Protein AF-A0A2S6IE38-F1 (afdb_monomer)

Mean predicted aligned error: 18.32 Å

InterPro domains:
  IPR004089 Methyl-accepting chemotaxis protein (MCP) signalling domain [PF00015] (181-294)
  IPR004089 Methyl-accepting chemotaxis protein (MCP) signalling domain [PS50111] (138-251)
  IPR004089 Methyl-accepting chemotaxis protein (MCP) signalling domain [SM00283] (105-318)
  IPR009875 PilZ domain [PF07238] (318-405)

Organism: NCBI:txid512762

Structure (mmCIF, N/CA/C/O backbone):
data_AF-A0A2S6IE38-F1
#
_entry.id   AF-A0A2S6IE38-F1
#
loop_
_atom_site.group_PDB
_atom_site.id
_atom_site.type_symbol
_atom_site.label_atom_id
_atom_site.label_alt_id
_atom_site.label_comp_id
_atom_site.label_asym_id
_atom_site.label_entity_id
_atom_site.label_seq_id
_atom_site.pdbx_PDB_ins_code
_atom_site.Cartn_x
_atom_site.Cartn_y
_atom_site.Cartn_z
_atom_site.occupancy
_atom_site.B_iso_or_equiv
_atom_site.auth_seq_id
_atom_site.auth_comp_id
_atom_site.auth_asym_id
_atom_site.auth_atom_id
_atom_site.pdbx_PDB_model_num
ATOM 1 N N . MET A 1 1 ? 22.620 -18.521 -72.412 1.00 40.62 1 MET A N 1
ATOM 2 C CA . MET A 1 1 ? 21.876 -18.448 -73.687 1.00 40.62 1 MET A CA 1
ATOM 3 C C . MET A 1 1 ? 22.854 -18.094 -74.787 1.00 40.62 1 MET A C 1
ATOM 5 O O . MET A 1 1 ? 23.105 -16.927 -75.043 1.00 40.62 1 MET A O 1
ATOM 9 N N . ALA A 1 2 ? 23.467 -19.129 -75.355 1.00 41.22 2 ALA A N 1
ATOM 10 C CA . ALA A 1 2 ? 24.157 -19.059 -76.630 1.00 41.22 2 ALA A CA 1
ATOM 11 C C . ALA A 1 2 ? 23.108 -19.350 -77.711 1.00 41.22 2 ALA A C 1
ATOM 13 O O . ALA A 1 2 ? 22.376 -20.334 -77.602 1.00 41.22 2 ALA A O 1
ATOM 14 N N . LEU A 1 3 ? 23.005 -18.476 -78.705 1.00 30.69 3 LEU A N 1
ATOM 15 C CA . LEU A 1 3 ? 22.249 -18.687 -79.939 1.00 30.69 3 LEU A CA 1
ATOM 16 C C . LEU A 1 3 ? 23.225 -18.498 -81.112 1.00 30.69 3 LEU A C 1
ATOM 18 O O . LEU A 1 3 ? 24.226 -17.796 -80.965 1.00 30.69 3 LEU A O 1
ATOM 22 N N . PRO A 1 4 ? 23.008 -19.214 -82.222 1.00 35.78 4 PRO A N 1
ATOM 23 C CA . PRO A 1 4 ? 24.018 -20.073 -82.812 1.00 35.78 4 PRO A CA 1
ATOM 24 C C . PRO A 1 4 ? 24.490 -19.531 -84.159 1.00 35.78 4 PRO A C 1
ATOM 26 O O . PRO A 1 4 ? 23.776 -18.815 -84.858 1.00 35.78 4 PRO A O 1
ATOM 29 N N . ALA A 1 5 ? 25.687 -19.956 -84.551 1.00 39.78 5 ALA A N 1
ATOM 30 C CA . ALA A 1 5 ? 26.159 -19.847 -85.919 1.00 39.78 5 ALA A CA 1
ATOM 31 C C . ALA A 1 5 ? 25.232 -20.649 -86.851 1.00 39.78 5 ALA A C 1
ATOM 33 O O . ALA A 1 5 ? 25.103 -21.865 -86.700 1.00 39.78 5 ALA A O 1
ATOM 34 N N . GLN A 1 6 ? 24.600 -19.973 -87.814 1.00 32.12 6 GLN A N 1
ATOM 35 C CA . GLN A 1 6 ? 24.033 -20.626 -88.992 1.00 32.12 6 GLN A CA 1
ATOM 36 C C . GLN A 1 6 ? 25.007 -20.514 -90.175 1.00 32.12 6 GLN A C 1
ATOM 38 O O . GLN A 1 6 ? 25.539 -19.429 -90.419 1.00 32.12 6 GLN A O 1
ATOM 43 N N . PRO A 1 7 ? 25.247 -21.619 -90.904 1.00 44.88 7 PRO A N 1
ATOM 44 C CA . PRO A 1 7 ? 26.110 -21.663 -92.077 1.00 44.88 7 PRO A CA 1
ATOM 45 C C . PRO A 1 7 ? 25.323 -21.466 -93.387 1.00 44.88 7 PRO A C 1
ATOM 47 O O . PRO A 1 7 ? 24.104 -21.627 -93.403 1.00 44.88 7 PRO A O 1
ATOM 50 N N . ALA A 1 8 ? 26.084 -21.255 -94.473 1.00 30.53 8 ALA A N 1
ATOM 51 C CA . ALA A 1 8 ? 25.773 -21.414 -95.912 1.00 30.53 8 ALA A CA 1
ATOM 52 C C . ALA A 1 8 ? 25.779 -20.095 -96.726 1.00 30.53 8 ALA A C 1
ATOM 54 O O . ALA A 1 8 ? 25.557 -19.041 -96.136 1.00 30.53 8 ALA A O 1
ATOM 55 N N . PRO A 1 9 ? 25.982 -20.110 -98.070 1.00 35.94 9 PRO A N 1
ATOM 56 C CA . PRO A 1 9 ? 26.162 -21.259 -98.976 1.00 35.94 9 PRO A CA 1
ATOM 57 C C . PRO A 1 9 ? 27.339 -21.152 -99.984 1.00 35.94 9 PRO A C 1
ATOM 59 O O . PRO A 1 9 ? 27.843 -20.081 -100.294 1.00 35.94 9 PRO A O 1
ATOM 62 N N . GLY A 1 10 ? 27.687 -22.301 -100.579 1.00 28.95 10 GLY A N 1
ATOM 63 C CA . GLY A 1 10 ? 27.974 -22.417 -102.017 1.00 28.95 10 GLY A CA 1
ATOM 64 C C . GLY A 1 10 ? 29.295 -21.854 -102.544 1.00 28.95 10 GLY A C 1
ATOM 65 O O . GLY A 1 10 ? 29.353 -20.730 -103.028 1.00 28.95 10 GLY A O 1
ATOM 66 N N . ALA A 1 11 ? 30.322 -22.702 -102.591 1.00 33.09 11 ALA A N 1
ATOM 67 C CA . ALA A 1 11 ? 31.470 -22.497 -103.468 1.00 33.09 11 ALA A CA 1
ATOM 68 C C . ALA A 1 11 ? 31.049 -22.644 -104.946 1.00 33.09 11 ALA A C 1
ATOM 70 O O . ALA A 1 11 ? 30.544 -23.707 -105.316 1.00 33.09 11 ALA A O 1
ATOM 71 N N . PRO A 1 12 ? 31.301 -21.657 -105.823 1.00 33.06 12 PRO A N 1
ATOM 72 C CA . PRO A 1 12 ? 31.356 -21.914 -107.249 1.00 33.06 12 PRO A CA 1
ATOM 73 C C . PRO A 1 12 ? 32.756 -22.425 -107.606 1.00 33.06 12 PRO A C 1
ATOM 75 O O . PRO A 1 12 ? 33.759 -21.716 -107.510 1.00 33.06 12 PRO A O 1
ATOM 78 N N . SER A 1 13 ? 32.816 -23.682 -108.038 1.00 39.78 13 SER A N 1
ATOM 79 C CA . SER A 1 13 ? 33.942 -24.248 -108.771 1.00 39.78 13 SER A CA 1
ATOM 80 C C . SER A 1 13 ? 34.114 -23.492 -110.092 1.00 39.78 13 SER A C 1
ATOM 82 O O . SER A 1 13 ? 33.432 -23.789 -111.073 1.00 39.78 13 SER A O 1
ATOM 84 N N . HIS A 1 14 ? 35.023 -22.519 -110.135 1.00 32.47 14 HIS A N 1
ATOM 85 C CA . HIS A 1 14 ? 35.484 -21.932 -111.388 1.00 32.47 14 HIS A CA 1
ATOM 86 C C . HIS A 1 14 ? 36.946 -22.279 -111.621 1.00 32.47 14 HIS A C 1
ATOM 88 O O . HIS A 1 14 ? 37.811 -22.074 -110.772 1.00 32.47 14 HIS A O 1
ATOM 94 N N . GLY A 1 15 ? 37.156 -22.903 -112.778 1.00 30.41 15 GLY A N 1
ATOM 95 C CA . GLY A 1 15 ? 38.379 -23.564 -113.170 1.00 30.41 15 GLY A CA 1
ATOM 96 C C . GLY A 1 15 ? 39.600 -22.662 -113.172 1.00 30.41 15 GLY A C 1
ATOM 97 O O . GLY A 1 15 ? 39.531 -21.449 -113.343 1.00 30.41 15 GLY A O 1
ATOM 98 N N . VAL A 1 16 ? 40.731 -23.335 -113.021 1.00 41.44 16 VAL A N 1
ATOM 99 C CA . VAL A 1 16 ? 42.070 -22.836 -113.298 1.00 41.44 16 VAL A CA 1
ATOM 100 C C . VAL A 1 16 ? 42.130 -22.307 -114.735 1.00 41.44 16 VAL A C 1
ATOM 102 O O . VAL A 1 16 ? 41.824 -23.059 -115.663 1.00 41.44 16 VAL A O 1
ATOM 105 N N . PRO A 1 17 ? 42.672 -21.097 -114.949 1.00 35.16 17 PRO A N 1
ATOM 106 C CA . PRO A 1 17 ? 43.472 -20.880 -116.132 1.00 35.16 17 PRO A CA 1
ATOM 107 C C . PRO A 1 17 ? 44.870 -20.392 -115.752 1.00 35.16 17 PRO A C 1
ATOM 109 O O . PRO A 1 17 ? 45.051 -19.444 -114.998 1.00 35.16 17 PRO A O 1
ATOM 112 N N . ALA A 1 18 ? 45.836 -21.057 -116.380 1.00 36.72 18 ALA A N 1
ATOM 113 C CA . ALA A 1 18 ? 47.146 -20.557 -116.773 1.00 36.72 18 ALA A CA 1
ATOM 114 C C . ALA A 1 18 ? 48.100 -20.042 -115.675 1.00 36.72 18 ALA A C 1
ATOM 116 O O . ALA A 1 18 ? 47.907 -19.011 -115.037 1.00 36.72 18 ALA A O 1
ATOM 117 N N . ARG A 1 19 ? 49.229 -20.757 -115.575 1.00 36.78 19 ARG A N 1
ATOM 118 C CA . ARG A 1 19 ? 50.469 -20.389 -114.879 1.00 36.78 19 ARG A CA 1
ATOM 119 C C . ARG A 1 19 ? 50.759 -18.881 -114.951 1.00 36.78 19 ARG A C 1
ATOM 121 O O . ARG A 1 19 ? 51.089 -18.359 -116.014 1.00 36.78 19 ARG A O 1
ATOM 128 N N . LEU A 1 20 ? 50.718 -18.219 -113.797 1.00 37.53 20 LEU A N 1
ATOM 129 C CA . LEU A 1 20 ? 51.404 -16.949 -113.558 1.00 37.53 20 LEU A CA 1
ATOM 130 C C . LEU A 1 20 ? 52.871 -17.235 -113.170 1.00 37.53 20 LEU A C 1
ATOM 132 O O . LEU A 1 20 ? 53.139 -18.262 -112.544 1.00 37.53 20 LEU A O 1
ATOM 136 N N . PRO A 1 21 ? 53.831 -16.368 -113.536 1.00 42.06 21 PRO A N 1
ATOM 137 C CA . PRO A 1 21 ? 55.240 -16.543 -113.181 1.00 42.06 21 PRO A CA 1
ATOM 138 C C . PRO A 1 21 ? 55.447 -16.481 -111.655 1.00 42.06 21 PRO A C 1
ATOM 140 O O . PRO A 1 21 ? 54.791 -15.693 -110.972 1.00 42.06 21 PRO A O 1
ATOM 143 N N . GLY A 1 22 ? 56.370 -17.302 -111.133 1.00 40.34 22 GLY A N 1
ATOM 144 C CA . GLY A 1 22 ? 56.521 -17.637 -109.703 1.00 40.34 22 GLY A CA 1
ATOM 145 C C . GLY A 1 22 ? 56.582 -16.467 -108.710 1.00 40.34 22 GLY A C 1
ATOM 146 O O . GLY A 1 22 ? 56.083 -16.598 -107.601 1.00 40.34 22 GLY A O 1
ATOM 147 N N . ALA A 1 23 ? 57.056 -15.287 -109.117 1.00 45.38 23 ALA A N 1
ATOM 148 C CA . ALA A 1 23 ? 57.155 -14.118 -108.235 1.00 45.38 23 ALA A CA 1
ATOM 149 C C . ALA A 1 23 ? 55.795 -13.535 -107.785 1.00 45.38 23 ALA A C 1
ATOM 151 O O . ALA A 1 23 ? 55.711 -12.886 -106.745 1.00 45.38 23 ALA A O 1
ATOM 152 N N . ALA A 1 24 ? 54.715 -13.750 -108.548 1.00 39.69 24 ALA A N 1
ATOM 153 C CA . ALA A 1 24 ? 53.390 -13.216 -108.210 1.00 39.69 24 ALA A CA 1
ATOM 154 C C . ALA A 1 24 ? 52.638 -14.074 -107.177 1.00 39.69 24 ALA A C 1
ATOM 156 O O . ALA A 1 24 ? 51.766 -13.561 -106.479 1.00 39.69 24 ALA A O 1
ATOM 157 N N . HIS A 1 25 ? 52.972 -15.364 -107.079 1.00 43.62 25 HIS A N 1
ATOM 158 C CA . HIS A 1 25 ? 52.381 -16.275 -106.098 1.00 43.62 25 HIS A CA 1
ATOM 159 C C . HIS A 1 25 ? 52.987 -16.046 -104.706 1.00 43.62 25 HIS A C 1
ATOM 161 O O . HIS A 1 25 ? 52.244 -15.938 -103.733 1.00 43.62 25 HIS A O 1
ATOM 167 N N . ASP A 1 26 ? 54.306 -15.836 -104.639 1.00 42.56 26 ASP A N 1
ATOM 168 C CA . ASP A 1 26 ? 55.014 -15.532 -103.389 1.00 42.56 26 ASP A CA 1
ATOM 169 C C . ASP A 1 26 ? 54.598 -14.173 -102.808 1.00 42.56 26 ASP A C 1
ATOM 171 O O . ASP A 1 26 ? 54.359 -14.057 -101.608 1.00 42.56 26 ASP A O 1
ATOM 175 N N . ALA A 1 27 ? 54.401 -13.155 -103.655 1.00 44.25 27 ALA A N 1
ATOM 176 C CA . ALA A 1 27 ? 53.894 -11.855 -103.211 1.00 44.25 27 ALA A CA 1
ATOM 177 C C . ALA A 1 27 ? 52.462 -11.945 -102.649 1.00 44.25 27 ALA A C 1
ATOM 179 O O . ALA A 1 27 ? 52.151 -11.303 -101.649 1.00 44.25 27 ALA A O 1
ATOM 180 N N . LEU A 1 28 ? 51.593 -12.763 -103.256 1.00 41.31 28 LEU A N 1
ATOM 181 C CA . LEU A 1 28 ? 50.215 -12.948 -102.793 1.00 41.31 28 LEU A CA 1
ATOM 182 C C . LEU A 1 28 ? 50.154 -13.730 -101.469 1.00 41.31 28 LEU A C 1
ATOM 184 O O . LEU A 1 28 ? 49.346 -13.394 -100.607 1.00 41.31 28 LEU A O 1
ATOM 188 N N . LEU A 1 29 ? 51.042 -14.714 -101.281 1.00 43.56 29 LEU A N 1
ATOM 189 C CA . LEU A 1 29 ? 51.179 -15.474 -100.034 1.00 43.56 29 LEU A CA 1
ATOM 190 C C . LEU A 1 29 ? 51.694 -14.606 -98.876 1.00 43.56 29 LEU A C 1
ATOM 192 O O . LEU A 1 29 ? 51.141 -14.672 -97.775 1.00 43.56 29 LEU A O 1
ATOM 196 N N . VAL A 1 30 ? 52.674 -13.730 -99.131 1.00 49.34 30 VAL A N 1
ATOM 197 C CA . VAL A 1 30 ? 53.150 -12.735 -98.150 1.00 49.34 30 VAL A CA 1
ATOM 198 C C . VAL A 1 30 ? 52.043 -11.731 -97.799 1.00 49.34 30 VAL A C 1
ATOM 200 O O . VAL A 1 30 ? 51.868 -11.402 -96.626 1.00 49.34 30 VAL A O 1
ATOM 203 N N . LEU A 1 31 ? 51.230 -11.313 -98.778 1.00 44.06 31 LEU A N 1
ATOM 204 C CA . LEU A 1 31 ? 50.065 -10.446 -98.557 1.00 44.06 31 LEU A CA 1
ATOM 205 C C . LEU A 1 31 ? 48.996 -11.103 -97.667 1.00 44.06 31 LEU A C 1
ATOM 207 O O . LEU A 1 31 ? 48.442 -10.445 -96.786 1.00 44.06 31 LEU A O 1
ATOM 211 N N . THR A 1 32 ? 48.710 -12.393 -97.866 1.00 45.41 32 THR A N 1
ATOM 212 C CA . THR A 1 32 ? 47.735 -13.122 -97.037 1.00 45.41 32 THR A CA 1
ATOM 213 C C . THR A 1 32 ? 48.257 -13.423 -95.631 1.00 45.41 32 THR A C 1
ATOM 215 O O . THR A 1 32 ? 47.483 -13.376 -94.678 1.00 45.41 32 THR A O 1
ATOM 218 N N . ALA A 1 33 ? 49.564 -13.666 -95.471 1.00 41.12 33 ALA A N 1
ATOM 219 C CA . ALA A 1 33 ? 50.182 -13.903 -94.166 1.00 41.12 33 ALA A CA 1
ATOM 220 C C . ALA A 1 33 ? 50.276 -12.618 -93.319 1.00 41.12 33 ALA A C 1
ATOM 222 O O . ALA A 1 33 ? 50.031 -12.655 -92.115 1.00 41.12 33 ALA A O 1
ATOM 223 N N . ALA A 1 34 ? 50.548 -11.465 -93.942 1.00 42.59 34 ALA A N 1
ATOM 224 C CA . ALA A 1 34 ? 50.584 -10.172 -93.255 1.00 42.59 34 ALA A CA 1
ATOM 225 C C . ALA A 1 34 ? 49.188 -9.693 -92.806 1.00 42.59 34 ALA A C 1
ATOM 227 O O . ALA A 1 34 ? 49.062 -9.072 -91.753 1.00 42.59 34 ALA A O 1
ATOM 228 N N . GLY A 1 35 ? 48.131 -10.026 -93.559 1.00 41.44 35 GLY A N 1
ATOM 229 C CA . GLY A 1 35 ? 46.744 -9.723 -93.181 1.00 41.44 35 GLY A CA 1
ATOM 230 C C . GLY A 1 35 ? 46.259 -10.481 -91.939 1.00 41.44 35 GLY A C 1
ATOM 231 O O . GLY A 1 35 ? 45.441 -9.957 -91.188 1.00 41.44 35 GLY A O 1
ATOM 232 N N . ALA A 1 36 ? 46.799 -11.677 -91.679 1.00 40.09 36 ALA A N 1
ATOM 233 C CA . ALA A 1 36 ? 46.469 -12.471 -90.494 1.00 40.09 36 ALA A CA 1
ATOM 234 C C . ALA A 1 36 ? 47.198 -12.002 -89.216 1.00 40.09 36 ALA A C 1
ATOM 236 O O . ALA A 1 36 ? 46.705 -12.226 -88.116 1.00 40.09 36 ALA A O 1
ATOM 237 N N . ALA A 1 37 ? 48.342 -11.317 -89.336 1.00 40.09 37 ALA A N 1
ATOM 238 C CA . ALA A 1 37 ? 49.076 -10.772 -88.186 1.00 40.09 37 ALA A CA 1
ATOM 239 C C . ALA A 1 37 ? 48.451 -9.477 -87.621 1.00 40.09 37 ALA A C 1
ATOM 241 O O . ALA A 1 37 ? 48.688 -9.120 -86.468 1.00 40.09 37 ALA A O 1
ATOM 242 N N . ALA A 1 38 ? 47.617 -8.784 -88.405 1.00 39.81 38 ALA A N 1
ATOM 243 C CA . ALA A 1 38 ? 46.992 -7.519 -88.015 1.00 39.81 38 ALA A CA 1
ATOM 244 C C . ALA A 1 38 ? 45.830 -7.673 -87.012 1.00 39.81 38 ALA A C 1
ATOM 246 O O . ALA A 1 38 ? 45.417 -6.693 -86.399 1.00 39.81 38 ALA A O 1
ATOM 247 N N . THR A 1 39 ? 45.304 -8.885 -86.803 1.00 40.88 39 THR A N 1
ATOM 248 C CA . THR A 1 39 ? 44.145 -9.109 -85.918 1.00 40.88 39 THR A CA 1
ATOM 249 C C . THR A 1 39 ? 44.493 -9.191 -84.428 1.00 40.88 39 THR A C 1
ATOM 251 O O . THR A 1 39 ? 43.588 -9.321 -83.609 1.00 40.88 39 THR A O 1
ATOM 254 N N . THR A 1 40 ? 45.774 -9.107 -84.051 1.00 40.19 40 THR A N 1
ATOM 255 C CA . THR A 1 40 ? 46.225 -9.211 -82.646 1.00 40.19 40 THR A CA 1
ATOM 256 C C . THR A 1 40 ? 47.146 -8.077 -82.191 1.00 40.19 40 THR A C 1
ATOM 258 O O . THR A 1 40 ? 47.710 -8.158 -81.103 1.00 40.19 40 THR A O 1
ATOM 261 N N . ALA A 1 41 ? 47.335 -7.040 -83.007 1.00 41.97 41 ALA A N 1
ATOM 262 C CA . ALA A 1 41 ? 48.407 -6.068 -82.815 1.00 41.97 41 ALA A CA 1
ATOM 263 C C . ALA A 1 41 ? 47.917 -4.769 -82.141 1.00 41.97 41 ALA A C 1
ATOM 265 O O . ALA A 1 41 ? 46.804 -4.302 -82.389 1.00 41.97 41 ALA A O 1
ATOM 266 N N . THR A 1 42 ? 48.742 -4.200 -81.260 1.00 52.00 42 THR A N 1
ATOM 267 C CA . THR A 1 42 ? 48.444 -2.956 -80.527 1.00 52.00 42 THR A CA 1
ATOM 268 C C . THR A 1 42 ? 48.518 -1.734 -81.455 1.00 52.00 42 THR A C 1
ATOM 270 O O . THR A 1 42 ? 49.076 -1.814 -82.546 1.00 52.00 42 THR A O 1
ATOM 273 N N . GLY A 1 43 ? 47.959 -0.578 -81.065 1.00 48.75 43 GLY A N 1
ATOM 274 C CA . GLY A 1 43 ? 47.854 0.604 -81.946 1.00 48.75 43 GLY A CA 1
ATOM 275 C C . GLY A 1 43 ? 49.181 1.081 -82.570 1.00 48.75 43 GLY A C 1
ATOM 276 O O . GLY A 1 43 ? 49.186 1.595 -83.688 1.00 48.75 43 GLY A O 1
ATOM 277 N N . ALA A 1 44 ? 50.313 0.840 -81.899 1.00 47.53 44 ALA A N 1
ATOM 278 C CA . ALA A 1 44 ? 51.651 1.121 -82.426 1.00 47.53 44 ALA A CA 1
ATOM 279 C C . ALA A 1 44 ? 52.076 0.155 -83.553 1.00 47.53 44 ALA A C 1
ATOM 281 O O . ALA A 1 44 ? 52.735 0.569 -84.509 1.00 47.53 44 ALA A O 1
ATOM 282 N N . ASP A 1 45 ? 51.651 -1.108 -83.489 1.00 49.81 45 ASP A N 1
ATOM 283 C CA . ASP A 1 45 ? 51.959 -2.128 -84.495 1.00 49.81 45 ASP A CA 1
ATOM 284 C C . ASP A 1 45 ? 51.208 -1.868 -85.807 1.00 49.81 45 ASP A C 1
ATOM 286 O O . ASP A 1 45 ? 51.744 -2.086 -86.894 1.00 49.81 45 ASP A O 1
ATOM 290 N N . VAL A 1 46 ? 49.984 -1.336 -85.721 1.00 52.75 46 VAL A N 1
ATOM 291 C CA . VAL A 1 46 ? 49.169 -0.966 -86.889 1.00 52.75 46 VAL A CA 1
ATOM 292 C C . VAL A 1 46 ? 49.792 0.212 -87.648 1.00 52.75 46 VAL A C 1
ATOM 294 O O . VAL A 1 46 ? 49.822 0.193 -88.877 1.00 52.75 46 VAL A O 1
ATOM 297 N N . LEU A 1 47 ? 50.360 1.199 -86.944 1.00 51.41 47 LEU A N 1
ATOM 298 C CA . LEU A 1 47 ? 51.070 2.333 -87.556 1.00 51.41 47 LEU A CA 1
ATOM 299 C C . LEU A 1 47 ? 52.323 1.890 -88.324 1.00 51.41 47 LEU A C 1
ATOM 301 O O . LEU A 1 47 ? 52.549 2.343 -89.448 1.00 51.41 47 LEU A O 1
ATOM 305 N N . LEU A 1 48 ? 53.107 0.971 -87.752 1.00 54.94 48 LEU A N 1
ATOM 306 C CA . LEU A 1 48 ? 54.266 0.373 -88.423 1.00 54.94 48 LEU A CA 1
ATOM 307 C C . LEU A 1 48 ? 53.853 -0.438 -89.655 1.00 54.94 48 LEU A C 1
ATOM 309 O O . LEU A 1 48 ? 54.516 -0.356 -90.6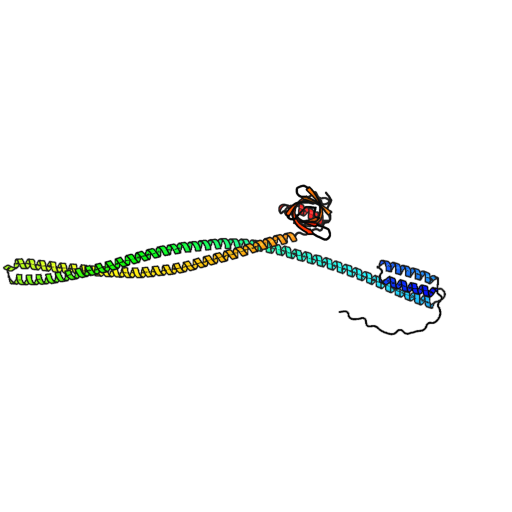90 1.00 54.94 48 LEU A O 1
ATOM 313 N N . LEU A 1 49 ? 52.737 -1.168 -89.575 1.00 58.66 49 LEU A N 1
ATOM 314 C CA . LEU A 1 49 ? 52.207 -1.930 -90.702 1.00 58.66 49 LEU A CA 1
ATOM 315 C C . LEU A 1 49 ? 51.746 -0.994 -91.829 1.00 58.66 49 LEU A C 1
ATOM 317 O O . LEU A 1 49 ? 52.178 -1.153 -92.966 1.00 58.66 49 LEU A O 1
ATOM 321 N N . VAL A 1 50 ? 50.944 0.030 -91.531 1.00 57.22 50 VAL A N 1
ATOM 322 C CA . VAL A 1 50 ? 50.462 0.999 -92.533 1.00 57.22 50 VAL A CA 1
ATOM 323 C C . VAL A 1 50 ? 51.625 1.754 -93.189 1.00 57.22 50 VAL A C 1
ATOM 325 O O . VAL A 1 50 ? 51.645 1.894 -94.414 1.00 57.22 50 VAL A O 1
ATOM 328 N N . ALA A 1 51 ? 52.634 2.171 -92.416 1.00 54.41 51 ALA A N 1
ATOM 329 C CA . ALA A 1 51 ? 53.833 2.818 -92.950 1.00 54.41 51 ALA A CA 1
ATOM 330 C C . ALA A 1 51 ? 54.658 1.877 -93.851 1.00 54.41 51 ALA A C 1
ATOM 332 O O . ALA A 1 51 ? 55.098 2.282 -94.931 1.00 54.41 51 ALA A O 1
ATOM 333 N N . ALA A 1 52 ? 54.822 0.608 -93.459 1.00 56.06 52 ALA A N 1
ATOM 334 C CA . ALA A 1 52 ? 55.507 -0.402 -94.268 1.00 56.06 52 ALA A CA 1
ATOM 335 C C . ALA A 1 52 ? 54.763 -0.691 -95.584 1.00 56.06 52 ALA A C 1
ATOM 337 O O . ALA A 1 52 ? 55.385 -0.817 -96.639 1.00 56.06 52 ALA A O 1
ATOM 338 N N . TRP A 1 53 ? 53.429 -0.725 -95.550 1.00 62.31 53 TRP A N 1
ATOM 339 C CA . TRP A 1 53 ? 52.587 -0.900 -96.734 1.00 62.31 53 TRP A CA 1
ATOM 340 C C . TRP A 1 53 ? 52.619 0.310 -97.675 1.00 62.31 53 TRP A C 1
ATOM 342 O O . TRP A 1 53 ? 52.704 0.129 -98.892 1.00 62.31 53 TRP A O 1
ATOM 352 N N . ALA A 1 54 ? 52.620 1.535 -97.141 1.00 55.38 54 ALA A N 1
ATOM 353 C CA . ALA A 1 54 ? 52.773 2.756 -97.934 1.00 55.38 54 ALA A CA 1
ATOM 354 C C . ALA A 1 54 ? 54.148 2.821 -98.629 1.00 55.38 54 ALA A C 1
ATOM 356 O O . ALA A 1 54 ? 54.235 3.169 -99.810 1.00 55.38 54 ALA A O 1
ATOM 357 N N . ALA A 1 55 ? 55.218 2.410 -97.937 1.00 55.72 55 ALA A N 1
ATOM 358 C CA . ALA A 1 55 ? 56.560 2.313 -98.512 1.00 55.72 55 ALA A CA 1
ATOM 359 C C . ALA A 1 55 ? 56.651 1.232 -99.608 1.00 55.72 55 ALA A C 1
ATOM 361 O O . ALA A 1 55 ? 57.246 1.462 -100.664 1.00 55.72 55 ALA A O 1
ATOM 362 N N . LEU A 1 56 ? 56.009 0.075 -99.404 1.00 59.78 56 LEU A N 1
ATOM 363 C CA . LEU A 1 56 ? 55.939 -0.997 -100.401 1.00 59.78 56 LEU A CA 1
ATOM 364 C C . LEU A 1 56 ? 55.148 -0.561 -101.649 1.00 59.78 56 LEU A C 1
ATOM 366 O O . LEU A 1 56 ? 55.551 -0.851 -102.776 1.00 59.78 56 LEU A O 1
ATOM 370 N N . ALA A 1 57 ? 54.056 0.186 -101.465 1.00 54.06 57 ALA A N 1
ATOM 371 C CA . ALA A 1 57 ? 53.277 0.768 -102.553 1.00 54.06 57 ALA A CA 1
ATOM 372 C C . ALA A 1 57 ? 54.103 1.769 -103.379 1.00 54.06 57 ALA A C 1
ATOM 374 O O . ALA A 1 57 ? 54.104 1.691 -104.610 1.00 54.06 57 ALA A O 1
ATOM 375 N N . ALA A 1 58 ? 54.870 2.647 -102.723 1.00 54.84 58 ALA A N 1
ATOM 376 C CA . ALA A 1 58 ? 55.790 3.560 -103.399 1.00 54.84 58 ALA A CA 1
ATOM 377 C C . ALA A 1 58 ? 56.856 2.793 -104.209 1.00 54.84 58 ALA A C 1
ATOM 379 O O . ALA A 1 58 ? 57.093 3.110 -105.376 1.00 54.84 58 ALA A O 1
ATOM 380 N N . ALA A 1 59 ? 57.421 1.714 -103.660 1.00 51.59 59 ALA A N 1
ATOM 381 C CA . ALA A 1 59 ? 58.387 0.872 -104.370 1.00 51.59 59 ALA A CA 1
ATOM 382 C C . ALA A 1 59 ? 57.778 0.144 -105.591 1.00 51.59 59 ALA A C 1
ATOM 384 O O . ALA A 1 59 ? 58.402 0.062 -106.652 1.00 51.59 59 ALA A O 1
ATOM 385 N N . LEU A 1 60 ? 56.533 -0.332 -105.491 1.00 52.38 60 LEU A N 1
ATOM 386 C CA . LEU A 1 60 ? 55.821 -1.005 -106.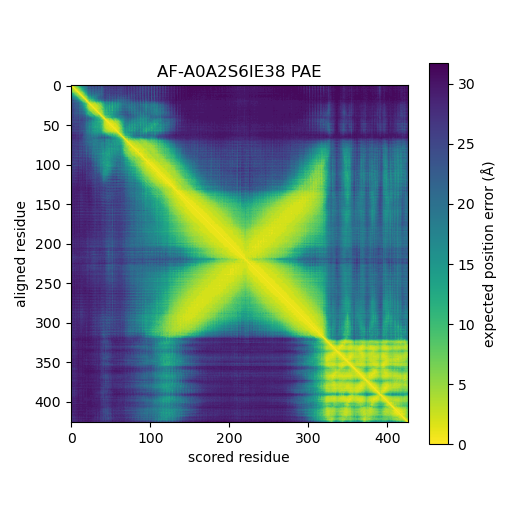587 1.00 52.38 60 LEU A CA 1
ATOM 387 C C . LEU A 1 60 ? 55.381 -0.042 -107.703 1.00 52.38 60 LEU A C 1
ATOM 389 O O . LEU A 1 60 ? 55.377 -0.435 -108.873 1.00 52.38 60 LEU A O 1
ATOM 393 N N . THR A 1 61 ? 55.081 1.226 -107.387 1.00 48.38 61 THR A N 1
ATOM 394 C CA . THR A 1 61 ? 54.770 2.245 -108.412 1.00 48.38 61 THR A CA 1
ATOM 395 C C . THR A 1 61 ? 55.945 2.542 -109.348 1.00 48.38 61 THR A C 1
ATOM 397 O O . THR A 1 61 ? 55.725 2.850 -110.520 1.00 48.38 61 THR A O 1
ATOM 400 N N . VAL A 1 62 ? 57.189 2.368 -108.886 1.00 49.19 62 VAL A N 1
ATOM 401 C CA . VAL A 1 62 ? 58.397 2.564 -109.707 1.00 49.19 62 VAL A CA 1
ATOM 402 C C . VAL A 1 62 ? 58.623 1.405 -110.695 1.00 49.19 62 VAL A C 1
ATOM 404 O O . VAL A 1 62 ? 59.197 1.615 -111.763 1.00 49.19 62 VAL A O 1
ATOM 407 N N . SER A 1 63 ? 58.128 0.195 -110.405 1.00 47.28 63 SER A N 1
ATOM 408 C CA . SER A 1 63 ? 58.445 -1.014 -111.187 1.00 47.28 63 SER A CA 1
ATOM 409 C C . SER A 1 63 ? 57.431 -1.359 -112.296 1.00 47.28 63 SER A C 1
ATOM 411 O O . SER A 1 63 ? 57.765 -2.049 -113.258 1.00 47.28 63 SER A O 1
ATOM 413 N N . VAL A 1 64 ? 56.190 -0.857 -112.246 1.00 47.41 64 VAL A N 1
ATOM 414 C CA . VAL A 1 64 ? 55.113 -1.299 -113.160 1.00 47.41 64 VAL A CA 1
ATOM 415 C C . VAL A 1 64 ? 54.737 -0.220 -114.180 1.00 47.41 64 VAL A C 1
ATOM 417 O O . VAL A 1 64 ? 53.647 0.345 -114.152 1.00 47.41 64 VAL A O 1
ATOM 420 N N . ARG A 1 65 ? 55.613 0.040 -115.159 1.00 44.88 65 ARG A N 1
ATOM 421 C CA . ARG A 1 65 ? 55.313 0.957 -116.282 1.00 44.88 65 ARG A CA 1
ATOM 422 C C . ARG A 1 65 ? 54.618 0.282 -117.485 1.00 44.88 65 ARG A C 1
ATOM 424 O O . ARG A 1 65 ? 54.422 0.927 -118.508 1.00 44.88 65 ARG A O 1
ATOM 431 N N . GLY A 1 66 ? 54.199 -0.989 -117.362 1.00 46.81 66 GLY A N 1
ATOM 432 C CA . GLY A 1 66 ? 53.713 -1.813 -118.490 1.00 46.81 66 GLY A CA 1
ATOM 433 C C . GLY A 1 66 ? 52.302 -2.435 -118.421 1.00 46.81 66 GLY A C 1
ATOM 434 O O . GLY A 1 66 ? 51.864 -2.994 -119.421 1.00 46.81 66 GLY A O 1
ATOM 435 N N . ARG A 1 67 ? 51.542 -2.368 -117.312 1.00 50.62 67 ARG A N 1
ATOM 436 C CA . ARG A 1 67 ? 50.186 -2.981 -117.205 1.00 50.62 67 ARG A CA 1
ATOM 437 C C . ARG A 1 67 ? 49.183 -2.063 -116.486 1.00 50.62 67 ARG A C 1
ATOM 439 O O . ARG A 1 67 ? 48.976 -2.175 -115.281 1.00 50.62 67 ARG A O 1
ATOM 446 N N . ARG A 1 68 ? 48.527 -1.169 -117.239 1.00 54.41 68 ARG A N 1
ATOM 447 C CA . ARG A 1 68 ? 47.624 -0.110 -116.725 1.00 54.41 68 ARG A CA 1
ATOM 448 C C . ARG A 1 68 ? 46.430 -0.602 -115.882 1.00 54.41 68 ARG A C 1
ATOM 450 O O . ARG A 1 68 ? 46.015 0.107 -114.975 1.00 54.41 68 ARG A O 1
ATOM 457 N N . SER A 1 69 ? 45.896 -1.805 -116.116 1.00 56.78 69 SER A N 1
ATOM 458 C CA . SER A 1 69 ? 44.714 -2.312 -115.387 1.00 56.78 69 SER A CA 1
ATOM 459 C C . SER A 1 69 ? 45.017 -2.879 -113.994 1.00 56.78 69 SER A C 1
ATOM 461 O O . SER A 1 69 ? 44.145 -2.876 -113.127 1.00 56.78 69 SER A O 1
ATOM 463 N N . VAL A 1 70 ? 46.245 -3.349 -113.754 1.00 59.09 70 VAL A N 1
ATOM 464 C CA . VAL A 1 70 ? 46.650 -3.902 -112.449 1.00 59.09 70 VAL A CA 1
ATOM 465 C C . VAL A 1 70 ? 47.034 -2.783 -111.488 1.00 59.09 70 VAL A C 1
ATOM 467 O O . VAL A 1 70 ? 46.607 -2.810 -110.340 1.00 59.09 70 VAL A O 1
ATOM 470 N N . GLY A 1 71 ? 47.752 -1.762 -111.972 1.00 58.53 71 GLY A N 1
ATOM 471 C CA . GLY A 1 71 ? 48.102 -0.585 -111.170 1.00 58.53 71 GLY A CA 1
ATOM 472 C C . GLY A 1 71 ? 46.875 0.175 -110.657 1.00 58.53 71 GLY A C 1
ATOM 473 O O . GLY A 1 71 ? 46.844 0.551 -109.493 1.00 58.53 71 GLY A O 1
ATOM 474 N N . ALA A 1 72 ? 45.827 0.316 -111.479 1.00 61.75 72 ALA A N 1
ATOM 475 C CA . ALA A 1 72 ? 44.581 0.973 -111.071 1.00 61.75 72 ALA A CA 1
ATOM 476 C C . ALA A 1 72 ? 43.813 0.193 -109.986 1.00 61.75 72 ALA A C 1
ATOM 478 O O . ALA A 1 72 ? 43.305 0.789 -109.039 1.00 61.75 72 ALA A O 1
ATOM 479 N N . ARG A 1 73 ? 43.762 -1.145 -110.082 1.00 61.00 73 ARG A N 1
ATOM 480 C CA . ARG A 1 73 ? 43.126 -1.993 -109.057 1.00 61.00 73 ARG A CA 1
ATOM 481 C C . ARG A 1 73 ? 43.911 -1.997 -107.747 1.00 61.00 73 ARG A C 1
ATOM 483 O O . ARG A 1 73 ? 43.299 -1.985 -106.686 1.00 61.00 73 ARG A O 1
ATOM 490 N N . LEU A 1 74 ? 45.243 -1.992 -107.822 1.00 64.06 74 LEU A N 1
ATOM 491 C CA . LEU A 1 74 ? 46.105 -1.922 -106.643 1.00 64.06 74 LEU A CA 1
ATOM 492 C C . LEU A 1 74 ? 45.991 -0.553 -105.954 1.00 64.06 74 LEU A C 1
ATOM 494 O O . LEU A 1 74 ? 45.864 -0.494 -104.738 1.00 64.06 74 LEU A O 1
ATOM 498 N N . ALA A 1 75 ? 45.961 0.535 -106.731 1.00 65.81 75 ALA A N 1
ATOM 499 C CA . ALA A 1 75 ? 45.767 1.888 -106.215 1.00 65.81 75 ALA A CA 1
ATOM 500 C C . ALA A 1 75 ? 44.402 2.059 -105.524 1.00 65.81 75 ALA A C 1
ATOM 502 O O . ALA A 1 75 ? 44.352 2.605 -104.428 1.00 65.81 75 ALA A O 1
ATOM 503 N N . GLY A 1 76 ? 43.316 1.536 -106.111 1.00 69.50 76 GLY A N 1
ATOM 504 C CA . GLY A 1 76 ? 41.986 1.565 -105.486 1.00 69.50 76 GLY A CA 1
ATOM 505 C C . GLY A 1 76 ? 41.871 0.691 -104.230 1.00 69.50 76 GLY A C 1
ATOM 506 O O . GLY A 1 76 ? 41.189 1.057 -103.278 1.00 69.50 76 GLY A O 1
ATOM 507 N N . ALA A 1 77 ? 42.569 -0.448 -104.189 1.00 71.19 77 ALA A N 1
ATOM 508 C CA . ALA A 1 77 ? 42.642 -1.275 -102.984 1.00 71.19 77 ALA A CA 1
ATOM 509 C C . ALA A 1 77 ? 43.430 -0.580 -101.858 1.00 71.19 77 ALA A C 1
ATOM 511 O O . ALA A 1 77 ? 43.047 -0.675 -100.696 1.00 71.19 77 ALA A O 1
ATOM 512 N N . LEU A 1 78 ? 44.497 0.151 -102.199 1.00 69.62 78 LEU A N 1
ATOM 513 C CA . LEU A 1 78 ? 45.297 0.920 -101.244 1.00 69.62 78 LEU A CA 1
ATOM 514 C C . LEU A 1 78 ? 44.557 2.149 -100.709 1.00 69.62 78 LEU A C 1
ATOM 516 O O . LEU A 1 78 ? 44.643 2.415 -99.516 1.00 69.62 78 LEU A O 1
ATOM 520 N N . SER A 1 79 ? 43.802 2.872 -101.543 1.00 71.75 79 SER A N 1
ATOM 521 C CA . SER A 1 79 ? 42.984 3.996 -101.068 1.00 71.75 79 SER A CA 1
ATOM 522 C C . SER A 1 79 ? 41.869 3.519 -100.136 1.00 71.75 79 SER A C 1
ATOM 524 O O . SER A 1 79 ? 41.680 4.091 -99.068 1.00 71.75 79 SER A O 1
ATOM 526 N N . ALA A 1 80 ? 41.198 2.412 -100.473 1.00 72.56 80 ALA A N 1
ATOM 527 C CA . ALA A 1 80 ? 40.196 1.804 -99.598 1.00 72.56 80 ALA A CA 1
ATOM 528 C C . ALA A 1 80 ? 40.801 1.309 -98.271 1.00 72.56 80 ALA A C 1
ATOM 530 O O . ALA A 1 80 ? 40.168 1.425 -97.223 1.00 72.56 80 ALA A O 1
ATOM 531 N N . ALA A 1 81 ? 42.032 0.784 -98.299 1.00 71.69 81 ALA A N 1
ATOM 532 C CA . ALA A 1 81 ? 42.759 0.391 -97.095 1.00 71.69 81 ALA A CA 1
ATOM 533 C C . ALA A 1 81 ? 43.186 1.601 -96.244 1.00 71.69 81 ALA A C 1
ATOM 535 O O . ALA A 1 81 ? 43.085 1.538 -95.022 1.00 71.69 81 ALA A O 1
ATOM 536 N N . ALA A 1 82 ? 43.607 2.708 -96.864 1.00 70.62 82 ALA A N 1
ATOM 537 C CA . ALA A 1 82 ? 43.935 3.951 -96.167 1.00 70.62 82 ALA A CA 1
ATOM 538 C C . ALA A 1 82 ? 42.698 4.560 -95.483 1.00 70.62 82 ALA A C 1
ATOM 540 O O . ALA A 1 82 ? 42.743 4.856 -94.293 1.00 70.62 82 ALA A O 1
ATOM 541 N N . GLU A 1 83 ? 41.564 4.634 -96.185 1.00 73.88 83 GLU A N 1
ATOM 542 C CA . GLU A 1 83 ? 40.289 5.090 -95.613 1.00 73.88 83 GLU A CA 1
ATOM 543 C C . GLU A 1 83 ? 39.775 4.168 -94.497 1.00 73.88 83 GLU A C 1
ATOM 545 O O . GLU A 1 83 ? 39.121 4.623 -93.557 1.00 73.88 83 GLU A O 1
ATOM 550 N N . ALA A 1 84 ? 40.019 2.858 -94.600 1.00 73.75 84 ALA A N 1
ATOM 551 C CA . ALA A 1 84 ? 39.701 1.911 -93.535 1.00 73.75 84 ALA A CA 1
ATOM 552 C C . ALA A 1 84 ? 40.624 2.097 -92.318 1.00 73.75 84 ALA A C 1
ATOM 554 O O . ALA A 1 84 ? 40.154 2.007 -91.185 1.00 73.75 84 ALA A O 1
ATOM 555 N N . GLY A 1 85 ? 41.905 2.405 -92.543 1.00 70.44 85 GLY A N 1
ATOM 556 C CA . GLY A 1 85 ? 42.877 2.730 -91.499 1.00 70.44 85 GLY A CA 1
ATOM 557 C C . GLY A 1 85 ? 42.538 4.021 -90.754 1.00 70.44 85 GLY A C 1
ATOM 558 O O . GLY A 1 85 ? 42.532 4.024 -89.527 1.00 70.44 85 GLY A O 1
ATOM 559 N N . GLU A 1 86 ? 42.171 5.088 -91.469 1.00 75.00 86 GLU A N 1
ATOM 560 C CA . GLU A 1 86 ? 41.711 6.346 -90.860 1.00 75.00 86 GLU A CA 1
ATOM 561 C C . GLU A 1 86 ? 40.439 6.146 -90.027 1.00 75.00 86 GLU A C 1
ATOM 563 O O . GLU A 1 86 ? 40.364 6.610 -88.888 1.00 75.00 86 GLU A O 1
ATOM 568 N N . ARG A 1 87 ? 39.463 5.382 -90.540 1.00 77.38 87 ARG A N 1
ATOM 569 C CA . ARG A 1 87 ? 38.251 5.020 -89.785 1.00 77.38 87 ARG A CA 1
ATOM 570 C C . ARG A 1 87 ? 38.559 4.190 -88.539 1.00 77.38 87 ARG A C 1
ATOM 572 O O . ARG A 1 87 ? 37.942 4.413 -87.501 1.00 77.38 87 ARG A O 1
ATOM 579 N N . ALA A 1 88 ? 39.504 3.254 -88.620 1.00 73.19 88 ALA A N 1
ATOM 580 C CA . ALA A 1 88 ? 39.930 2.455 -87.474 1.00 73.19 88 ALA A CA 1
ATOM 581 C C . ALA A 1 88 ? 40.644 3.305 -86.409 1.00 73.19 88 ALA A C 1
ATOM 583 O O . ALA A 1 88 ? 40.428 3.088 -85.218 1.00 73.19 88 ALA A O 1
ATOM 584 N N . LEU A 1 89 ? 41.443 4.296 -86.822 1.00 75.44 89 LEU A N 1
ATOM 585 C CA . LEU A 1 89 ? 42.124 5.215 -85.908 1.00 75.44 89 LEU A CA 1
ATOM 586 C C . LEU A 1 89 ? 41.127 6.130 -85.181 1.00 75.44 89 LEU A C 1
ATOM 588 O O . LEU A 1 89 ? 41.191 6.249 -83.960 1.00 75.44 89 LEU A O 1
ATOM 592 N N . ALA A 1 90 ? 40.172 6.709 -85.919 1.00 76.06 90 ALA A N 1
ATOM 593 C CA . ALA A 1 90 ? 39.094 7.518 -85.351 1.00 76.06 90 ALA A CA 1
ATOM 594 C C . ALA A 1 90 ? 38.251 6.702 -84.355 1.00 76.06 90 ALA A C 1
ATOM 596 O O . ALA A 1 90 ? 38.008 7.140 -83.234 1.00 76.06 90 ALA A O 1
ATOM 597 N N . HIS A 1 91 ? 37.902 5.461 -84.712 1.00 77.69 91 HIS A N 1
ATOM 598 C CA . HIS A 1 91 ? 37.190 4.559 -83.807 1.00 77.69 91 HIS A CA 1
ATOM 599 C C . HIS A 1 91 ? 38.017 4.186 -82.561 1.00 77.69 91 HIS A C 1
ATOM 601 O O . HIS A 1 91 ? 37.467 4.051 -81.470 1.00 77.69 91 HIS A O 1
ATOM 607 N N . GLY A 1 92 ? 39.340 4.048 -82.698 1.00 75.81 92 GLY A N 1
ATOM 608 C CA . GLY A 1 92 ? 40.255 3.840 -81.573 1.00 75.81 92 GLY A CA 1
ATOM 609 C C . GLY A 1 92 ? 40.272 5.022 -80.598 1.00 75.81 92 GLY A C 1
ATOM 610 O O . GLY A 1 92 ? 40.181 4.812 -79.389 1.00 75.81 92 GLY A O 1
ATOM 611 N N . GLN A 1 93 ? 40.304 6.252 -81.115 1.00 78.81 93 GLN A N 1
ATOM 612 C CA . GLN A 1 93 ? 40.241 7.481 -80.312 1.00 78.81 93 GLN A CA 1
ATOM 613 C C . GLN A 1 93 ? 38.884 7.645 -79.604 1.00 78.81 93 GLN A C 1
ATOM 615 O O . GLN A 1 93 ? 38.835 7.994 -78.420 1.00 78.81 93 GLN A O 1
ATOM 620 N N . ASP A 1 94 ? 37.782 7.320 -80.282 1.00 81.06 94 ASP A N 1
ATOM 621 C CA . ASP A 1 94 ? 36.444 7.309 -79.680 1.00 81.06 94 ASP A CA 1
ATOM 622 C C . ASP A 1 94 ? 36.343 6.277 -78.542 1.00 81.06 94 ASP A C 1
ATOM 624 O O . ASP A 1 94 ? 35.786 6.560 -77.481 1.00 81.06 94 ASP A O 1
ATOM 628 N N . LEU A 1 95 ? 36.930 5.087 -78.710 1.00 79.19 95 LEU A N 1
ATOM 629 C CA . LEU A 1 95 ? 36.962 4.060 -77.663 1.00 79.19 95 LEU A CA 1
ATOM 630 C C . LEU A 1 95 ? 37.836 4.456 -76.464 1.00 79.19 95 LEU A C 1
ATOM 632 O O . LEU A 1 95 ? 37.475 4.148 -75.326 1.00 79.19 95 LEU A O 1
ATOM 636 N N . GLU A 1 96 ? 38.970 5.126 -76.683 1.00 80.06 96 GLU A N 1
ATOM 637 C CA . GLU A 1 96 ? 39.816 5.644 -75.600 1.00 80.06 96 GLU A CA 1
ATOM 638 C C . GLU A 1 96 ? 39.130 6.769 -74.822 1.00 80.06 96 GLU A C 1
ATOM 640 O O . GLU A 1 96 ? 39.118 6.734 -73.590 1.00 80.06 96 GLU A O 1
ATOM 645 N N . SER A 1 97 ? 38.488 7.716 -75.511 1.00 82.38 97 SER A N 1
ATOM 646 C CA . SER A 1 97 ? 37.718 8.780 -74.857 1.00 82.38 97 SER A CA 1
ATOM 647 C C . SER A 1 97 ? 36.517 8.224 -74.081 1.00 82.38 97 SER A C 1
ATOM 649 O O . SER A 1 97 ? 36.285 8.625 -72.939 1.00 82.38 97 SER A O 1
ATOM 651 N N . ALA A 1 98 ? 35.817 7.222 -74.625 1.00 81.56 98 ALA A N 1
ATOM 652 C CA . ALA A 1 98 ? 34.748 6.516 -73.923 1.00 81.56 98 ALA A CA 1
ATOM 653 C C . ALA A 1 98 ? 35.262 5.739 -72.696 1.00 81.56 98 ALA A C 1
ATOM 655 O O . ALA A 1 98 ? 34.599 5.722 -71.656 1.00 81.56 98 ALA A O 1
ATOM 656 N N . ARG A 1 99 ? 36.449 5.117 -72.775 1.00 80.50 99 ARG A N 1
ATOM 657 C CA . ARG A 1 99 ? 37.101 4.475 -71.618 1.00 80.50 99 ARG A CA 1
ATOM 658 C C . ARG A 1 99 ? 37.472 5.490 -70.542 1.00 80.50 99 ARG A C 1
ATOM 660 O O . ARG A 1 99 ? 37.148 5.253 -69.382 1.00 80.50 99 ARG A O 1
ATOM 667 N N . ALA A 1 100 ? 38.095 6.605 -70.916 1.00 85.69 100 ALA A N 1
ATOM 668 C CA . ALA A 1 100 ? 38.466 7.671 -69.988 1.00 85.69 100 ALA A CA 1
ATOM 669 C C . ALA A 1 100 ? 37.231 8.282 -69.307 1.00 85.69 100 ALA A C 1
ATOM 671 O O . ALA A 1 100 ? 37.221 8.456 -68.091 1.00 85.69 100 ALA A O 1
ATOM 672 N N . ALA A 1 101 ? 36.156 8.519 -70.066 1.00 86.62 101 ALA A N 1
ATOM 673 C CA . ALA A 1 101 ? 34.886 8.986 -69.522 1.00 86.62 101 ALA A CA 1
ATOM 674 C C . ALA A 1 101 ? 34.281 7.977 -68.533 1.00 86.62 101 ALA A C 1
ATOM 676 O O . ALA A 1 101 ? 33.810 8.369 -67.468 1.00 86.62 101 ALA A O 1
ATOM 677 N N . ARG A 1 102 ? 34.323 6.672 -68.842 1.00 82.31 102 ARG A N 1
ATOM 678 C CA . ARG A 1 102 ? 33.808 5.624 -67.947 1.00 82.31 102 ARG A CA 1
ATOM 679 C C . ARG A 1 102 ? 34.622 5.504 -66.659 1.00 82.31 102 ARG A C 1
ATOM 681 O O . ARG A 1 102 ? 34.036 5.298 -65.602 1.00 82.31 102 ARG A O 1
ATOM 688 N N . GLU A 1 103 ? 35.942 5.641 -66.750 1.00 82.62 103 GLU A N 1
ATOM 689 C CA . GLU A 1 103 ? 36.842 5.646 -65.594 1.00 82.62 103 GLU A CA 1
ATOM 690 C C . GLU A 1 103 ? 36.591 6.868 -64.700 1.00 82.62 103 GLU A C 1
ATOM 692 O O . GLU A 1 103 ? 36.420 6.720 -63.493 1.00 82.62 103 GLU A O 1
ATOM 697 N N . ALA A 1 104 ? 36.451 8.060 -65.287 1.00 85.94 104 ALA A N 1
ATOM 698 C CA . ALA A 1 104 ? 36.109 9.275 -64.548 1.00 85.94 104 ALA A CA 1
ATOM 699 C C . ALA A 1 104 ? 34.754 9.152 -63.830 1.00 85.94 104 ALA A C 1
ATOM 701 O O . ALA A 1 104 ? 34.627 9.516 -62.663 1.00 85.94 104 ALA A O 1
ATOM 702 N N . LEU A 1 105 ? 33.750 8.577 -64.499 1.00 89.12 105 LEU A N 1
ATOM 703 C CA . LEU A 1 105 ? 32.421 8.354 -63.925 1.00 89.12 105 LEU A CA 1
ATOM 704 C C . LEU A 1 105 ? 32.463 7.313 -62.792 1.00 89.12 105 LEU A C 1
ATOM 706 O O . LEU A 1 105 ? 31.795 7.480 -61.773 1.00 89.12 105 LEU A O 1
ATOM 710 N N . ALA A 1 106 ? 33.282 6.264 -62.926 1.00 80.50 106 ALA A N 1
ATOM 711 C CA . ALA A 1 106 ? 33.513 5.297 -61.855 1.00 80.50 106 ALA A CA 1
ATOM 712 C C . ALA A 1 106 ? 34.182 5.953 -60.635 1.00 80.50 106 ALA A C 1
ATOM 714 O O . ALA A 1 106 ? 33.730 5.748 -59.508 1.00 80.50 106 ALA A O 1
ATOM 715 N N . GLN A 1 107 ? 35.209 6.778 -60.850 1.00 82.25 107 GLN A N 1
ATOM 716 C CA . GLN A 1 107 ? 35.897 7.514 -59.785 1.00 82.25 107 GLN A CA 1
ATOM 717 C C . GLN A 1 107 ? 34.967 8.497 -59.067 1.00 82.25 107 GLN A C 1
ATOM 719 O O . GLN A 1 107 ? 34.958 8.535 -57.835 1.00 82.25 107 GLN A O 1
ATOM 724 N N . ASP A 1 108 ? 34.145 9.242 -59.807 1.00 85.81 108 ASP A N 1
ATOM 725 C CA . ASP A 1 108 ? 33.193 10.178 -59.209 1.00 85.81 108 ASP A CA 1
ATOM 726 C C . ASP A 1 108 ? 32.100 9.439 -58.423 1.00 85.81 108 ASP A C 1
ATOM 728 O O . ASP A 1 108 ? 31.780 9.817 -57.297 1.00 85.81 108 ASP A O 1
ATOM 732 N N . MET A 1 109 ? 31.619 8.295 -58.924 1.00 77.94 109 MET A N 1
ATOM 733 C CA . MET A 1 109 ? 30.683 7.442 -58.186 1.00 77.94 109 MET A CA 1
ATOM 734 C C . MET A 1 109 ? 31.288 6.889 -56.884 1.00 77.94 109 MET A C 1
ATOM 736 O O . MET A 1 109 ? 30.603 6.864 -55.859 1.00 77.94 109 MET A O 1
ATOM 740 N N . PHE A 1 110 ? 32.570 6.502 -56.877 1.00 80.38 110 PHE A N 1
ATOM 741 C CA . PHE A 1 110 ? 33.270 6.121 -55.643 1.00 80.38 110 PHE A CA 1
ATOM 742 C C . PHE A 1 110 ? 33.410 7.290 -54.664 1.00 80.38 110 PHE A C 1
ATOM 744 O O . PHE A 1 110 ? 33.286 7.090 -53.453 1.00 80.38 110 PHE A O 1
ATOM 751 N N . ARG A 1 111 ? 33.651 8.504 -55.168 1.00 80.38 111 ARG A N 1
ATOM 752 C CA . ARG A 1 111 ? 33.753 9.717 -54.350 1.00 80.38 111 ARG A CA 1
ATOM 753 C C . ARG A 1 111 ? 32.413 10.056 -53.702 1.00 80.38 111 ARG A C 1
ATOM 755 O O . ARG A 1 111 ? 32.340 10.147 -52.482 1.00 80.38 111 ARG A O 1
ATOM 762 N N . VAL A 1 112 ? 31.339 10.090 -54.492 1.00 83.25 112 VAL A N 1
ATOM 763 C CA . VAL A 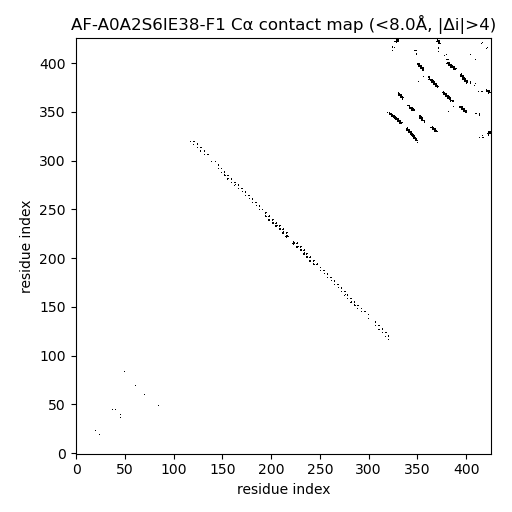1 112 ? 29.971 10.324 -54.008 1.00 83.25 112 VAL A CA 1
ATOM 764 C C . VAL A 1 112 ? 29.540 9.255 -53.000 1.00 83.25 112 VAL A C 1
ATOM 766 O O . VAL A 1 112 ? 28.977 9.597 -51.961 1.00 83.25 112 VAL A O 1
ATOM 769 N N . GLN A 1 113 ? 29.831 7.968 -53.239 1.00 73.56 113 GLN A N 1
ATOM 770 C CA . GLN A 1 113 ? 29.552 6.920 -52.247 1.00 73.56 113 GLN A CA 1
ATOM 771 C C . GLN A 1 113 ? 30.317 7.133 -50.937 1.00 73.56 113 GLN A C 1
ATOM 773 O O . GLN A 1 113 ? 29.766 6.887 -49.863 1.00 73.56 113 GLN A O 1
ATOM 778 N N . ARG A 1 114 ? 31.581 7.564 -51.008 1.00 77.38 114 ARG A N 1
ATOM 779 C CA . ARG A 1 114 ? 32.406 7.818 -49.823 1.00 77.38 114 ARG A CA 1
ATOM 780 C C . ARG A 1 114 ? 31.852 8.984 -49.008 1.00 77.38 114 ARG A C 1
ATOM 782 O O . ARG A 1 114 ? 31.673 8.819 -47.802 1.00 77.38 114 ARG A O 1
ATOM 789 N N . ASP A 1 115 ? 31.524 10.090 -49.669 1.00 78.50 115 ASP A N 1
ATOM 790 C CA . ASP A 1 115 ? 30.977 11.295 -49.041 1.00 78.50 115 ASP A CA 1
ATOM 791 C C . ASP A 1 115 ? 29.604 11.006 -48.414 1.00 78.50 115 ASP A C 1
ATOM 793 O O . ASP A 1 115 ? 29.360 11.338 -47.254 1.00 78.50 115 ASP A O 1
ATOM 797 N N . ALA A 1 116 ? 28.731 10.285 -49.128 1.00 76.06 116 ALA A N 1
ATOM 798 C CA . ALA A 1 116 ? 27.439 9.852 -48.599 1.00 76.06 116 ALA A CA 1
ATOM 799 C C . ALA A 1 116 ? 27.596 8.939 -47.371 1.00 76.06 116 ALA A C 1
ATOM 801 O O . ALA A 1 116 ? 26.895 9.107 -46.372 1.00 76.06 116 ALA A O 1
ATOM 802 N N . ALA A 1 117 ? 28.539 7.993 -47.412 1.00 75.62 117 ALA A N 1
ATOM 803 C CA . ALA A 1 117 ? 28.811 7.112 -46.284 1.00 75.62 117 ALA A CA 1
ATOM 804 C C . ALA A 1 117 ? 29.409 7.866 -45.084 1.00 75.62 117 ALA A C 1
ATOM 806 O O . ALA A 1 117 ? 29.164 7.473 -43.946 1.00 75.62 117 ALA A O 1
ATOM 807 N N . GLN A 1 118 ? 30.198 8.919 -45.306 1.00 76.06 118 GLN A N 1
ATOM 808 C CA . GLN A 1 118 ? 30.725 9.769 -44.238 1.00 76.06 118 GLN A CA 1
ATOM 809 C C . GLN A 1 118 ? 29.611 10.601 -43.593 1.00 76.06 118 GLN A C 1
ATOM 811 O O . GLN A 1 118 ? 29.428 10.518 -42.381 1.00 76.06 118 GLN A O 1
ATOM 816 N N . ALA A 1 119 ? 28.789 11.281 -44.395 1.00 78.88 119 ALA A N 1
ATOM 817 C CA . ALA A 1 119 ? 27.664 12.070 -43.894 1.00 78.88 119 ALA A CA 1
ATOM 818 C C . ALA A 1 119 ? 26.647 11.221 -43.106 1.00 78.88 119 ALA A C 1
ATOM 820 O O . ALA A 1 119 ? 26.104 11.667 -42.096 1.00 78.88 119 ALA A O 1
ATOM 821 N N . MET A 1 120 ? 26.392 9.976 -43.534 1.00 76.19 120 MET A N 1
ATOM 822 C CA . MET A 1 120 ? 25.551 9.042 -42.773 1.00 76.19 120 MET A CA 1
ATOM 823 C C . MET A 1 120 ? 26.148 8.684 -41.404 1.00 76.19 120 MET A C 1
ATOM 825 O O . MET A 1 120 ? 25.391 8.486 -40.458 1.00 76.19 120 MET A O 1
ATOM 829 N N . ARG A 1 121 ? 27.479 8.604 -41.278 1.00 74.75 121 ARG A N 1
ATOM 830 C CA . ARG A 1 121 ? 28.155 8.282 -40.009 1.00 74.75 121 ARG A CA 1
ATOM 831 C C . ARG A 1 121 ? 28.140 9.452 -39.039 1.00 74.75 121 ARG A C 1
ATOM 833 O O . ARG A 1 121 ? 27.747 9.249 -37.901 1.00 74.75 121 ARG A O 1
ATOM 840 N N . GLU A 1 122 ? 28.487 10.650 -39.505 1.00 77.94 122 GLU A N 1
ATOM 841 C CA . GLU A 1 122 ? 28.453 11.871 -38.686 1.00 77.94 122 GLU A CA 1
ATOM 842 C C . GLU A 1 122 ? 27.047 12.101 -38.110 1.00 77.94 122 GLU A C 1
ATOM 844 O O . GLU A 1 122 ? 26.878 12.385 -36.927 1.00 77.94 122 GLU A O 1
ATOM 849 N N . ARG A 1 123 ? 26.006 11.873 -38.923 1.00 80.12 123 ARG A N 1
ATOM 850 C CA . ARG A 1 123 ? 24.615 11.919 -38.449 1.00 80.12 123 ARG A CA 1
ATOM 851 C C . ARG A 1 123 ? 24.295 10.828 -37.427 1.00 80.12 123 ARG A C 1
ATOM 853 O O . ARG A 1 123 ? 23.589 11.108 -36.467 1.00 80.12 123 ARG A O 1
ATOM 860 N N . ALA A 1 124 ? 24.778 9.601 -37.627 1.00 77.31 124 ALA A N 1
ATOM 861 C CA . ALA A 1 124 ? 24.551 8.510 -36.681 1.00 77.31 124 ALA A CA 1
ATOM 862 C C . ALA A 1 124 ? 25.220 8.775 -35.321 1.00 77.31 124 ALA A C 1
ATOM 864 O O . ALA A 1 124 ? 24.627 8.475 -34.292 1.00 77.31 124 ALA A O 1
ATOM 865 N N . GLU A 1 125 ? 26.414 9.366 -35.310 1.00 78.44 125 GLU A N 1
ATOM 866 C CA . GLU A 1 125 ? 27.160 9.705 -34.093 1.00 78.44 125 GLU A CA 1
ATOM 867 C C . GLU A 1 125 ? 26.452 10.784 -33.261 1.00 78.44 125 GLU A C 1
ATOM 869 O O . GLU A 1 125 ? 26.257 10.608 -32.056 1.00 78.44 125 GLU A O 1
ATOM 874 N N . LEU A 1 126 ? 25.972 11.849 -33.916 1.00 78.44 126 LEU A N 1
ATOM 875 C CA . LEU A 1 126 ? 25.187 12.901 -33.261 1.00 78.44 126 LEU A CA 1
ATOM 876 C C . LEU A 1 126 ? 23.912 12.338 -32.621 1.00 78.44 126 LEU A C 1
ATOM 878 O O . LEU A 1 126 ? 23.653 12.586 -31.447 1.00 78.44 126 LEU A O 1
ATOM 882 N N . VAL A 1 127 ? 23.159 11.526 -33.372 1.00 81.88 127 VAL A N 1
ATOM 883 C CA . VAL A 1 127 ? 21.915 10.908 -32.886 1.00 81.88 127 VAL A CA 1
ATOM 884 C C . VAL A 1 127 ? 22.179 9.961 -31.713 1.00 81.88 127 VAL A C 1
ATOM 886 O O . VAL A 1 127 ? 21.432 9.979 -30.739 1.00 81.88 127 VAL A O 1
ATOM 889 N N . VAL A 1 128 ? 23.235 9.142 -31.771 1.00 81.69 128 VAL A N 1
ATOM 890 C CA . VAL A 1 128 ? 23.581 8.227 -30.669 1.00 81.69 128 VAL A CA 1
ATOM 891 C C . VAL A 1 128 ? 23.971 9.001 -29.413 1.00 81.69 128 VAL A C 1
ATOM 893 O O . VAL A 1 128 ? 23.518 8.646 -28.327 1.00 81.69 128 VAL A O 1
ATOM 896 N N . THR A 1 129 ? 24.767 10.062 -29.548 1.00 79.69 129 THR A N 1
ATOM 897 C CA . THR A 1 129 ? 25.221 10.872 -28.407 1.00 79.69 129 THR A CA 1
ATOM 898 C C . THR A 1 129 ? 24.059 11.599 -27.734 1.00 79.69 129 THR A C 1
ATOM 900 O O . THR A 1 129 ? 23.926 11.554 -26.512 1.00 79.69 129 THR A O 1
ATOM 903 N N . GLU A 1 130 ? 23.186 12.223 -28.528 1.00 82.25 130 GLU A N 1
ATOM 904 C CA . GLU A 1 130 ? 22.014 12.946 -28.030 1.00 82.25 130 GLU A CA 1
ATOM 905 C C . GLU A 1 130 ? 21.033 12.008 -27.313 1.00 82.25 130 GLU A C 1
ATOM 907 O O . GLU A 1 130 ? 20.678 12.250 -26.158 1.00 82.25 130 GLU A O 1
ATOM 912 N N . ILE A 1 131 ? 20.667 10.887 -27.951 1.00 81.56 131 ILE A N 1
ATOM 913 C CA . ILE A 1 131 ? 19.759 9.893 -27.359 1.00 81.56 131 ILE A CA 1
ATOM 914 C C . ILE A 1 131 ? 20.354 9.301 -26.079 1.00 81.56 131 ILE A C 1
ATOM 916 O O . ILE A 1 131 ? 19.638 9.147 -25.092 1.00 81.56 131 ILE A O 1
ATOM 920 N N . SER A 1 132 ? 21.654 8.989 -26.068 1.00 81.62 132 SER A N 1
ATOM 921 C CA . SER A 1 132 ? 22.304 8.411 -24.884 1.00 81.62 132 SER A CA 1
ATOM 922 C C . SER A 1 132 ? 22.293 9.386 -23.707 1.00 81.62 132 SER A C 1
ATOM 924 O O . SER A 1 132 ? 21.981 8.985 -22.588 1.00 81.62 132 SER A O 1
ATOM 926 N N . GLY A 1 133 ? 22.576 10.670 -23.950 1.00 81.50 133 GLY A N 1
ATOM 927 C CA . GLY A 1 133 ? 22.540 11.698 -22.910 1.00 81.50 133 GLY A CA 1
ATOM 928 C C . GLY A 1 133 ? 21.145 11.887 -22.308 1.00 81.50 133 GLY A C 1
ATOM 929 O O . GLY A 1 133 ? 21.003 11.908 -21.085 1.00 81.50 133 GLY A O 1
ATOM 930 N N . MET A 1 134 ? 20.112 11.965 -23.155 1.00 85.62 134 MET A N 1
ATOM 931 C CA . MET A 1 134 ? 18.720 12.071 -22.699 1.00 85.62 134 MET A CA 1
ATOM 932 C C . MET A 1 134 ? 18.283 10.835 -21.906 1.00 85.62 134 MET A C 1
ATOM 934 O O . MET A 1 134 ? 17.742 10.963 -20.811 1.00 85.62 134 MET A O 1
ATOM 938 N N . ALA A 1 135 ? 18.579 9.641 -22.419 1.00 86.06 135 ALA A N 1
ATOM 939 C CA . ALA A 1 135 ? 18.202 8.388 -21.777 1.00 86.06 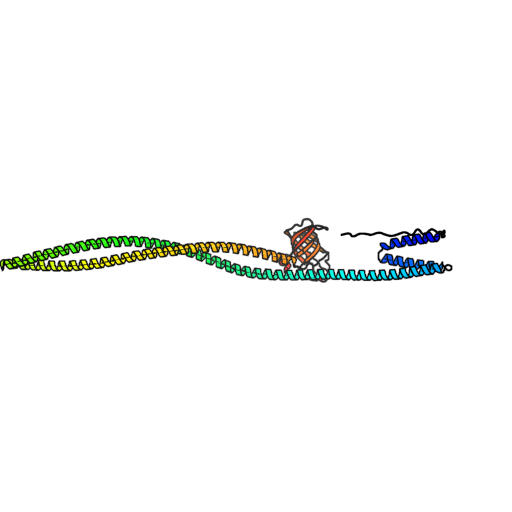135 ALA A CA 1
ATOM 940 C C . ALA A 1 135 ? 18.879 8.197 -20.410 1.00 86.06 135 ALA A C 1
ATOM 942 O O . ALA A 1 135 ? 18.241 7.716 -19.481 1.00 86.06 135 ALA A O 1
ATOM 943 N N . VAL A 1 136 ? 20.144 8.604 -20.242 1.00 85.94 136 VAL A N 1
ATOM 944 C CA . VAL A 1 136 ? 20.813 8.566 -18.927 1.00 85.94 136 VAL A CA 1
ATOM 945 C C . VAL A 1 136 ? 20.093 9.460 -17.915 1.00 85.94 136 VAL A C 1
ATOM 947 O O . VAL A 1 136 ? 19.887 9.045 -16.774 1.00 85.94 136 VAL A O 1
ATOM 950 N N . HIS A 1 137 ? 19.690 10.666 -18.324 1.00 86.88 137 HIS A N 1
ATOM 951 C CA . HIS A 1 137 ? 18.959 11.585 -17.453 1.00 86.88 137 HIS A CA 1
ATOM 952 C C . HIS A 1 137 ? 17.587 11.022 -17.055 1.00 86.88 137 HIS A C 1
ATOM 954 O O . HIS A 1 137 ? 17.274 10.958 -15.868 1.00 86.88 137 HIS A O 1
ATOM 960 N N . GLU A 1 138 ? 16.796 10.556 -18.027 1.00 88.00 138 GLU A N 1
ATOM 961 C CA . GLU A 1 138 ? 15.482 9.948 -17.772 1.00 88.00 138 GLU A CA 1
ATOM 962 C C . GLU A 1 138 ? 15.591 8.714 -16.865 1.00 88.00 138 GLU A C 1
ATOM 964 O O . GLU A 1 138 ? 14.821 8.568 -15.917 1.00 88.00 138 GLU A O 1
ATOM 969 N N . LEU A 1 139 ? 16.585 7.846 -17.084 1.00 90.00 139 LEU A N 1
ATOM 970 C CA . LEU A 1 139 ? 16.796 6.677 -16.227 1.00 90.00 139 LEU A CA 1
ATOM 971 C C . LEU A 1 139 ? 17.180 7.063 -14.797 1.00 90.00 139 LEU A C 1
ATOM 973 O O . LEU A 1 139 ? 16.737 6.401 -13.862 1.00 90.00 139 LEU A O 1
ATOM 977 N N . SER A 1 140 ? 17.961 8.127 -14.602 1.00 89.25 140 SER A N 1
ATOM 978 C CA . SER A 1 140 ? 18.297 8.621 -13.261 1.00 89.25 140 SER A CA 1
ATOM 979 C C . SER A 1 140 ? 17.052 9.088 -12.493 1.00 89.25 140 SER A C 1
ATOM 981 O O . SER A 1 140 ? 16.917 8.820 -11.295 1.00 89.25 140 SER A O 1
ATOM 983 N N . GLU A 1 141 ? 16.118 9.762 -13.167 1.00 90.12 141 GLU A N 1
ATOM 984 C CA . GLU A 1 141 ? 14.833 10.143 -12.566 1.00 90.12 141 GLU A CA 1
ATOM 985 C C . GLU A 1 141 ? 13.973 8.916 -12.242 1.00 90.12 141 GLU A C 1
ATOM 987 O O . GLU A 1 141 ? 13.384 8.829 -11.165 1.00 90.12 141 GLU A O 1
ATOM 992 N N . VAL A 1 142 ? 13.942 7.918 -13.128 1.00 91.75 142 VAL A N 1
ATOM 993 C CA . VAL A 1 142 ? 13.202 6.675 -12.867 1.00 91.75 142 VAL A CA 1
ATOM 994 C C . VAL A 1 142 ? 13.793 5.919 -11.674 1.00 91.75 142 VAL A C 1
ATOM 996 O O . VAL A 1 142 ? 13.031 5.459 -10.829 1.00 91.75 142 VAL A O 1
ATOM 999 N N . VAL A 1 143 ? 15.122 5.823 -11.552 1.00 90.81 143 VAL A N 1
ATOM 1000 C CA . VAL A 1 143 ? 15.794 5.165 -10.413 1.00 90.81 143 VAL A CA 1
ATOM 1001 C C . VAL A 1 143 ? 15.403 5.820 -9.088 1.00 90.81 143 VAL A C 1
ATOM 1003 O O . VAL A 1 143 ? 14.976 5.129 -8.165 1.00 90.81 143 VAL A O 1
ATOM 1006 N N . THR A 1 144 ? 15.475 7.150 -9.007 1.00 91.56 144 THR A N 1
ATOM 1007 C CA . THR A 1 144 ? 15.064 7.884 -7.795 1.00 91.56 144 THR A CA 1
ATOM 1008 C C . THR A 1 144 ? 13.571 7.706 -7.496 1.00 91.56 144 THR A C 1
ATOM 1010 O O . THR A 1 144 ? 13.186 7.523 -6.340 1.00 91.56 144 THR A O 1
ATOM 1013 N N . GLY A 1 145 ? 12.721 7.664 -8.527 1.00 91.81 145 GLY A N 1
ATOM 1014 C CA . GLY A 1 145 ? 11.302 7.333 -8.383 1.00 91.81 145 GLY A CA 1
ATOM 1015 C C . GLY A 1 145 ? 11.058 5.917 -7.845 1.00 91.81 145 GLY A C 1
ATOM 1016 O O . GLY A 1 145 ? 10.204 5.725 -6.979 1.00 91.81 145 GLY A O 1
ATOM 1017 N N . VAL A 1 146 ? 11.821 4.924 -8.311 1.00 92.81 146 VAL A N 1
ATOM 1018 C CA . VAL A 1 146 ? 11.735 3.531 -7.840 1.00 92.81 146 VAL A CA 1
ATOM 1019 C C . VAL A 1 146 ? 12.126 3.416 -6.367 1.00 92.81 146 VAL A C 1
ATOM 1021 O O . VAL A 1 146 ? 11.430 2.738 -5.608 1.00 92.81 146 VAL A O 1
ATOM 1024 N N . GLU A 1 147 ? 13.186 4.103 -5.938 1.00 91.81 147 GLU A N 1
ATOM 1025 C CA . GLU A 1 147 ? 13.594 4.141 -4.528 1.00 91.81 147 GLU A CA 1
ATOM 1026 C C . GLU A 1 147 ? 12.499 4.737 -3.635 1.00 91.81 147 GLU A C 1
ATOM 1028 O O . GLU A 1 147 ? 12.148 4.138 -2.616 1.00 91.81 147 GLU A O 1
ATOM 1033 N N . ALA A 1 148 ? 11.881 5.844 -4.058 1.00 92.75 148 ALA A N 1
ATOM 1034 C CA . ALA A 1 148 ? 10.777 6.462 -3.327 1.00 92.75 148 ALA A CA 1
ATOM 1035 C C . ALA A 1 148 ? 9.557 5.526 -3.204 1.00 92.75 148 ALA A C 1
ATOM 1037 O O . ALA A 1 148 ? 8.951 5.425 -2.136 1.00 92.75 148 ALA A O 1
ATOM 1038 N N . VAL A 1 149 ? 9.205 4.794 -4.271 1.00 93.19 149 VAL A N 1
ATOM 1039 C CA . VAL A 1 149 ? 8.117 3.797 -4.227 1.00 93.19 149 VAL A CA 1
ATOM 1040 C C . VAL A 1 149 ? 8.466 2.640 -3.289 1.00 93.19 149 VAL A C 1
ATOM 1042 O O . VAL A 1 149 ? 7.603 2.159 -2.555 1.00 93.19 149 VAL A O 1
ATOM 1045 N N . ARG A 1 150 ? 9.727 2.202 -3.272 1.00 93.44 150 ARG A N 1
ATOM 1046 C CA . ARG A 1 150 ? 10.196 1.136 -2.381 1.00 93.44 150 ARG A CA 1
ATOM 1047 C C . ARG A 1 150 ? 10.122 1.543 -0.909 1.00 93.44 150 ARG A C 1
ATOM 1049 O O . ARG A 1 150 ? 9.688 0.740 -0.083 1.00 93.44 150 ARG A O 1
ATOM 1056 N N . GLU A 1 151 ? 10.515 2.770 -0.583 1.00 94.19 151 GLU A N 1
ATOM 1057 C CA . GLU A 1 151 ? 10.392 3.326 0.768 1.00 94.19 151 GLU A CA 1
ATOM 1058 C C . GLU A 1 151 ? 8.922 3.477 1.185 1.00 94.19 151 GLU A C 1
ATOM 1060 O O . GLU A 1 151 ? 8.546 3.115 2.305 1.00 94.19 151 GLU A O 1
ATOM 1065 N N . ALA A 1 152 ? 8.064 3.935 0.268 1.00 93.00 152 ALA A N 1
ATOM 1066 C CA . ALA A 1 152 ? 6.628 4.031 0.507 1.00 93.00 152 ALA A CA 1
ATOM 1067 C C . ALA A 1 152 ? 6.004 2.657 0.809 1.00 93.00 152 ALA A C 1
ATOM 1069 O O . ALA A 1 152 ? 5.250 2.536 1.774 1.00 93.00 152 ALA A O 1
ATOM 1070 N N . ALA A 1 153 ? 6.361 1.616 0.049 1.00 92.56 153 ALA A N 1
ATOM 1071 C CA . ALA A 1 153 ? 5.889 0.251 0.285 1.00 92.56 153 ALA A CA 1
ATOM 1072 C C . ALA A 1 153 ? 6.331 -0.282 1.660 1.00 92.56 153 ALA A C 1
ATOM 1074 O O . ALA A 1 153 ? 5.508 -0.792 2.418 1.00 92.56 153 ALA A O 1
ATOM 1075 N N . ALA A 1 154 ? 7.601 -0.078 2.033 1.00 92.75 154 ALA A N 1
ATOM 1076 C CA . ALA A 1 154 ? 8.112 -0.471 3.349 1.00 92.75 154 ALA A CA 1
ATOM 1077 C C . ALA A 1 154 ? 7.393 0.261 4.497 1.00 92.75 154 ALA A C 1
ATOM 1079 O O . ALA A 1 154 ? 7.054 -0.340 5.517 1.00 92.75 154 ALA A O 1
ATOM 1080 N N . THR A 1 155 ? 7.106 1.551 4.309 1.00 95.56 155 THR A N 1
ATOM 1081 C CA . THR A 1 155 ? 6.334 2.340 5.275 1.00 95.56 155 THR A CA 1
ATOM 1082 C C . THR A 1 155 ? 4.906 1.810 5.404 1.00 95.56 155 THR A C 1
ATOM 1084 O O . THR A 1 155 ? 4.379 1.737 6.513 1.00 95.56 155 THR A O 1
ATOM 1087 N N . ILE A 1 156 ? 4.260 1.422 4.298 1.00 94.62 156 ILE A N 1
ATOM 1088 C CA . ILE A 1 156 ? 2.919 0.821 4.337 1.00 94.62 156 ILE A CA 1
ATOM 1089 C C . ILE A 1 156 ? 2.943 -0.474 5.154 1.00 94.62 156 ILE A C 1
ATOM 1091 O O . ILE A 1 156 ? 2.091 -0.632 6.026 1.00 94.62 156 ILE A O 1
ATOM 1095 N N . ASP A 1 157 ? 3.924 -1.351 4.945 1.00 94.69 157 ASP A N 1
ATOM 1096 C CA . ASP A 1 157 ? 4.052 -2.604 5.702 1.00 94.69 157 ASP A CA 1
ATOM 1097 C C . ASP A 1 157 ? 4.211 -2.370 7.214 1.00 94.69 157 ASP A C 1
ATOM 1099 O O . ASP A 1 157 ? 3.546 -3.024 8.029 1.00 94.69 157 ASP A O 1
ATOM 1103 N N . GLU A 1 158 ? 5.039 -1.398 7.609 1.00 95.75 158 GLU A N 1
ATOM 1104 C CA . GLU A 1 158 ? 5.200 -1.014 9.015 1.00 95.75 158 GLU A CA 1
ATOM 1105 C C . GLU A 1 158 ? 3.876 -0.502 9.605 1.00 95.75 158 GLU A C 1
ATOM 1107 O O . GLU A 1 158 ? 3.452 -0.922 10.687 1.00 95.75 158 GLU A O 1
ATOM 1112 N N . ARG A 1 159 ? 3.173 0.372 8.872 1.00 95.31 159 ARG A N 1
ATOM 1113 C CA . ARG A 1 159 ? 1.888 0.943 9.301 1.00 95.31 159 ARG A CA 1
ATOM 1114 C C . ARG A 1 159 ? 0.788 -0.108 9.391 1.00 95.31 159 ARG A C 1
ATOM 1116 O O . ARG A 1 159 ? -0.003 -0.057 10.330 1.00 95.31 159 ARG A O 1
ATOM 1123 N N . VAL A 1 160 ? 0.747 -1.058 8.459 1.00 96.56 160 VAL A N 1
ATOM 1124 C CA . VAL A 1 160 ? -0.188 -2.191 8.479 1.00 96.56 160 VAL A CA 1
ATOM 1125 C C . VAL A 1 160 ? 0.058 -3.049 9.717 1.00 96.56 160 VAL A C 1
ATOM 1127 O O . VAL A 1 160 ? -0.881 -3.325 10.458 1.00 96.56 160 VAL A O 1
ATOM 1130 N N . THR A 1 161 ? 1.315 -3.389 10.003 1.00 95.75 161 THR A N 1
ATOM 1131 C CA . THR A 1 161 ? 1.680 -4.195 11.181 1.00 95.75 161 THR A CA 1
ATOM 1132 C C . THR A 1 161 ? 1.327 -3.484 12.494 1.00 95.75 161 THR A C 1
ATOM 1134 O O . THR A 1 161 ? 0.783 -4.086 13.427 1.00 95.75 161 THR A O 1
ATOM 1137 N N . ALA A 1 162 ? 1.584 -2.175 12.571 1.00 96.25 162 ALA A N 1
ATOM 1138 C CA . ALA A 1 162 ? 1.199 -1.359 13.719 1.00 96.25 162 ALA A CA 1
ATOM 1139 C C . ALA A 1 162 ? -0.329 -1.314 13.896 1.00 96.25 162 ALA A C 1
ATOM 1141 O O . ALA A 1 162 ? -0.829 -1.487 15.010 1.00 96.25 162 ALA A O 1
ATOM 1142 N N . ALA A 1 163 ? -1.078 -1.136 12.804 1.00 95.69 163 ALA A N 1
ATOM 1143 C CA . ALA A 1 163 ? -2.537 -1.126 12.827 1.00 95.69 163 ALA A CA 1
ATOM 1144 C C . ALA A 1 163 ? -3.121 -2.473 13.276 1.00 95.69 163 ALA A C 1
ATOM 1146 O O . ALA A 1 163 ? -4.067 -2.483 14.058 1.00 95.69 163 ALA A O 1
ATOM 1147 N N . GLU A 1 164 ? -2.545 -3.601 12.860 1.00 95.25 164 GLU A N 1
ATOM 1148 C CA . GLU A 1 164 ? -2.960 -4.933 13.320 1.00 95.25 164 GLU A CA 1
ATOM 1149 C C . GLU A 1 164 ? -2.741 -5.116 14.821 1.00 95.25 164 GLU A C 1
ATOM 1151 O O . GLU A 1 164 ? -3.628 -5.598 15.523 1.00 95.25 164 GLU A O 1
ATOM 1156 N N . THR A 1 165 ? -1.596 -4.660 15.333 1.00 97.00 165 THR A N 1
ATOM 1157 C CA . THR A 1 165 ? -1.284 -4.726 16.769 1.00 97.00 165 THR A CA 1
ATOM 1158 C C . THR A 1 165 ? -2.280 -3.907 17.592 1.00 97.00 165 THR A C 1
ATOM 1160 O O . THR A 1 165 ? -2.801 -4.381 18.603 1.00 97.00 165 THR A O 1
ATOM 1163 N N . ILE A 1 166 ? -2.588 -2.687 17.140 1.00 96.12 166 ILE A N 1
ATOM 1164 C CA . ILE A 1 166 ? -3.567 -1.810 17.797 1.00 96.12 166 ILE A CA 1
ATOM 1165 C C . ILE A 1 166 ? -4.958 -2.443 17.753 1.00 96.12 166 ILE A C 1
ATOM 1167 O O . ILE A 1 166 ? -5.628 -2.534 18.778 1.00 96.12 166 ILE A O 1
ATOM 1171 N N . THR A 1 167 ? -5.381 -2.920 16.584 1.00 96.50 167 THR A N 1
ATOM 1172 C CA . THR A 1 167 ? -6.704 -3.525 16.382 1.00 96.50 167 THR A CA 1
ATOM 1173 C C . THR A 1 167 ? -6.887 -4.775 17.247 1.00 96.50 167 THR A C 1
ATOM 1175 O O . THR A 1 167 ? -7.932 -4.935 17.880 1.00 96.50 167 THR A O 1
ATOM 1178 N N . ALA A 1 168 ? -5.848 -5.606 17.379 1.00 94.94 168 ALA A N 1
ATOM 1179 C CA . ALA A 1 168 ? -5.849 -6.756 18.280 1.00 94.94 168 ALA A CA 1
ATOM 1180 C C . ALA A 1 168 ? -6.009 -6.342 19.755 1.00 94.94 168 ALA A C 1
ATOM 1182 O O . ALA A 1 168 ? -6.861 -6.896 20.452 1.00 94.94 168 ALA A O 1
ATOM 1183 N N . SER A 1 169 ? -5.258 -5.331 20.212 1.00 96.88 169 SER A N 1
ATOM 1184 C CA . SER A 1 169 ? -5.374 -4.801 21.580 1.00 96.88 169 SER A CA 1
ATOM 1185 C C . SER A 1 169 ? -6.771 -4.240 21.857 1.00 96.88 169 SER A C 1
ATOM 1187 O O . SER A 1 169 ? -7.365 -4.546 22.889 1.00 96.88 169 SER A O 1
ATOM 1189 N N . VAL A 1 170 ? -7.329 -3.457 20.928 1.00 96.38 170 VAL A N 1
ATOM 1190 C CA . VAL A 1 170 ? -8.680 -2.887 21.062 1.00 96.38 170 VAL A CA 1
ATOM 1191 C C . VAL A 1 170 ? -9.733 -3.995 21.113 1.00 96.38 170 VAL A C 1
ATOM 1193 O O . VAL A 1 170 ? -10.664 -3.931 21.912 1.00 96.38 170 VAL A O 1
ATOM 1196 N N . SER A 1 171 ? -9.580 -5.044 20.302 1.00 95.69 171 SER A N 1
ATOM 1197 C CA . SER A 1 171 ? -10.476 -6.204 20.307 1.00 95.69 171 SER A CA 1
ATOM 1198 C C . SER A 1 171 ? -10.429 -6.971 21.636 1.00 95.69 171 SER A C 1
ATOM 1200 O O . SER A 1 171 ? -11.452 -7.468 22.114 1.00 95.69 171 SER A O 1
ATOM 1202 N N . GLU A 1 172 ? -9.259 -7.089 22.263 1.00 96.00 172 GLU A N 1
ATOM 1203 C CA . GLU A 1 172 ? -9.125 -7.705 23.585 1.00 96.00 172 GLU A CA 1
ATOM 1204 C C . GLU A 1 172 ? -9.766 -6.850 24.688 1.00 96.00 172 GLU A C 1
ATOM 1206 O O . GLU A 1 172 ? -10.530 -7.371 25.507 1.00 96.00 172 GLU A O 1
ATOM 1211 N N . GLU A 1 173 ? -9.540 -5.536 24.664 1.00 96.00 173 GLU A N 1
ATOM 1212 C CA . GLU A 1 173 ? -10.133 -4.592 25.615 1.00 96.00 173 GLU A CA 1
ATOM 1213 C C . GLU A 1 173 ? -11.665 -4.521 25.485 1.00 96.00 173 GLU A C 1
ATOM 1215 O O . GLU A 1 173 ? -12.378 -4.523 26.495 1.00 96.00 173 GLU A O 1
ATOM 1220 N N . ALA A 1 174 ? -12.190 -4.577 24.255 1.00 94.75 174 ALA A N 1
ATOM 1221 C CA . ALA A 1 174 ? -13.624 -4.687 23.979 1.00 94.75 174 ALA A CA 1
ATOM 1222 C C . ALA A 1 174 ? -14.232 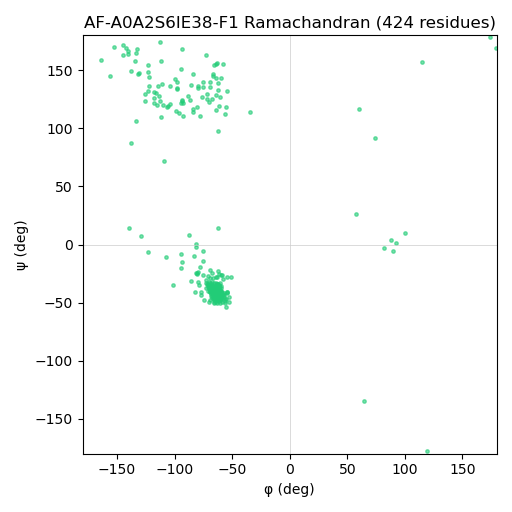-5.918 24.665 1.00 94.75 174 ALA A C 1
ATOM 1224 O O . ALA A 1 174 ? -15.197 -5.803 25.420 1.00 94.75 174 ALA A O 1
ATOM 1225 N N . ARG A 1 175 ? -13.613 -7.094 24.474 1.00 93.44 175 ARG A N 1
ATOM 1226 C CA . ARG A 1 175 ? -14.055 -8.353 25.101 1.00 93.44 175 ARG A CA 1
ATOM 1227 C C . ARG A 1 175 ? -13.962 -8.308 26.624 1.00 93.44 175 ARG A C 1
ATOM 1229 O O . ARG A 1 175 ? -14.772 -8.934 27.304 1.00 93.44 175 ARG A O 1
ATOM 1236 N N . GLY A 1 176 ? -12.957 -7.624 27.170 1.00 95.62 176 GLY A N 1
ATOM 1237 C CA . GLY A 1 176 ? -12.842 -7.389 28.609 1.00 95.62 176 GLY A CA 1
ATOM 1238 C C . GLY A 1 176 ? -14.007 -6.552 29.135 1.00 95.62 176 GLY A C 1
ATOM 1239 O O . GLY A 1 176 ? -14.650 -6.935 30.113 1.00 95.62 176 GLY A O 1
ATOM 1240 N N . THR A 1 177 ? -14.318 -5.461 28.439 1.00 95.75 177 THR A N 1
ATOM 1241 C CA . THR A 1 177 ? -15.404 -4.542 28.798 1.00 95.75 177 THR A CA 1
ATOM 1242 C C . THR A 1 177 ? -16.773 -5.214 28.688 1.00 95.75 177 THR A C 1
ATOM 1244 O O . THR A 1 177 ? -17.577 -5.078 29.607 1.00 95.75 177 THR A O 1
ATOM 1247 N N . ASP A 1 178 ? -17.013 -6.032 27.658 1.00 95.00 178 ASP A N 1
ATOM 1248 C CA . ASP A 1 178 ? -18.249 -6.820 27.514 1.00 95.00 178 ASP A CA 1
ATOM 1249 C C . ASP A 1 178 ? -18.526 -7.697 28.747 1.00 95.00 178 ASP A C 1
ATOM 1251 O O . ASP A 1 178 ? -19.655 -7.761 29.237 1.00 95.00 178 ASP A O 1
ATOM 1255 N N . ARG A 1 179 ? -17.491 -8.343 29.310 1.00 96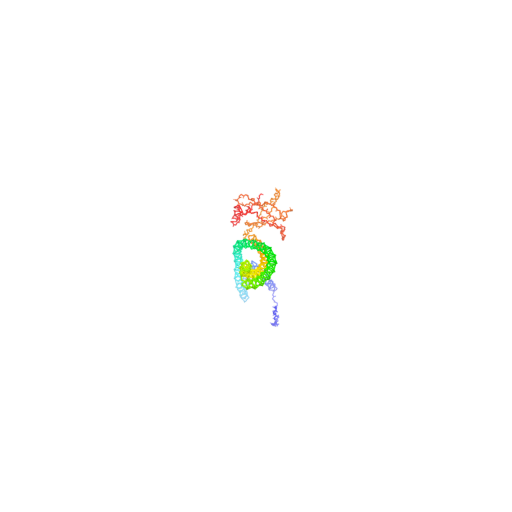.00 179 ARG A N 1
ATOM 1256 C CA . ARG A 1 179 ? -17.640 -9.150 30.537 1.00 96.00 179 ARG A CA 1
ATOM 1257 C C . ARG A 1 179 ? -18.010 -8.294 31.745 1.00 96.00 179 ARG A C 1
ATOM 1259 O O . ARG A 1 179 ? -18.816 -8.723 32.568 1.00 96.00 179 ARG A O 1
ATOM 1266 N N . VAL A 1 180 ? -17.425 -7.101 31.858 1.00 96.81 180 VAL A N 1
ATOM 1267 C CA . VAL A 1 180 ? -17.734 -6.155 32.941 1.00 96.81 180 VAL A CA 1
ATOM 1268 C C . VAL A 1 180 ? -19.178 -5.671 32.830 1.00 96.81 180 VAL A C 1
ATOM 1270 O O . VAL A 1 180 ? -19.883 -5.645 33.836 1.00 96.81 180 VAL A O 1
ATOM 1273 N N . VAL A 1 181 ? -19.645 -5.355 31.620 1.00 97.00 181 VAL A N 1
ATOM 1274 C CA . VAL A 1 181 ? -21.036 -4.950 31.376 1.00 97.00 181 VAL A CA 1
ATOM 1275 C C . VAL A 1 181 ? -22.004 -6.076 31.731 1.00 97.00 181 VAL A C 1
ATOM 1277 O O . VAL A 1 181 ? -22.963 -5.839 32.461 1.00 97.00 181 VAL A O 1
ATOM 1280 N N . ALA A 1 182 ? -21.723 -7.314 31.317 1.00 95.12 182 ALA A N 1
ATOM 1281 C CA . ALA A 1 182 ? -22.556 -8.464 31.669 1.00 95.12 182 ALA A CA 1
ATOM 1282 C C . ALA A 1 182 ? -22.658 -8.678 33.195 1.00 95.12 182 ALA A C 1
ATOM 1284 O O . ALA A 1 182 ? -23.747 -8.916 33.724 1.00 95.12 182 ALA A O 1
ATOM 1285 N N . ALA A 1 183 ? -21.540 -8.540 33.919 1.00 97.06 183 ALA A N 1
ATOM 1286 C CA . ALA A 1 183 ? -21.514 -8.633 35.380 1.00 97.06 183 ALA A CA 1
ATOM 1287 C C . ALA A 1 183 ? -22.249 -7.462 36.066 1.00 97.06 183 ALA A C 1
ATOM 1289 O O . ALA A 1 183 ? -22.906 -7.649 37.097 1.00 97.06 183 ALA A O 1
ATOM 1290 N N . LEU A 1 184 ? -22.171 -6.256 35.493 1.00 97.19 184 LEU A N 1
ATOM 1291 C CA . LEU A 1 184 ? -22.913 -5.086 35.961 1.00 97.19 184 LEU A CA 1
ATOM 1292 C C . LEU A 1 184 ? -24.422 -5.299 35.806 1.00 97.19 184 LEU A C 1
ATOM 1294 O O . LEU A 1 184 ? -25.163 -5.073 36.760 1.00 97.19 184 LEU A O 1
ATOM 1298 N N . GLU A 1 185 ? -24.883 -5.784 34.651 1.00 96.31 185 GLU A N 1
ATOM 1299 C CA . GLU A 1 185 ? -26.299 -6.089 34.432 1.00 96.31 185 GLU A CA 1
ATOM 1300 C C . GLU A 1 185 ? -26.830 -7.126 35.429 1.00 96.31 185 GLU A C 1
ATOM 1302 O O . GLU A 1 185 ? -27.937 -6.981 35.951 1.00 96.31 185 GLU A O 1
ATOM 1307 N N . GLU A 1 186 ? -26.051 -8.168 35.731 1.00 96.88 186 GLU A N 1
ATOM 1308 C CA . GLU A 1 186 ? -26.416 -9.156 36.749 1.00 96.88 186 GLU A CA 1
ATOM 1309 C C . GLU A 1 186 ? -26.508 -8.536 38.148 1.00 96.88 186 GLU A C 1
ATOM 1311 O O . GLU A 1 186 ? -27.488 -8.755 38.865 1.00 96.88 186 GLU A O 1
ATOM 1316 N N . SER A 1 187 ? -25.536 -7.700 38.512 1.00 97.62 187 SER A N 1
ATOM 1317 C CA . SER A 1 187 ? -25.531 -6.987 39.791 1.00 97.62 187 SER A CA 1
ATOM 1318 C C . SER A 1 187 ? -26.741 -6.057 39.923 1.00 97.62 187 SER A C 1
ATOM 1320 O O . SER A 1 187 ? -27.413 -6.064 40.954 1.00 97.62 187 SER A O 1
ATOM 1322 N N . LEU A 1 188 ? -27.079 -5.314 38.867 1.00 97.44 188 LEU A N 1
ATOM 1323 C CA . LEU A 1 188 ? -28.252 -4.438 38.829 1.00 97.44 188 LEU A CA 1
ATOM 1324 C C . LEU A 1 188 ? -29.561 -5.228 38.956 1.00 97.44 188 LEU A C 1
ATOM 1326 O O . LEU A 1 188 ? -30.442 -4.815 39.711 1.00 97.44 188 LEU A O 1
ATOM 1330 N N . ARG A 1 189 ? -29.682 -6.392 38.299 1.00 95.69 189 ARG A N 1
ATOM 1331 C CA . ARG A 1 189 ? -30.841 -7.291 38.473 1.00 95.69 189 ARG A CA 1
ATOM 1332 C C . ARG A 1 189 ? -30.989 -7.754 39.922 1.00 95.69 189 ARG A C 1
ATOM 1334 O O . ARG A 1 189 ? -32.098 -7.729 40.457 1.00 95.69 189 ARG A O 1
ATOM 1341 N N . ASN A 1 190 ? -29.886 -8.125 40.571 1.00 97.25 190 ASN A N 1
ATOM 1342 C CA . ASN A 1 190 ? -29.894 -8.553 41.971 1.00 97.25 190 ASN A CA 1
ATOM 1343 C C . ASN A 1 190 ? -30.317 -7.415 42.913 1.00 97.25 190 ASN A C 1
ATOM 1345 O O . ASN A 1 190 ? -31.189 -7.616 43.760 1.00 97.25 190 ASN A O 1
ATOM 1349 N N . VAL A 1 191 ? -29.768 -6.208 42.730 1.00 96.75 191 VAL A N 1
ATOM 1350 C CA . VAL A 1 191 ? -30.145 -5.023 43.523 1.00 96.75 191 VAL A CA 1
ATOM 1351 C C . VAL A 1 191 ? -31.613 -4.653 43.297 1.00 96.75 191 VAL A C 1
ATOM 1353 O O . VAL A 1 191 ? -32.326 -4.391 44.264 1.00 96.75 191 VAL A O 1
ATOM 1356 N N . GLY A 1 192 ? -32.099 -4.696 42.053 1.00 95.94 192 GLY A N 1
ATOM 1357 C CA . GLY A 1 192 ? -33.512 -4.467 41.739 1.00 95.94 192 GLY A CA 1
ATOM 1358 C C . GLY A 1 192 ? -34.439 -5.475 42.429 1.00 95.94 192 GLY A C 1
ATOM 1359 O O . GLY A 1 192 ? -35.454 -5.091 43.010 1.00 95.94 192 GLY A O 1
ATOM 1360 N N . GLY A 1 193 ? -34.059 -6.757 42.451 1.00 96.12 193 GLY A N 1
ATOM 1361 C CA . GLY A 1 193 ? -34.786 -7.796 43.185 1.00 96.12 193 GLY A CA 1
ATOM 1362 C C . GLY A 1 193 ? -34.818 -7.559 44.700 1.00 96.12 193 GLY A C 1
ATOM 1363 O O . GLY A 1 193 ? -35.866 -7.722 45.329 1.00 96.12 193 GLY A O 1
ATOM 1364 N N . MET A 1 194 ? -33.699 -7.122 45.288 1.00 97.25 194 MET A N 1
ATOM 1365 C CA . MET A 1 194 ? -33.626 -6.755 46.708 1.00 97.25 194 MET A CA 1
ATOM 1366 C C . MET A 1 194 ? -34.494 -5.533 47.028 1.00 97.25 194 MET A C 1
ATOM 1368 O O . MET A 1 194 ? -35.265 -5.576 47.985 1.00 97.25 194 MET A O 1
ATOM 1372 N N . ALA A 1 195 ? -34.425 -4.475 46.216 1.00 96.81 195 ALA A N 1
ATOM 1373 C CA . ALA A 1 195 ? -35.245 -3.276 46.388 1.00 96.81 195 ALA A CA 1
ATOM 1374 C C . ALA A 1 195 ? -36.744 -3.610 46.332 1.00 96.81 195 ALA A C 1
ATOM 1376 O O . ALA A 1 195 ? -37.506 -3.175 47.196 1.00 96.81 195 ALA A O 1
ATOM 1377 N N . HIS A 1 196 ? -37.151 -4.466 45.388 1.00 95.38 196 HIS A N 1
ATOM 1378 C CA . HIS A 1 196 ? -38.528 -4.941 45.294 1.00 95.38 196 HIS A CA 1
ATOM 1379 C C . HIS A 1 196 ? -38.951 -5.749 46.532 1.00 95.38 196 HIS A C 1
ATOM 1381 O O . HIS A 1 196 ? -40.048 -5.562 47.055 1.00 95.38 196 HIS A O 1
ATOM 1387 N N . MET A 1 197 ? -38.079 -6.619 47.053 1.00 97.88 197 MET A N 1
ATOM 1388 C CA . MET A 1 197 ? -38.354 -7.363 48.286 1.00 97.88 197 MET A CA 1
ATOM 1389 C C . MET A 1 197 ? -38.550 -6.428 49.488 1.00 97.88 197 MET A C 1
ATOM 1391 O O . MET A 1 197 ? -39.508 -6.615 50.238 1.00 97.88 197 MET A O 1
ATOM 1395 N N . ILE A 1 198 ? -37.678 -5.427 49.657 1.00 97.12 198 ILE A N 1
ATOM 1396 C CA . ILE A 1 198 ? -37.758 -4.455 50.759 1.00 97.12 198 ILE A CA 1
ATOM 1397 C C . ILE A 1 198 ? -39.036 -3.618 50.640 1.00 97.12 198 ILE A C 1
ATOM 1399 O O . ILE A 1 198 ? -39.722 -3.437 51.643 1.00 97.12 198 ILE A O 1
ATOM 1403 N N . SER A 1 199 ? -39.404 -3.186 49.429 1.00 96.12 199 SER A N 1
ATOM 1404 C CA . SER A 1 199 ? -40.663 -2.474 49.165 1.00 96.12 199 SER A CA 1
ATOM 1405 C C . SER A 1 199 ? -41.880 -3.285 49.644 1.00 96.12 199 SER A C 1
ATOM 1407 O O . SER A 1 199 ? -42.687 -2.788 50.428 1.00 96.12 199 SER A O 1
ATOM 1409 N N . ARG A 1 200 ? -41.945 -4.591 49.332 1.00 97.19 200 ARG A N 1
ATOM 1410 C CA . ARG A 1 200 ? -43.018 -5.468 49.849 1.00 97.19 200 ARG A CA 1
ATOM 1411 C C . ARG A 1 200 ? -43.015 -5.598 51.375 1.00 97.19 200 ARG A C 1
ATOM 1413 O O . ARG A 1 200 ? -44.082 -5.680 51.981 1.00 97.19 200 ARG A O 1
ATOM 1420 N N . VAL A 1 201 ? -41.837 -5.665 52.004 1.00 97.25 201 VAL A N 1
ATOM 1421 C CA . VAL A 1 201 ? -41.721 -5.719 53.474 1.00 97.25 201 VAL A CA 1
ATOM 1422 C C . VAL A 1 201 ? -42.214 -4.411 54.094 1.00 97.25 201 VAL A C 1
ATOM 1424 O O . VAL A 1 201 ? -42.928 -4.450 55.097 1.00 97.25 201 VAL A O 1
ATOM 1427 N N . ALA A 1 202 ? -41.892 -3.267 53.489 1.00 97.25 202 ALA A N 1
ATOM 1428 C CA . ALA A 1 202 ? -42.373 -1.959 53.917 1.00 97.25 202 ALA A CA 1
ATOM 1429 C C . ALA A 1 202 ? -43.904 -1.866 53.809 1.00 97.25 202 ALA A C 1
ATOM 1431 O O . ALA A 1 202 ? -44.559 -1.509 54.786 1.00 97.25 202 ALA A O 1
ATOM 1432 N N . ASP A 1 203 ? -44.492 -2.299 52.691 1.00 96.25 203 ASP A N 1
ATOM 1433 C CA . ASP A 1 203 ? -45.949 -2.341 52.511 1.00 96.25 203 ASP A CA 1
ATOM 1434 C C . ASP A 1 203 ? -46.646 -3.241 53.541 1.00 96.25 203 ASP A C 1
ATOM 1436 O O . ASP A 1 203 ? -47.653 -2.857 54.145 1.00 96.25 203 ASP A O 1
ATOM 1440 N N . GLN A 1 204 ? -46.091 -4.427 53.805 1.00 97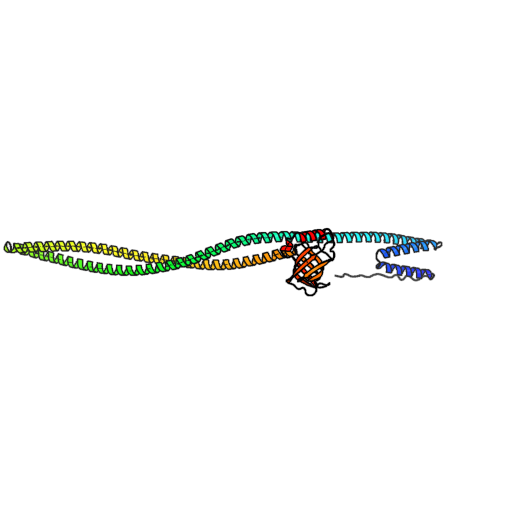.69 204 GLN A N 1
ATOM 1441 C CA . GLN A 1 204 ? -46.619 -5.327 54.829 1.00 97.69 204 GLN A CA 1
ATOM 1442 C C . GLN A 1 204 ? -46.506 -4.714 56.234 1.00 97.69 204 GLN A C 1
ATOM 1444 O O . GLN A 1 204 ? -47.444 -4.808 57.028 1.00 97.69 204 GLN A O 1
ATOM 1449 N N . THR A 1 205 ? -45.386 -4.056 56.537 1.00 97.38 205 THR A N 1
ATOM 1450 C CA . THR A 1 205 ? -45.154 -3.382 57.824 1.00 97.38 205 THR A CA 1
ATOM 1451 C C . THR A 1 205 ? -46.119 -2.217 58.015 1.00 97.38 205 THR A C 1
ATOM 1453 O O . THR A 1 205 ? -46.704 -2.072 59.085 1.00 97.38 205 THR A O 1
ATOM 1456 N N . LYS A 1 206 ? -46.372 -1.440 56.958 1.00 95.56 206 LYS A N 1
ATOM 1457 C CA . LYS A 1 206 ? -47.366 -0.364 56.938 1.00 95.56 206 LYS A CA 1
ATOM 1458 C C . LYS A 1 206 ? -48.775 -0.883 57.230 1.00 95.56 206 LYS A C 1
ATOM 1460 O O . LYS A 1 206 ? -49.499 -0.261 58.006 1.00 95.56 206 LYS A O 1
ATOM 1465 N N . LEU A 1 207 ? -49.167 -2.020 56.652 1.00 96.62 207 LEU A N 1
ATOM 1466 C CA . LEU A 1 207 ? -50.463 -2.650 56.933 1.00 96.62 207 LEU A CA 1
ATOM 1467 C C . LEU A 1 207 ? -50.558 -3.170 58.376 1.00 96.62 207 LEU A C 1
ATOM 1469 O O . LEU A 1 207 ? -51.592 -3.002 59.021 1.00 96.62 207 LEU A O 1
ATOM 1473 N N . LEU A 1 208 ? -49.483 -3.762 58.904 1.00 96.62 208 LEU A N 1
ATOM 1474 C CA . LEU A 1 208 ? -49.418 -4.196 60.304 1.00 96.62 208 LEU A CA 1
ATOM 1475 C C . LEU A 1 208 ? -49.532 -3.010 61.270 1.00 96.62 208 LEU A C 1
ATOM 1477 O O . LEU A 1 208 ? -50.309 -3.071 62.222 1.00 96.62 208 LEU A O 1
ATOM 1481 N N . ALA A 1 209 ? -48.805 -1.926 60.998 1.00 96.69 209 ALA A N 1
ATOM 1482 C CA . ALA A 1 209 ? -48.844 -0.698 61.781 1.00 96.69 209 ALA A CA 1
ATOM 1483 C C . ALA A 1 209 ? -50.234 -0.051 61.747 1.00 96.69 209 ALA A C 1
ATOM 1485 O O . ALA A 1 209 ? -50.761 0.322 62.788 1.00 96.69 209 ALA A O 1
ATOM 1486 N N . LEU A 1 210 ? -50.887 -0.019 60.579 1.00 94.62 210 LEU A N 1
ATOM 1487 C CA . LEU A 1 210 ? -52.262 0.464 60.446 1.00 94.62 210 LEU A CA 1
ATOM 1488 C C . LEU A 1 210 ? -53.243 -0.337 61.315 1.00 94.62 210 LEU A C 1
ATOM 1490 O O . LEU A 1 210 ? -54.064 0.254 62.015 1.00 94.62 210 LEU A O 1
ATOM 1494 N N . ASN A 1 211 ? -53.147 -1.669 61.299 1.00 95.75 211 ASN A N 1
ATOM 1495 C CA . ASN A 1 211 ? -53.976 -2.522 62.152 1.00 95.75 211 ASN A CA 1
ATOM 1496 C C . ASN A 1 211 ? -53.717 -2.249 63.643 1.00 95.75 211 ASN A C 1
ATOM 1498 O O . ASN A 1 211 ? -54.662 -2.212 64.431 1.00 95.75 211 ASN A O 1
ATOM 1502 N N . ALA A 1 212 ? -52.459 -2.006 64.027 1.00 95.38 212 ALA A N 1
ATOM 1503 C CA . ALA A 1 212 ? -52.098 -1.644 65.394 1.00 95.38 212 ALA A CA 1
ATOM 1504 C C . ALA A 1 212 ? -52.651 -0.267 65.805 1.00 95.38 212 ALA A C 1
ATOM 1506 O O . ALA A 1 212 ? -53.188 -0.148 66.904 1.00 95.38 212 ALA A O 1
ATOM 1507 N N . THR A 1 213 ? -52.604 0.745 64.928 1.00 94.25 213 THR A N 1
ATOM 1508 C CA . THR A 1 213 ? -53.225 2.060 65.171 1.00 94.25 213 THR A CA 1
ATOM 1509 C C . THR A 1 213 ? -54.738 1.922 65.386 1.00 94.25 213 THR A C 1
ATOM 1511 O O . THR A 1 213 ? -55.291 2.537 66.299 1.00 94.25 213 THR A O 1
ATOM 1514 N N . ILE A 1 214 ? -55.417 1.078 64.595 1.00 93.25 214 ILE A N 1
ATOM 1515 C CA . ILE A 1 214 ? -56.859 0.810 64.743 1.00 93.25 214 ILE A CA 1
ATOM 1516 C C . ILE A 1 214 ? -57.163 0.180 66.108 1.00 93.25 214 ILE A C 1
ATOM 1518 O O . ILE A 1 214 ? -58.072 0.633 66.807 1.00 93.25 214 ILE A O 1
ATOM 1522 N N . GLU A 1 215 ? -56.401 -0.836 66.519 1.00 95.94 215 GLU A N 1
ATOM 1523 C CA . GLU A 1 215 ? -56.648 -1.520 67.793 1.00 95.94 215 GLU A CA 1
ATOM 1524 C C . GLU A 1 215 ? -56.275 -0.642 69.002 1.00 95.94 215 GLU A C 1
ATOM 1526 O O . GLU A 1 215 ? -56.987 -0.631 70.007 1.00 95.94 215 GLU A O 1
ATOM 1531 N N . ALA A 1 216 ? -55.227 0.181 68.885 1.00 95.06 216 ALA A N 1
ATOM 1532 C CA . ALA A 1 216 ? -54.868 1.184 69.886 1.00 95.06 216 ALA A CA 1
ATOM 1533 C C . ALA A 1 216 ? -55.980 2.228 70.076 1.00 95.06 216 ALA A C 1
ATOM 1535 O O . ALA A 1 216 ? -56.328 2.555 71.211 1.00 95.06 216 ALA A O 1
ATOM 1536 N N . ALA A 1 217 ? -56.591 2.703 68.983 1.00 92.88 217 ALA A N 1
ATOM 1537 C CA . ALA A 1 217 ? -57.750 3.591 69.047 1.00 92.88 217 ALA A CA 1
ATOM 1538 C C . ALA A 1 217 ? -58.961 2.903 69.703 1.00 92.88 217 ALA A C 1
ATOM 1540 O O . ALA A 1 217 ? -59.680 3.520 70.491 1.00 92.88 217 ALA A O 1
ATOM 1541 N N . ARG A 1 218 ? -59.161 1.608 69.432 1.00 94.25 218 ARG A N 1
ATOM 1542 C CA . ARG A 1 218 ? -60.241 0.800 70.016 1.00 94.25 218 ARG A CA 1
ATOM 1543 C C . ARG A 1 218 ? -60.094 0.607 71.527 1.00 94.25 218 ARG A C 1
ATOM 1545 O O . ARG A 1 218 ? -61.100 0.570 72.232 1.00 94.25 218 ARG A O 1
ATOM 1552 N N . ALA A 1 219 ? -58.861 0.527 72.025 1.00 94.62 219 ALA A N 1
ATOM 1553 C CA . ALA A 1 219 ? -58.549 0.436 73.452 1.00 94.62 219 ALA A CA 1
ATOM 1554 C C . ALA A 1 219 ? -58.703 1.774 74.218 1.00 94.62 219 ALA A C 1
ATOM 1556 O O . ALA A 1 219 ? -58.583 1.796 75.446 1.00 94.62 219 ALA A O 1
ATOM 1557 N N . GLY A 1 220 ? -58.982 2.888 73.529 1.00 91.94 220 GLY A N 1
ATOM 1558 C CA . GLY A 1 220 ? -59.220 4.197 74.145 1.00 91.94 220 GLY A CA 1
ATOM 1559 C C . GLY A 1 220 ? -57.991 4.755 74.877 1.00 91.94 220 GLY A C 1
ATOM 1560 O O . GLY A 1 220 ? -56.876 4.719 74.361 1.00 91.94 220 GLY A O 1
ATOM 1561 N N . GLU A 1 221 ? -58.174 5.276 76.097 1.00 91.06 221 GLU A N 1
ATOM 1562 C CA . GLU A 1 221 ? -57.077 5.866 76.893 1.00 91.06 221 GLU A CA 1
ATOM 1563 C C . GLU A 1 221 ? -55.951 4.863 77.202 1.00 91.06 221 GLU A C 1
ATOM 1565 O O . GLU A 1 221 ? -54.782 5.245 77.214 1.00 91.06 221 GLU A O 1
ATOM 1570 N N . ALA A 1 222 ? -56.272 3.575 77.382 1.00 90.62 222 ALA A N 1
ATOM 1571 C CA . ALA A 1 222 ? -55.274 2.536 77.651 1.00 90.62 222 ALA A CA 1
ATOM 1572 C C . ALA A 1 222 ? -54.364 2.247 76.439 1.00 90.62 222 ALA A C 1
ATOM 1574 O O . ALA A 1 222 ? -53.257 1.739 76.607 1.00 90.62 222 ALA A O 1
ATOM 1575 N N . GLY A 1 223 ? -54.815 2.583 75.223 1.00 93.00 223 GLY A N 1
ATOM 1576 C CA . GLY A 1 223 ? -54.097 2.345 73.970 1.00 93.00 223 GLY A CA 1
ATOM 1577 C C . GLY A 1 223 ? -53.248 3.516 73.471 1.00 93.00 223 GLY A C 1
ATOM 1578 O O . GLY A 1 223 ? -52.475 3.326 72.536 1.00 93.00 223 GLY A O 1
ATOM 1579 N N . LYS A 1 224 ? -53.329 4.712 74.079 1.00 90.75 224 LYS A N 1
ATOM 1580 C CA . LYS A 1 224 ? -52.656 5.931 73.574 1.00 90.75 224 LYS A CA 1
ATOM 1581 C C . LYS A 1 224 ? -51.159 5.753 73.309 1.00 90.75 224 LYS A C 1
ATOM 1583 O O . LYS A 1 224 ? -50.678 6.168 72.260 1.00 90.75 224 LYS A O 1
ATOM 1588 N N . GLY A 1 225 ? -50.428 5.125 74.233 1.00 92.69 225 GLY A N 1
ATOM 1589 C CA . GLY A 1 225 ? -48.988 4.887 74.072 1.00 92.69 225 GLY A CA 1
ATOM 1590 C C . GLY A 1 225 ? -48.665 3.948 72.904 1.00 92.69 225 GLY A C 1
ATOM 1591 O O . GLY A 1 225 ? -47.736 4.208 72.146 1.00 92.69 225 GLY A O 1
ATOM 1592 N N . PHE A 1 226 ? -49.474 2.900 72.712 1.00 93.75 226 PHE A N 1
ATOM 1593 C CA . PHE A 1 226 ? -49.349 1.993 71.568 1.00 93.75 226 PHE A CA 1
ATOM 1594 C C . PHE A 1 226 ? -49.705 2.675 70.245 1.00 93.75 226 PHE A C 1
ATOM 1596 O O . PHE A 1 226 ? -49.049 2.409 69.243 1.00 93.75 226 PHE A O 1
ATOM 1603 N N . GLY A 1 227 ? -50.693 3.575 70.245 1.00 95.38 227 GLY A N 1
ATOM 1604 C CA . GLY A 1 227 ? -51.088 4.337 69.059 1.00 95.38 227 GLY A CA 1
ATOM 1605 C C . GLY A 1 227 ? -49.955 5.208 68.518 1.00 95.38 227 GLY A C 1
ATOM 1606 O O . GLY A 1 227 ? -49.684 5.171 67.324 1.00 95.38 227 GLY A O 1
ATOM 1607 N N . VAL A 1 228 ? -49.228 5.907 69.400 1.00 95.56 228 VAL A N 1
ATOM 1608 C CA . VAL A 1 228 ? -48.070 6.731 69.002 1.00 95.56 228 VAL A CA 1
ATOM 1609 C C . VAL A 1 228 ? -46.969 5.879 68.365 1.00 95.56 228 VAL A C 1
ATOM 1611 O O . VAL A 1 228 ? -46.425 6.252 67.330 1.00 95.56 228 VAL A O 1
ATOM 1614 N N . VAL A 1 229 ? -46.659 4.715 68.945 1.00 96.81 229 VAL A N 1
ATOM 1615 C CA . VAL A 1 229 ? -45.655 3.800 68.376 1.00 96.81 229 VAL A CA 1
ATOM 1616 C C . VAL A 1 229 ? -46.119 3.243 67.027 1.00 96.81 229 VAL A C 1
ATOM 1618 O O . VAL A 1 229 ? -45.318 3.147 66.102 1.00 96.81 229 VAL A O 1
ATOM 1621 N N . ALA A 1 230 ? -47.399 2.888 66.892 1.00 96.50 230 ALA A N 1
ATOM 1622 C CA . ALA A 1 230 ? -47.948 2.376 65.641 1.00 96.50 230 ALA A CA 1
ATOM 1623 C C . ALA A 1 230 ? -47.890 3.419 64.511 1.00 96.50 230 ALA A C 1
ATOM 1625 O O . ALA A 1 230 ? -47.491 3.083 63.395 1.00 96.50 230 ALA A O 1
ATOM 1626 N N . ASP A 1 231 ? -48.202 4.684 64.802 1.00 95.56 231 ASP A N 1
ATOM 1627 C CA . ASP A 1 231 ? -48.103 5.772 63.825 1.00 95.56 231 ASP A CA 1
ATOM 1628 C C . ASP A 1 231 ? -46.650 6.048 63.406 1.00 95.56 231 ASP A C 1
ATOM 1630 O O . ASP A 1 231 ? -46.388 6.240 62.217 1.00 95.56 231 ASP A O 1
ATOM 1634 N N . GLU A 1 232 ? -45.694 5.975 64.337 1.00 97.44 232 GLU A N 1
ATOM 1635 C CA . GLU A 1 232 ? -44.263 6.100 64.026 1.00 97.44 232 GLU A CA 1
ATOM 1636 C C . GLU A 1 232 ? -43.782 4.950 63.121 1.00 97.44 232 GLU A C 1
ATOM 1638 O O . GLU A 1 232 ? -43.158 5.181 62.086 1.00 97.44 232 GLU A O 1
ATOM 1643 N N . VAL A 1 233 ? -44.143 3.698 63.437 1.00 97.69 233 VAL A N 1
ATOM 1644 C CA . VAL A 1 233 ? -43.806 2.532 62.594 1.00 97.69 233 VAL A CA 1
ATOM 1645 C C . VAL A 1 233 ? -44.425 2.662 61.200 1.00 97.69 233 VAL A C 1
ATOM 1647 O O . VAL A 1 233 ? -43.780 2.328 60.203 1.00 97.69 233 VAL A O 1
ATOM 1650 N N . LYS A 1 234 ? -45.660 3.169 61.104 1.00 96.31 234 LYS A N 1
ATOM 1651 C CA . LYS A 1 234 ? -46.316 3.435 59.820 1.00 96.31 234 LYS A CA 1
ATOM 1652 C C . LYS A 1 234 ? -45.548 4.484 59.009 1.00 96.31 234 LYS A C 1
ATOM 1654 O O . LYS A 1 234 ? -45.339 4.271 57.815 1.00 96.31 234 LYS A O 1
ATOM 1659 N N . ALA A 1 235 ? -45.111 5.574 59.638 1.00 96.69 235 ALA A N 1
ATOM 1660 C CA . ALA A 1 235 ? -44.328 6.618 58.980 1.00 96.69 235 ALA A CA 1
ATOM 1661 C C . ALA A 1 235 ? -42.978 6.083 58.463 1.00 96.69 235 ALA A C 1
ATOM 1663 O O . ALA A 1 235 ? -42.645 6.308 57.297 1.00 96.69 235 ALA A O 1
ATOM 1664 N N . LEU A 1 236 ? -42.255 5.294 59.271 1.00 97.50 236 LEU A N 1
ATOM 1665 C CA . LEU A 1 236 ? -41.005 4.639 58.854 1.00 97.50 236 LEU A CA 1
ATOM 1666 C C . LEU A 1 236 ? -41.218 3.685 57.670 1.00 97.50 236 LEU A C 1
ATOM 1668 O O . LEU A 1 236 ? -40.390 3.623 56.759 1.00 97.50 236 LEU A O 1
ATOM 1672 N N . ALA A 1 237 ? -42.326 2.942 57.658 1.00 97.44 237 ALA A N 1
ATOM 1673 C CA . ALA A 1 237 ? -42.658 2.051 56.553 1.00 97.44 237 ALA A CA 1
ATOM 1674 C C . ALA A 1 237 ? -42.936 2.830 55.251 1.00 97.44 237 ALA A C 1
ATOM 1676 O O . ALA A 1 237 ? -42.453 2.445 54.187 1.00 97.44 237 ALA A O 1
ATOM 1677 N N . GLU A 1 238 ? -43.648 3.959 55.321 1.00 96.31 238 GLU A N 1
ATOM 1678 C CA . GLU A 1 238 ? -43.889 4.837 54.165 1.00 96.31 238 GLU A CA 1
ATOM 1679 C C . GLU A 1 238 ? -42.613 5.527 53.658 1.00 96.31 238 GLU A C 1
ATOM 1681 O O . GLU A 1 238 ? -42.446 5.724 52.453 1.00 96.31 238 GLU A O 1
ATOM 1686 N N . GLU A 1 239 ? -41.696 5.896 54.551 1.00 97.56 239 GLU A N 1
ATOM 1687 C CA . GLU A 1 239 ? -40.370 6.389 54.173 1.00 97.56 239 GLU A CA 1
ATOM 1688 C C . GLU A 1 239 ? -39.532 5.298 53.495 1.00 97.56 239 GLU A C 1
ATOM 1690 O O . GLU A 1 239 ? -38.984 5.531 52.419 1.00 97.56 239 GLU A O 1
ATOM 1695 N N . THR A 1 240 ? -39.530 4.080 54.042 1.00 97.31 240 THR A N 1
ATOM 1696 C CA . THR A 1 240 ? -38.823 2.927 53.461 1.00 97.31 240 THR A CA 1
ATOM 1697 C C . THR A 1 240 ? -39.336 2.590 52.055 1.00 97.31 240 THR A C 1
ATOM 1699 O O . THR A 1 240 ? -38.540 2.341 51.144 1.00 97.31 240 THR A O 1
ATOM 1702 N N . ALA A 1 241 ? -40.657 2.620 51.844 1.00 95.19 241 ALA A N 1
ATOM 1703 C CA . ALA A 1 241 ? -41.262 2.423 50.525 1.00 95.19 241 ALA A CA 1
ATOM 1704 C C . ALA A 1 241 ? -40.790 3.495 49.524 1.00 95.19 241 ALA A C 1
ATOM 1706 O O . ALA A 1 241 ? -40.316 3.171 48.438 1.00 95.19 241 ALA A O 1
ATOM 1707 N N . ARG A 1 242 ? -40.794 4.776 49.920 1.00 96.31 242 ARG A N 1
ATOM 1708 C CA . ARG A 1 242 ? -40.291 5.866 49.062 1.00 96.31 242 ARG A CA 1
ATOM 1709 C C . ARG A 1 242 ? -38.806 5.719 48.726 1.00 96.31 242 ARG A C 1
ATOM 1711 O O . ARG A 1 242 ? -38.420 5.938 47.579 1.00 96.31 242 ARG A O 1
ATOM 1718 N N . SER A 1 243 ? -37.967 5.342 49.690 1.00 97.25 243 SER A N 1
ATOM 1719 C CA . SER A 1 243 ? -36.538 5.121 49.439 1.00 97.25 243 SER A CA 1
ATOM 1720 C C . SER A 1 243 ? -36.294 3.938 48.498 1.00 97.25 243 SER A C 1
ATOM 1722 O O . SER A 1 243 ? -35.430 4.012 47.626 1.00 97.25 243 SER A O 1
ATOM 1724 N N . THR A 1 244 ? -37.065 2.856 48.622 1.00 96.44 244 THR A N 1
ATOM 1725 C CA . THR A 1 244 ? -36.949 1.701 47.714 1.00 96.44 244 THR A CA 1
ATOM 1726 C C . THR A 1 244 ? -37.433 2.001 46.296 1.00 96.44 244 THR A C 1
ATOM 1728 O O . THR A 1 244 ? -36.820 1.519 45.338 1.00 96.44 244 THR A O 1
ATOM 1731 N N . ASP A 1 245 ? -38.438 2.861 46.130 1.00 95.50 245 ASP A N 1
ATOM 1732 C CA . ASP A 1 245 ? -38.848 3.364 44.812 1.00 95.50 245 ASP A CA 1
ATOM 1733 C C . ASP A 1 245 ? -37.732 4.182 44.141 1.00 95.50 245 ASP A C 1
ATOM 1735 O O . ASP A 1 245 ? -37.434 3.984 42.959 1.00 95.50 245 ASP A O 1
ATOM 1739 N N . GLN A 1 246 ? -37.048 5.050 44.896 1.00 97.12 246 GLN A N 1
ATOM 1740 C CA . GLN A 1 246 ? -35.896 5.814 44.396 1.00 97.12 246 GLN A CA 1
ATOM 1741 C C . GLN A 1 246 ? -34.728 4.905 43.986 1.00 97.12 246 GLN A C 1
ATOM 1743 O O . GLN A 1 246 ? -34.110 5.122 42.938 1.00 97.12 246 GLN A O 1
ATOM 1748 N N . ILE A 1 247 ? -34.443 3.858 44.770 1.00 96.44 247 ILE A N 1
ATOM 1749 C CA . ILE A 1 247 ? -33.447 2.839 44.405 1.00 96.44 247 ILE A CA 1
ATOM 1750 C C . ILE A 1 247 ? -33.853 2.158 43.095 1.00 96.44 247 ILE A C 1
ATOM 1752 O O . ILE A 1 247 ? -33.028 2.032 42.193 1.00 96.44 247 ILE A O 1
ATOM 1756 N N . THR A 1 248 ? -35.123 1.771 42.953 1.00 96.00 248 THR A N 1
ATOM 1757 C CA . THR A 1 248 ? -35.633 1.099 41.748 1.00 96.00 248 THR A CA 1
ATOM 1758 C C . THR A 1 248 ? -35.492 1.978 40.504 1.00 96.00 248 THR A C 1
ATOM 1760 O O . THR A 1 248 ? -35.018 1.500 39.473 1.00 96.00 248 THR A O 1
ATOM 1763 N N . GLN A 1 249 ? -35.821 3.272 40.597 1.00 96.75 249 GLN A N 1
ATOM 1764 C CA . GLN A 1 249 ? -35.587 4.223 39.502 1.00 96.75 249 GLN A CA 1
ATOM 1765 C C . GLN A 1 249 ? -34.101 4.340 39.145 1.00 96.75 249 GLN A C 1
ATOM 1767 O O . GLN A 1 249 ? -33.748 4.310 37.967 1.00 96.75 249 GLN A O 1
ATOM 1772 N N . THR A 1 250 ? -33.229 4.429 40.151 1.00 96.81 250 THR A N 1
ATOM 1773 C CA . THR A 1 250 ? -31.778 4.555 39.944 1.00 96.81 250 THR A CA 1
ATOM 1774 C C . THR A 1 250 ? -31.197 3.312 39.269 1.00 96.81 250 THR A C 1
ATOM 1776 O O . THR A 1 250 ? -30.442 3.425 38.306 1.00 96.81 250 THR A O 1
ATOM 1779 N N . VAL A 1 251 ? -31.590 2.117 39.719 1.00 97.19 251 VAL A N 1
ATOM 1780 C CA . VAL A 1 251 ? -31.200 0.840 39.099 1.00 97.19 251 VAL A CA 1
ATOM 1781 C C . VAL A 1 251 ? -31.702 0.757 37.658 1.00 97.19 251 VAL A C 1
ATOM 1783 O O . VAL A 1 251 ? -30.960 0.313 36.786 1.00 97.19 251 VAL A O 1
ATOM 1786 N N . GLY A 1 252 ? -32.928 1.215 37.389 1.00 95.62 252 GLY A N 1
ATOM 1787 C CA . GLY A 1 252 ? -33.473 1.286 36.032 1.00 95.62 252 GLY A CA 1
ATOM 1788 C C . GLY A 1 252 ? -32.647 2.187 35.109 1.00 95.62 252 GLY A C 1
ATOM 1789 O O . GLY A 1 252 ? -32.323 1.779 33.995 1.00 95.62 252 GLY A O 1
ATOM 1790 N N . SER A 1 253 ? -32.250 3.371 35.590 1.00 97.56 253 SER A N 1
ATOM 1791 C CA . SER A 1 253 ? -31.368 4.283 34.846 1.00 97.56 253 SER A CA 1
ATOM 1792 C C . SER A 1 253 ? -30.010 3.645 34.556 1.00 97.56 253 SER A C 1
ATOM 1794 O O . SER A 1 253 ? -29.583 3.617 33.407 1.00 97.56 253 SER A O 1
ATOM 1796 N N . LEU A 1 254 ? -29.366 3.057 35.570 1.00 96.88 254 LEU A N 1
ATOM 1797 C CA . LEU A 1 254 ? -28.077 2.375 35.404 1.00 96.88 254 LEU A CA 1
ATOM 1798 C C . LEU A 1 254 ? -28.168 1.178 34.449 1.00 96.88 254 LEU A C 1
ATOM 1800 O O . LEU A 1 254 ? -27.227 0.901 33.710 1.00 96.88 254 LEU A O 1
ATOM 1804 N N . GLY A 1 255 ? -29.302 0.472 34.440 1.00 95.44 255 GLY A N 1
ATOM 1805 C CA . GLY A 1 255 ? -29.562 -0.604 33.487 1.00 95.44 255 GLY A CA 1
ATOM 1806 C C . GLY A 1 255 ? -29.648 -0.095 32.048 1.00 95.44 255 GLY A C 1
ATOM 1807 O O . GLY A 1 255 ? -29.119 -0.733 31.140 1.00 95.44 255 GLY A O 1
ATOM 1808 N N . HIS A 1 256 ? -30.260 1.071 31.835 1.00 96.81 256 HIS A N 1
ATOM 1809 C CA . HIS A 1 256 ? -30.290 1.702 30.518 1.00 96.81 256 HIS A CA 1
ATOM 1810 C C . HIS A 1 256 ? -28.890 2.136 30.059 1.00 96.81 256 HIS A C 1
ATOM 1812 O O . HIS A 1 256 ? -28.514 1.875 28.915 1.00 96.81 256 HIS A O 1
ATOM 1818 N N . ASP A 1 257 ? -28.091 2.710 30.962 1.00 96.75 257 ASP A N 1
ATOM 1819 C CA . ASP A 1 257 ? -26.704 3.097 30.679 1.00 96.75 257 ASP A CA 1
ATOM 1820 C C . ASP A 1 257 ? -25.836 1.876 30.320 1.00 96.75 257 ASP A C 1
ATOM 1822 O O . ASP A 1 257 ? -25.057 1.922 29.365 1.00 96.75 257 ASP A O 1
ATOM 1826 N N . ALA A 1 258 ? -26.014 0.750 31.022 1.00 95.88 258 ALA A N 1
ATOM 1827 C CA . ALA A 1 258 ? -25.327 -0.507 30.718 1.00 95.88 258 ALA A CA 1
ATOM 1828 C C . ALA A 1 258 ? -25.681 -1.041 29.316 1.00 95.88 258 ALA A C 1
ATOM 1830 O O . ALA A 1 258 ? -24.791 -1.434 28.560 1.00 95.88 258 ALA A O 1
ATOM 1831 N N . GLN A 1 259 ? -26.958 -0.984 28.923 1.00 95.00 259 GLN A N 1
ATOM 1832 C CA . GLN A 1 259 ? -27.396 -1.371 27.576 1.00 95.00 259 GLN A CA 1
ATOM 1833 C C . GLN A 1 259 ? -26.824 -0.452 26.490 1.00 95.00 259 GLN A C 1
ATOM 1835 O O . GLN A 1 259 ? -26.412 -0.921 25.426 1.00 95.00 259 GLN A O 1
ATOM 1840 N N . ALA A 1 260 ? -26.777 0.857 26.747 1.00 96.56 260 ALA A N 1
ATOM 1841 C CA . ALA A 1 260 ? -26.174 1.817 25.828 1.00 96.56 260 ALA A CA 1
ATOM 1842 C C . ALA A 1 260 ? -24.671 1.548 25.639 1.00 96.56 260 ALA A C 1
ATOM 1844 O O . ALA A 1 260 ? -24.168 1.624 24.511 1.00 96.56 260 ALA A O 1
ATOM 1845 N N . LEU A 1 261 ? -23.973 1.178 26.718 1.00 96.50 261 LEU A N 1
ATOM 1846 C CA . LEU A 1 261 ? -22.567 0.785 26.687 1.00 96.50 261 LEU A CA 1
ATOM 1847 C C . LEU A 1 261 ? -22.354 -0.511 25.888 1.00 96.50 261 LEU A C 1
ATOM 1849 O O . LEU A 1 261 ? -21.493 -0.538 25.011 1.00 96.50 261 LEU A O 1
ATOM 1853 N N . ALA A 1 262 ? -23.181 -1.540 26.098 1.00 95.00 262 ALA A N 1
ATOM 1854 C CA . ALA A 1 262 ? -23.139 -2.772 25.303 1.00 95.00 262 ALA A CA 1
ATOM 1855 C C . ALA A 1 262 ? -23.325 -2.491 23.799 1.00 95.00 262 ALA A C 1
ATOM 1857 O O . ALA A 1 262 ? -22.563 -2.970 22.959 1.00 95.00 262 ALA A O 1
ATOM 1858 N N . ALA A 1 263 ? -24.292 -1.642 23.438 1.00 95.94 263 ALA A N 1
ATOM 1859 C CA . ALA A 1 263 ? -24.507 -1.253 22.046 1.00 95.94 263 ALA A CA 1
ATOM 1860 C C . ALA A 1 263 ? -23.310 -0.485 21.452 1.00 95.94 263 ALA A C 1
ATOM 1862 O O . ALA A 1 263 ? -23.031 -0.596 20.257 1.00 95.94 263 ALA A O 1
ATOM 1863 N N . ALA A 1 264 ? -22.600 0.310 22.260 1.00 96.00 264 ALA A N 1
ATOM 1864 C CA . ALA A 1 264 ? -21.376 0.982 21.831 1.00 96.00 264 ALA A CA 1
ATOM 1865 C C . ALA A 1 264 ? -20.231 -0.008 21.566 1.00 96.00 264 ALA A C 1
ATOM 1867 O O . ALA A 1 264 ? -19.514 0.166 20.582 1.00 96.00 264 ALA A O 1
ATOM 1868 N N . LEU A 1 265 ? -20.104 -1.067 22.372 1.00 95.75 265 LEU A N 1
ATOM 1869 C CA . LEU A 1 265 ? -19.097 -2.121 22.189 1.00 95.75 265 LEU A CA 1
ATOM 1870 C C . LEU A 1 265 ? -19.326 -2.940 20.912 1.00 95.75 265 LEU A C 1
ATOM 1872 O O . LEU A 1 265 ? -18.367 -3.265 20.208 1.00 95.75 265 LEU A O 1
ATOM 1876 N N . VAL A 1 266 ? -20.587 -3.186 20.542 1.00 94.88 266 VAL A N 1
ATOM 1877 C CA . VAL A 1 266 ? -20.927 -3.801 19.246 1.00 94.88 266 VAL A CA 1
ATOM 1878 C C . VAL A 1 266 ? -20.448 -2.926 18.085 1.00 94.88 266 VAL A C 1
ATOM 1880 O O . VAL A 1 266 ? -19.714 -3.403 17.223 1.00 94.88 266 VAL A O 1
ATOM 1883 N N . ARG A 1 267 ? -20.772 -1.625 18.097 1.00 96.00 267 ARG A N 1
ATOM 1884 C CA . ARG A 1 267 ? -20.303 -0.684 17.060 1.00 96.00 267 ARG A CA 1
ATOM 1885 C C . ARG A 1 267 ? -18.778 -0.575 17.021 1.00 96.00 267 ARG A C 1
ATOM 1887 O O . ARG A 1 267 ? -18.197 -0.433 15.950 1.00 96.00 267 ARG A O 1
ATOM 1894 N N . MET A 1 268 ? -18.122 -0.647 18.178 1.00 95.50 268 MET A N 1
ATOM 1895 C CA . MET A 1 268 ? -16.663 -0.659 18.259 1.00 95.50 268 MET A CA 1
ATOM 1896 C C . MET A 1 268 ? -16.081 -1.907 17.589 1.00 95.50 268 MET A C 1
ATOM 1898 O O . MET A 1 268 ? -15.138 -1.793 16.812 1.00 95.50 268 MET A O 1
ATOM 1902 N N . SER A 1 269 ? -16.683 -3.075 17.816 1.00 93.75 269 SER A N 1
ATOM 1903 C CA . SER A 1 269 ? -16.282 -4.336 17.178 1.00 93.75 269 SER A CA 1
ATOM 1904 C C . SER A 1 269 ? -16.477 -4.309 15.656 1.00 93.75 269 SER A C 1
ATOM 1906 O O . SER A 1 269 ? -15.617 -4.778 14.914 1.00 93.75 269 SER A O 1
ATOM 1908 N N . GLU A 1 270 ? -17.564 -3.704 15.170 1.00 95.94 270 GLU A N 1
ATOM 1909 C CA . GLU A 1 270 ? -17.778 -3.470 13.733 1.00 95.94 270 GLU A CA 1
ATOM 1910 C C . GLU A 1 270 ? -16.731 -2.517 13.134 1.00 95.94 270 GLU A C 1
ATOM 1912 O O . GLU A 1 270 ? -16.261 -2.730 12.013 1.00 95.94 270 GLU A O 1
ATOM 1917 N N . GLY A 1 271 ? -16.347 -1.478 13.884 1.00 95.94 271 GLY A N 1
ATOM 1918 C CA . GLY A 1 271 ? -15.285 -0.547 13.505 1.00 95.94 271 GLY A CA 1
ATOM 1919 C C . GLY A 1 271 ? -13.917 -1.226 13.408 1.00 95.94 271 GLY A C 1
ATOM 1920 O O . GLY A 1 271 ? -13.208 -1.031 12.425 1.00 95.94 271 GLY A O 1
ATOM 1921 N N . VAL A 1 272 ? -13.581 -2.080 14.378 1.00 95.75 272 VAL A N 1
ATOM 1922 C CA . VAL A 1 272 ? -12.379 -2.935 14.367 1.00 95.75 272 VAL A CA 1
ATOM 1923 C C . VAL A 1 272 ? -12.362 -3.812 13.111 1.00 95.75 272 VAL A C 1
ATOM 1925 O O . VAL A 1 272 ? -11.381 -3.787 12.374 1.00 95.75 272 VAL A O 1
ATOM 1928 N N . ALA A 1 273 ? -13.464 -4.496 12.789 1.00 94.50 273 ALA A N 1
ATOM 1929 C CA . ALA A 1 273 ? -13.552 -5.328 11.584 1.00 94.50 273 ALA A CA 1
ATOM 1930 C C . ALA A 1 273 ? -13.377 -4.523 10.277 1.00 94.50 273 ALA A C 1
ATOM 1932 O O . ALA A 1 273 ? -12.756 -4.999 9.325 1.00 94.50 273 ALA A O 1
ATOM 1933 N N . HIS A 1 274 ? -13.879 -3.283 10.218 1.00 96.62 274 HIS A N 1
ATOM 1934 C CA . HIS A 1 274 ? -13.628 -2.389 9.080 1.00 96.62 274 HIS A CA 1
ATOM 1935 C C . HIS A 1 274 ? -12.147 -2.024 8.944 1.00 96.62 274 HIS A C 1
ATOM 1937 O O . HIS A 1 274 ? -11.626 -1.995 7.826 1.00 96.62 274 HIS A O 1
ATOM 1943 N N . VAL A 1 275 ? -11.465 -1.761 10.063 1.00 95.88 275 VAL A N 1
ATOM 1944 C CA . VAL A 1 275 ? -10.023 -1.486 10.065 1.00 95.88 275 VAL A CA 1
ATOM 1945 C C . VAL A 1 275 ? -9.246 -2.706 9.568 1.00 95.88 275 VAL A C 1
ATOM 1947 O O . VAL A 1 275 ? -8.389 -2.538 8.707 1.00 95.88 275 VAL A O 1
ATOM 1950 N N . GLU A 1 276 ? -9.588 -3.922 10.006 1.00 94.44 276 GLU A N 1
ATOM 1951 C CA . GLU A 1 276 ? -8.963 -5.164 9.514 1.00 94.44 276 GLU A CA 1
ATOM 1952 C C . GLU A 1 276 ? -9.150 -5.357 7.996 1.00 94.44 276 GLU A C 1
ATOM 1954 O O . GLU A 1 276 ? -8.227 -5.755 7.282 1.00 94.44 276 GLU A O 1
ATOM 1959 N N . GLY A 1 277 ? -10.331 -5.030 7.461 1.00 95.88 277 GLY A N 1
ATOM 1960 C CA . GLY A 1 277 ? -10.571 -5.056 6.014 1.00 95.88 277 GLY A CA 1
ATOM 1961 C C . GLY A 1 277 ? -9.728 -4.026 5.247 1.00 95.88 277 GLY A C 1
ATOM 1962 O O . GLY A 1 277 ? -9.175 -4.321 4.179 1.00 95.88 277 GLY A O 1
ATOM 1963 N N . ALA A 1 278 ? -9.591 -2.819 5.799 1.00 95.50 278 ALA A N 1
ATOM 1964 C CA . ALA A 1 278 ? -8.768 -1.761 5.222 1.00 95.50 278 ALA A CA 1
ATOM 1965 C C . ALA A 1 278 ? -7.269 -2.111 5.251 1.00 95.50 278 ALA A C 1
ATOM 1967 O O . ALA A 1 278 ? -6.584 -1.927 4.243 1.00 95.50 278 ALA A O 1
ATOM 1968 N N . THR A 1 279 ? -6.757 -2.671 6.353 1.00 95.75 279 THR A N 1
ATOM 1969 C CA . THR A 1 279 ? -5.358 -3.125 6.450 1.00 95.75 279 THR A CA 1
ATOM 1970 C C . THR A 1 279 ? -5.073 -4.289 5.505 1.00 95.75 279 THR A C 1
ATOM 1972 O O . THR A 1 279 ? -4.022 -4.307 4.863 1.00 95.75 279 THR A O 1
ATOM 1975 N N . GLY A 1 280 ? -6.024 -5.212 5.327 1.00 95.38 280 GLY A N 1
ATOM 1976 C CA . GLY A 1 280 ? -5.933 -6.267 4.316 1.00 95.38 280 GLY A CA 1
ATOM 1977 C C . GLY A 1 280 ? -5.801 -5.715 2.891 1.00 95.38 280 GLY A C 1
ATOM 1978 O O . GLY A 1 280 ? -4.958 -6.176 2.120 1.00 95.38 280 GLY A O 1
ATOM 1979 N N . SER A 1 281 ? -6.572 -4.677 2.561 1.00 96.69 281 SER A N 1
ATOM 1980 C CA . SER A 1 281 ? -6.493 -3.998 1.258 1.00 96.69 281 SER A CA 1
ATOM 1981 C C . SER A 1 281 ? -5.162 -3.259 1.071 1.00 96.69 281 SER A C 1
ATOM 1983 O O . SER A 1 281 ? -4.552 -3.349 0.007 1.00 96.69 281 SER A O 1
ATOM 1985 N N . LEU A 1 282 ? -4.665 -2.580 2.111 1.00 94.94 282 LEU A N 1
ATOM 1986 C CA . LEU A 1 282 ? -3.355 -1.917 2.088 1.00 94.94 282 LEU A CA 1
ATOM 1987 C C . LEU A 1 282 ? -2.205 -2.906 1.893 1.00 94.94 282 LEU A C 1
ATOM 1989 O O . LEU A 1 282 ? -1.292 -2.625 1.122 1.00 94.94 282 LEU A O 1
ATOM 1993 N N . ARG A 1 283 ? -2.267 -4.085 2.521 1.00 94.56 283 ARG A N 1
ATOM 1994 C CA . ARG A 1 283 ? -1.274 -5.145 2.308 1.00 94.56 283 ARG A CA 1
ATOM 1995 C C . ARG A 1 283 ? -1.262 -5.632 0.858 1.00 94.56 283 ARG A C 1
ATOM 1997 O O . ARG A 1 283 ? -0.194 -5.868 0.301 1.00 94.56 283 ARG A O 1
ATOM 2004 N N . ALA A 1 284 ? -2.432 -5.762 0.229 1.00 94.94 284 ALA A N 1
ATOM 2005 C CA . ALA A 1 284 ? -2.509 -6.114 -1.188 1.00 94.94 284 ALA A CA 1
ATOM 2006 C C . ALA A 1 284 ? -1.856 -5.039 -2.078 1.00 94.94 284 ALA A C 1
ATOM 2008 O O . ALA A 1 284 ? -1.098 -5.378 -2.985 1.00 94.94 284 ALA A O 1
ATOM 2009 N N . ILE A 1 285 ? -2.083 -3.756 -1.772 1.00 94.94 285 ILE A N 1
ATOM 2010 C CA . ILE A 1 285 ? -1.445 -2.628 -2.471 1.00 94.94 285 ILE A CA 1
ATOM 2011 C C . ILE A 1 285 ? 0.079 -2.652 -2.284 1.00 94.94 285 ILE A C 1
ATOM 2013 O O . ILE A 1 285 ? 0.810 -2.506 -3.261 1.00 94.94 285 ILE A O 1
ATOM 2017 N N . ALA A 1 286 ? 0.573 -2.874 -1.062 1.00 93.06 286 ALA A N 1
ATOM 2018 C CA . ALA A 1 286 ? 2.009 -2.975 -0.790 1.00 93.06 286 ALA A CA 1
ATOM 2019 C C . ALA A 1 286 ? 2.657 -4.127 -1.579 1.00 93.06 286 ALA A C 1
ATOM 2021 O O . ALA A 1 286 ? 3.697 -3.950 -2.215 1.00 93.06 286 ALA A O 1
ATOM 2022 N N . ALA A 1 287 ? 1.999 -5.290 -1.630 1.00 92.31 287 ALA A N 1
ATOM 2023 C CA . ALA A 1 287 ? 2.458 -6.422 -2.430 1.00 92.31 287 ALA A CA 1
ATOM 2024 C C . ALA A 1 287 ? 2.515 -6.093 -3.936 1.00 92.31 287 ALA A C 1
ATOM 2026 O O . ALA A 1 287 ? 3.474 -6.464 -4.620 1.00 92.31 287 ALA A O 1
ATOM 2027 N N . GLU A 1 288 ? 1.525 -5.365 -4.460 1.00 94.75 288 GLU A N 1
ATOM 2028 C CA . GLU A 1 288 ? 1.519 -4.912 -5.854 1.00 94.75 288 GLU A CA 1
ATOM 2029 C C . GLU A 1 288 ? 2.638 -3.897 -6.138 1.00 94.75 288 GLU A C 1
ATOM 2031 O O . GLU A 1 288 ? 3.310 -3.998 -7.169 1.00 94.75 288 GLU A O 1
ATOM 2036 N N . GLN A 1 289 ? 2.900 -2.970 -5.212 1.00 93.56 289 GLN A N 1
ATOM 2037 C CA . GLN A 1 289 ? 4.015 -2.025 -5.308 1.00 93.56 289 GLN A CA 1
ATOM 2038 C C . GLN A 1 289 ? 5.369 -2.738 -5.313 1.00 93.56 289 GLN A C 1
ATOM 2040 O O . GLN A 1 289 ? 6.211 -2.427 -6.154 1.00 93.56 289 GLN A O 1
ATOM 2045 N N . HIS A 1 290 ? 5.573 -3.742 -4.458 1.00 92.94 290 HIS A N 1
ATOM 2046 C CA . HIS A 1 290 ? 6.789 -4.559 -4.490 1.00 92.94 290 HIS A CA 1
ATOM 2047 C C . HIS A 1 290 ? 6.977 -5.268 -5.833 1.00 92.94 290 HIS A C 1
ATOM 2049 O O . HIS A 1 290 ? 8.077 -5.268 -6.390 1.00 92.94 290 HIS A O 1
ATOM 2055 N N . ALA A 1 291 ? 5.903 -5.830 -6.393 1.00 94.19 291 ALA A N 1
ATOM 2056 C CA . ALA A 1 291 ? 5.953 -6.449 -7.712 1.00 94.19 291 ALA A CA 1
ATOM 2057 C C . ALA A 1 291 ? 6.251 -5.426 -8.824 1.00 94.19 291 ALA A C 1
ATOM 2059 O O . ALA A 1 291 ? 6.959 -5.746 -9.780 1.00 94.19 291 ALA A O 1
ATOM 2060 N N . LEU A 1 292 ? 5.728 -4.200 -8.717 1.00 93.81 292 LEU A N 1
ATOM 2061 C CA . LEU A 1 292 ? 6.018 -3.114 -9.652 1.00 93.81 292 LEU A CA 1
ATOM 2062 C C . LEU A 1 292 ? 7.487 -2.688 -9.588 1.00 93.81 292 LEU A C 1
ATOM 2064 O O . LEU A 1 292 ? 8.120 -2.602 -10.636 1.00 93.81 292 LEU A O 1
ATOM 2068 N N . VAL A 1 293 ? 8.032 -2.486 -8.387 1.00 94.12 293 VAL A N 1
ATOM 2069 C CA . VAL A 1 293 ? 9.452 -2.162 -8.174 1.00 94.12 293 VAL A CA 1
ATOM 2070 C C . VAL A 1 293 ? 10.341 -3.230 -8.807 1.00 94.12 293 VAL A C 1
ATOM 2072 O O . VAL A 1 293 ? 11.210 -2.900 -9.603 1.00 94.12 293 VAL A O 1
ATOM 2075 N N . ALA A 1 294 ? 10.053 -4.515 -8.579 1.00 93.69 294 ALA A N 1
ATOM 2076 C CA . ALA A 1 294 ? 10.820 -5.602 -9.187 1.00 93.69 294 ALA A CA 1
ATOM 2077 C C . ALA A 1 294 ? 10.758 -5.604 -10.729 1.00 93.69 294 ALA A C 1
ATOM 2079 O O . ALA A 1 294 ? 11.731 -5.953 -11.398 1.00 93.69 294 ALA A O 1
ATOM 2080 N N . ARG A 1 295 ? 9.620 -5.224 -11.329 1.00 94.50 295 ARG A N 1
ATOM 2081 C CA . ARG A 1 295 ? 9.519 -5.062 -12.791 1.00 94.50 295 ARG A CA 1
ATOM 2082 C C . ARG A 1 295 ? 10.326 -3.864 -13.287 1.00 94.50 295 ARG A C 1
ATOM 2084 O O . ARG A 1 295 ? 10.970 -3.978 -14.326 1.00 94.50 295 ARG A O 1
ATOM 2091 N N . LEU A 1 296 ? 10.294 -2.749 -12.559 1.00 92.06 296 LEU A N 1
ATOM 2092 C CA . LEU A 1 296 ? 11.053 -1.549 -12.900 1.00 92.06 296 LEU A CA 1
ATOM 2093 C C . LEU A 1 296 ? 12.559 -1.791 -12.792 1.00 92.06 296 LEU A C 1
ATOM 2095 O O . LEU A 1 296 ? 13.268 -1.433 -13.722 1.00 92.06 296 LEU A O 1
ATOM 2099 N N . ASP A 1 297 ? 13.036 -2.487 -11.759 1.00 92.06 297 ASP A N 1
ATOM 2100 C CA . ASP A 1 297 ? 14.451 -2.862 -11.623 1.00 92.06 297 ASP A CA 1
ATOM 2101 C C . ASP A 1 297 ? 14.948 -3.675 -12.830 1.00 92.06 297 ASP A C 1
ATOM 2103 O O . ASP A 1 297 ? 16.019 -3.407 -13.376 1.00 92.06 297 ASP A O 1
ATOM 2107 N N . ASN A 1 298 ? 14.147 -4.636 -13.303 1.00 92.88 298 ASN A N 1
ATOM 2108 C CA . ASN A 1 298 ? 14.483 -5.412 -14.498 1.00 92.88 298 ASN A CA 1
ATOM 2109 C C . ASN A 1 298 ? 14.517 -4.540 -15.765 1.00 92.88 298 ASN A C 1
ATOM 2111 O O . ASN A 1 298 ? 15.459 -4.638 -16.551 1.00 92.88 298 ASN A O 1
ATOM 2115 N N . ALA A 1 299 ? 13.521 -3.668 -15.951 1.00 91.38 299 ALA A N 1
ATOM 2116 C CA . ALA A 1 299 ? 13.454 -2.764 -17.102 1.00 91.38 299 ALA A CA 1
ATOM 2117 C C . ALA A 1 299 ? 14.597 -1.730 -17.103 1.00 91.38 299 ALA A C 1
ATOM 2119 O O . ALA A 1 299 ? 15.159 -1.413 -18.155 1.00 91.38 299 ALA A O 1
ATOM 2120 N N . LEU A 1 300 ? 14.976 -1.235 -15.922 1.00 92.00 300 LEU A N 1
ATOM 2121 C CA . LEU A 1 300 ? 16.135 -0.369 -15.722 1.00 92.00 300 LEU A CA 1
ATOM 2122 C C . LEU A 1 300 ? 17.426 -1.102 -16.092 1.00 92.00 300 LEU A C 1
ATOM 2124 O O . LEU A 1 300 ? 18.236 -0.562 -16.844 1.00 92.00 300 LEU A O 1
ATOM 2128 N N . GLY A 1 301 ? 17.597 -2.345 -15.635 1.00 89.56 301 GLY A N 1
ATOM 2129 C CA . GLY A 1 301 ? 18.749 -3.174 -15.992 1.00 89.56 301 GLY A CA 1
ATOM 2130 C C . GLY A 1 301 ? 18.886 -3.390 -17.503 1.00 89.56 301 GLY A C 1
ATOM 2131 O O . GLY A 1 301 ? 19.981 -3.246 -18.051 1.00 89.56 301 GLY A O 1
ATOM 2132 N N . GLU A 1 302 ? 17.779 -3.671 -18.195 1.00 91.38 302 GLU A N 1
ATOM 2133 C CA . GLU A 1 302 ? 17.761 -3.822 -19.656 1.00 91.38 302 GLU A CA 1
ATOM 2134 C C . GLU A 1 302 ? 18.106 -2.507 -20.373 1.00 91.38 302 GLU A C 1
ATOM 2136 O O . GLU A 1 302 ? 18.927 -2.492 -21.294 1.00 91.38 302 GLU A O 1
ATOM 2141 N N . SER A 1 303 ? 17.551 -1.386 -19.905 1.00 89.56 303 SER A N 1
ATOM 2142 C CA . SER A 1 303 ? 17.807 -0.058 -20.476 1.00 89.56 303 SER A CA 1
ATOM 2143 C C . SER A 1 303 ? 19.267 0.374 -20.303 1.00 89.56 303 SER A C 1
ATOM 2145 O O . SER A 1 303 ? 19.887 0.851 -21.255 1.00 89.56 303 SER A O 1
ATOM 2147 N N . ILE A 1 304 ? 19.857 0.135 -19.126 1.00 88.00 304 ILE A N 1
ATOM 2148 C CA . ILE A 1 304 ? 21.286 0.368 -18.868 1.00 88.00 304 ILE A CA 1
ATOM 2149 C C . ILE A 1 304 ? 22.144 -0.500 -19.799 1.00 88.00 304 ILE A C 1
ATOM 2151 O O . ILE A 1 304 ? 23.099 -0.003 -20.398 1.00 88.00 304 ILE A O 1
ATOM 2155 N N . GLY A 1 305 ? 21.789 -1.777 -19.977 1.00 88.00 305 GLY A N 1
ATOM 2156 C CA . GLY A 1 305 ? 22.474 -2.664 -20.920 1.00 88.00 305 GLY A CA 1
ATOM 2157 C C . GLY A 1 305 ? 22.407 -2.159 -22.367 1.00 88.00 305 GLY A C 1
ATOM 2158 O O . GLY A 1 305 ? 23.409 -2.185 -23.086 1.00 88.00 305 GLY A O 1
ATOM 2159 N N . SER A 1 306 ? 21.254 -1.633 -22.789 1.00 87.94 306 SER A N 1
ATOM 2160 C CA . SER A 1 306 ? 21.086 -1.012 -24.108 1.00 87.94 306 SER A CA 1
ATOM 2161 C C . SER A 1 306 ? 21.957 0.238 -24.274 1.00 87.94 306 SER A C 1
ATOM 2163 O O . SER A 1 306 ? 22.585 0.411 -25.320 1.00 87.94 306 SER A O 1
ATOM 2165 N N . LEU A 1 307 ? 22.069 1.082 -23.243 1.00 86.12 307 LEU A N 1
ATOM 2166 C CA . LEU A 1 307 ? 22.944 2.259 -23.277 1.00 86.12 307 LEU A CA 1
ATOM 2167 C C . LEU A 1 307 ? 24.421 1.888 -23.382 1.00 86.12 307 LEU A C 1
ATOM 2169 O O . LEU A 1 307 ? 25.142 2.475 -24.183 1.00 86.12 307 LEU A O 1
ATOM 2173 N N . GLN A 1 308 ? 24.868 0.864 -22.655 1.00 83.06 308 GLN A N 1
ATOM 2174 C CA . GLN A 1 308 ? 26.232 0.345 -22.796 1.00 83.06 308 GLN A CA 1
ATOM 2175 C C . GLN A 1 308 ? 26.492 -0.190 -24.213 1.00 83.06 308 GLN A C 1
ATOM 2177 O O . GLN A 1 308 ? 27.576 -0.009 -24.774 1.00 83.06 308 GLN A O 1
ATOM 2182 N N . ALA A 1 309 ? 25.494 -0.828 -24.832 1.00 85.44 309 ALA A N 1
ATOM 2183 C CA . ALA A 1 309 ? 25.597 -1.267 -26.217 1.00 85.44 309 ALA A CA 1
ATOM 2184 C C . ALA A 1 309 ? 25.704 -0.077 -27.189 1.00 85.44 309 ALA A C 1
ATOM 2186 O O . ALA A 1 309 ? 26.543 -0.127 -28.097 1.00 85.44 309 ALA A O 1
ATOM 2187 N N . MET A 1 310 ? 24.915 0.984 -26.981 1.00 82.00 310 MET A N 1
ATOM 2188 C CA . MET A 1 310 ? 24.964 2.230 -27.758 1.00 82.00 310 MET A CA 1
ATOM 2189 C C . MET A 1 310 ? 26.304 2.955 -27.615 1.00 82.00 310 MET A C 1
ATOM 2191 O O . MET A 1 310 ? 26.892 3.328 -28.627 1.00 82.00 310 MET A O 1
ATOM 2195 N N . ASP A 1 311 ? 26.844 3.062 -26.405 1.00 79.38 311 ASP A N 1
ATOM 2196 C CA . ASP A 1 311 ? 28.173 3.626 -26.153 1.00 79.38 311 ASP A CA 1
ATOM 2197 C C . ASP A 1 311 ? 29.273 2.829 -26.886 1.00 79.38 311 ASP A C 1
ATOM 2199 O O . ASP A 1 311 ? 30.109 3.364 -27.625 1.00 79.38 311 ASP A O 1
ATOM 2203 N N . SER A 1 312 ? 29.194 1.494 -26.830 1.00 79.56 312 SER A N 1
ATOM 2204 C CA . SER A 1 312 ? 30.104 0.623 -27.583 1.00 79.56 312 SER A CA 1
ATOM 2205 C C . SER A 1 312 ? 29.963 0.767 -29.107 1.00 79.56 312 SER A C 1
ATOM 2207 O O . SER A 1 312 ? 30.911 0.479 -29.846 1.00 79.56 312 SER A O 1
ATOM 2209 N N . LEU A 1 313 ? 28.779 1.149 -29.598 1.00 80.00 313 LEU A N 1
ATOM 2210 C CA . LEU A 1 313 ? 28.530 1.430 -31.008 1.00 80.00 313 LEU A CA 1
ATOM 2211 C C . LEU A 1 313 ? 29.098 2.798 -31.384 1.00 80.00 313 LEU A C 1
ATOM 2213 O O . LEU A 1 313 ? 29.766 2.883 -32.413 1.00 80.00 313 LEU A O 1
ATOM 2217 N N . SER A 1 314 ? 28.904 3.814 -30.540 1.00 75.19 314 SER A N 1
ATOM 2218 C CA . SER A 1 314 ? 29.473 5.153 -30.716 1.00 75.19 314 SER A CA 1
ATOM 2219 C C . SER A 1 314 ? 30.992 5.075 -30.862 1.00 75.19 314 SER A C 1
ATOM 2221 O O . SER A 1 314 ? 31.535 5.397 -31.918 1.00 75.19 314 SER A O 1
ATOM 2223 N N . SER A 1 315 ? 31.673 4.435 -29.905 1.00 71.19 315 SER A N 1
ATOM 2224 C CA . SER A 1 315 ? 33.131 4.244 -29.969 1.00 71.19 315 SER A CA 1
ATOM 2225 C C . SER A 1 315 ? 33.593 3.447 -31.200 1.00 71.19 315 SER A C 1
ATOM 2227 O O . SER A 1 315 ? 34.738 3.554 -31.649 1.00 71.19 315 SER A O 1
ATOM 2229 N N . ARG A 1 316 ? 32.742 2.578 -31.765 1.00 70.75 316 ARG A N 1
ATOM 2230 C CA . ARG A 1 316 ? 33.031 1.850 -33.014 1.00 70.75 316 ARG A CA 1
ATOM 2231 C C . ARG A 1 316 ? 32.824 2.720 -34.255 1.00 70.75 316 ARG A C 1
ATOM 2233 O O . ARG A 1 316 ? 33.558 2.530 -35.229 1.00 70.75 316 ARG A O 1
ATOM 2240 N N . LEU A 1 317 ? 31.843 3.620 -34.243 1.00 68.06 317 LEU A N 1
ATOM 2241 C CA . LEU A 1 317 ? 31.592 4.584 -35.313 1.00 68.06 317 LEU A CA 1
ATOM 2242 C C . LEU A 1 317 ? 32.706 5.631 -35.367 1.00 68.06 317 LEU A C 1
ATOM 2244 O O . LEU A 1 317 ? 33.307 5.778 -36.432 1.00 68.06 317 LEU A O 1
ATOM 2248 N N . GLU A 1 318 ? 33.082 6.213 -34.226 1.00 62.94 318 GLU A N 1
ATOM 2249 C CA . GLU A 1 318 ? 34.215 7.142 -34.100 1.00 62.94 318 GLU A CA 1
ATOM 2250 C C . GLU A 1 318 ? 35.508 6.534 -34.671 1.00 62.94 318 GLU A C 1
ATOM 2252 O O . GLU A 1 318 ? 36.161 7.105 -35.548 1.00 62.94 318 GLU A O 1
ATOM 2257 N N . ARG A 1 319 ? 35.844 5.295 -34.274 1.00 60.78 319 ARG A N 1
ATOM 2258 C CA . ARG A 1 319 ? 37.048 4.585 -34.759 1.00 60.78 319 ARG A CA 1
ATOM 2259 C C . ARG A 1 319 ? 37.063 4.329 -36.269 1.00 60.78 319 ARG A C 1
ATOM 2261 O O . ARG A 1 319 ? 38.134 4.137 -36.850 1.00 60.78 319 ARG A O 1
ATOM 2268 N N . ARG A 1 320 ? 35.897 4.266 -36.917 1.00 57.38 320 ARG A N 1
ATOM 2269 C CA . ARG A 1 320 ? 35.772 4.107 -38.378 1.00 57.38 320 ARG A CA 1
ATOM 2270 C C . ARG A 1 320 ? 35.637 5.441 -39.117 1.00 57.38 320 ARG A C 1
ATOM 2272 O O . ARG A 1 320 ? 35.784 5.431 -40.339 1.00 57.38 320 ARG A O 1
ATOM 2279 N N . GLY A 1 321 ? 35.346 6.533 -38.410 1.00 51.66 321 GLY A N 1
ATOM 2280 C CA . GLY A 1 321 ? 35.122 7.868 -38.964 1.00 51.66 321 GLY A CA 1
ATOM 2281 C C . GLY A 1 321 ? 36.401 8.634 -39.294 1.00 51.66 321 GLY A C 1
ATOM 2282 O O . GLY A 1 321 ? 36.388 9.468 -40.193 1.00 51.66 321 GLY A O 1
ATOM 2283 N N . ALA A 1 322 ? 37.524 8.323 -38.642 1.00 59.53 322 ALA A N 1
ATOM 2284 C CA . ALA A 1 322 ? 38.768 9.038 -38.897 1.00 59.53 322 ALA A CA 1
ATOM 2285 C C . ALA A 1 322 ? 39.245 8.818 -40.349 1.00 59.53 322 ALA A C 1
ATOM 2287 O O . ALA A 1 322 ? 39.564 7.695 -40.757 1.00 59.53 322 ALA A O 1
ATOM 2288 N N . GLN A 1 323 ? 39.282 9.899 -41.136 1.00 62.84 323 GLN A N 1
ATOM 2289 C CA . GLN A 1 323 ? 39.741 9.886 -42.523 1.00 62.84 323 GLN A CA 1
ATOM 2290 C C . GLN A 1 323 ? 41.166 9.320 -42.576 1.00 62.84 323 GLN A C 1
ATOM 2292 O O . GLN A 1 323 ? 42.109 9.909 -42.051 1.00 62.84 323 GLN A O 1
ATOM 2297 N N . ARG A 1 324 ? 41.312 8.130 -43.171 1.00 71.00 324 ARG A N 1
ATOM 2298 C CA . ARG A 1 324 ? 42.609 7.462 -43.319 1.00 71.00 324 ARG A CA 1
ATOM 2299 C C . ARG A 1 324 ? 43.316 7.996 -44.549 1.00 71.00 324 ARG A C 1
ATOM 2301 O O . ARG A 1 324 ? 42.847 7.802 -45.671 1.00 71.00 324 ARG A O 1
ATOM 2308 N N . VAL A 1 325 ? 44.449 8.638 -44.318 1.00 76.44 325 VAL A N 1
ATOM 2309 C CA . VAL A 1 325 ? 45.389 9.030 -45.360 1.00 76.44 325 VAL A CA 1
ATOM 2310 C C . VAL A 1 325 ? 46.212 7.794 -45.684 1.00 76.44 325 VAL A C 1
ATOM 2312 O O . VAL A 1 325 ? 46.861 7.240 -44.798 1.00 76.44 325 VAL A O 1
ATOM 2315 N N . ALA A 1 326 ? 46.137 7.320 -46.928 1.00 77.69 326 ALA A N 1
ATOM 2316 C CA . ALA A 1 326 ? 47.016 6.257 -47.395 1.00 77.69 326 ALA A CA 1
ATOM 2317 C C . ALA A 1 326 ? 48.427 6.830 -47.520 1.00 77.69 326 ALA A C 1
ATOM 2319 O O . ALA A 1 326 ? 48.634 7.817 -48.224 1.00 77.69 326 ALA A O 1
ATOM 2320 N N . VAL A 1 327 ? 49.377 6.222 -46.823 1.00 78.81 327 VAL A N 1
ATOM 2321 C CA . VAL A 1 327 ? 50.777 6.639 -46.830 1.00 78.81 327 VAL A CA 1
ATOM 2322 C C . VAL A 1 327 ? 51.611 5.389 -47.044 1.00 78.81 327 VAL A C 1
ATOM 2324 O O . VAL A 1 327 ? 51.215 4.309 -46.630 1.00 78.81 327 VAL A O 1
ATOM 2327 N N . SER A 1 328 ? 52.737 5.509 -47.731 1.00 77.75 328 SER A N 1
ATOM 2328 C CA . SER A 1 328 ? 53.691 4.414 -47.856 1.00 77.75 328 SER A CA 1
ATOM 2329 C C . SER A 1 328 ? 55.067 4.980 -47.585 1.00 77.75 328 SER A C 1
ATOM 2331 O O . SER A 1 328 ? 55.603 5.721 -48.408 1.00 77.75 328 SER A O 1
ATOM 2333 N N . GLY A 1 329 ? 55.619 4.663 -46.420 1.00 82.69 329 GLY A N 1
ATOM 2334 C CA . GLY A 1 329 ? 56.963 5.083 -46.057 1.00 82.69 329 GLY A CA 1
ATOM 2335 C C . GLY A 1 329 ? 57.378 4.624 -44.662 1.00 82.69 329 GLY A C 1
ATOM 2336 O O . GLY A 1 329 ? 56.542 4.127 -43.900 1.00 82.69 329 GLY A O 1
ATOM 2337 N N . PRO A 1 330 ? 58.668 4.779 -44.338 1.00 85.50 330 PRO A N 1
ATOM 2338 C CA . PRO A 1 330 ? 59.238 4.279 -43.097 1.00 85.50 330 PRO A CA 1
ATOM 2339 C C . PRO A 1 330 ? 58.719 5.064 -41.887 1.00 85.50 330 PRO A C 1
ATOM 2341 O O . PRO A 1 330 ? 58.596 6.288 -41.916 1.00 85.50 330 PRO A O 1
ATOM 2344 N N . ALA A 1 331 ? 58.444 4.343 -40.809 1.00 88.06 331 ALA A N 1
ATOM 2345 C CA . ALA A 1 331 ? 58.127 4.852 -39.482 1.00 88.06 331 ALA A CA 1
ATOM 2346 C C . ALA A 1 331 ? 58.797 3.960 -38.425 1.00 88.06 331 ALA A C 1
ATOM 2348 O O . ALA A 1 331 ? 59.238 2.847 -38.720 1.00 88.06 331 ALA A O 1
ATOM 2349 N N . THR A 1 332 ? 58.851 4.424 -37.179 1.00 89.75 332 THR A N 1
ATOM 2350 C CA . THR A 1 332 ? 59.458 3.663 -36.081 1.00 89.75 332 THR A CA 1
ATOM 2351 C C . THR A 1 332 ? 58.410 3.359 -35.022 1.00 89.75 332 THR A C 1
ATOM 2353 O O . THR A 1 332 ? 57.664 4.226 -34.588 1.00 89.75 332 THR A O 1
ATOM 2356 N N . VAL A 1 333 ? 58.328 2.104 -34.596 1.00 89.31 333 VAL A N 1
ATOM 2357 C CA . VAL A 1 333 ? 57.481 1.668 -33.487 1.00 89.31 333 VAL A CA 1
ATOM 2358 C C . VAL A 1 333 ? 58.378 1.283 -32.321 1.00 89.31 333 VAL A C 1
ATOM 2360 O O . VAL A 1 333 ? 59.197 0.375 -32.436 1.00 89.31 333 VAL A O 1
ATOM 2363 N N . VAL A 1 334 ? 58.223 1.961 -31.188 1.00 88.38 334 VAL A N 1
ATOM 2364 C CA . VAL A 1 334 ? 58.997 1.705 -29.971 1.00 88.38 334 VAL A CA 1
ATOM 2365 C C . VAL A 1 334 ? 58.175 0.841 -29.019 1.00 88.38 334 VAL A C 1
ATOM 2367 O O . VAL A 1 334 ? 57.144 1.280 -28.507 1.00 88.38 334 VAL A O 1
ATOM 2370 N N . VAL A 1 335 ? 58.638 -0.384 -28.761 1.00 87.94 335 VAL A N 1
ATOM 2371 C CA . VAL A 1 335 ? 57.996 -1.341 -27.843 1.00 87.94 335 VAL A CA 1
ATOM 2372 C C . VAL A 1 335 ? 58.931 -1.587 -26.667 1.00 87.94 335 VAL A C 1
ATOM 2374 O O . VAL A 1 335 ? 60.065 -2.014 -26.857 1.00 87.94 335 VAL A O 1
ATOM 2377 N N . GLY A 1 336 ? 58.494 -1.282 -25.442 1.00 82.12 336 GLY A N 1
ATOM 2378 C CA . GLY A 1 336 ? 59.329 -1.472 -24.245 1.00 82.12 336 GLY A CA 1
ATOM 2379 C C . GLY A 1 336 ? 60.676 -0.728 -24.281 1.00 82.12 336 GLY A C 1
ATOM 2380 O O . GLY A 1 336 ? 61.631 -1.172 -23.654 1.00 82.12 336 GLY A O 1
ATOM 2381 N N . GLY A 1 337 ? 60.768 0.373 -25.038 1.00 78.19 337 GLY A N 1
ATOM 2382 C CA . GLY A 1 337 ? 61.995 1.160 -25.227 1.00 78.19 337 GLY A CA 1
ATOM 2383 C C . GLY A 1 337 ? 62.887 0.721 -26.397 1.00 78.19 337 GLY A C 1
ATOM 2384 O O . GLY A 1 337 ? 63.849 1.421 -26.699 1.00 78.19 337 GLY A O 1
ATOM 2385 N N . ALA A 1 338 ? 62.576 -0.385 -27.081 1.00 85.12 338 ALA A N 1
ATOM 2386 C CA . ALA A 1 338 ? 63.310 -0.835 -28.264 1.00 85.12 338 ALA A CA 1
ATOM 2387 C C . ALA A 1 338 ? 62.652 -0.311 -29.560 1.00 85.12 338 ALA A C 1
ATOM 2389 O O . ALA A 1 338 ? 61.460 -0.564 -29.764 1.00 85.12 338 ALA A O 1
ATOM 2390 N N . PRO A 1 339 ? 63.382 0.412 -30.435 1.00 88.56 339 PRO A N 1
ATOM 2391 C CA . PRO A 1 339 ? 62.848 0.901 -31.703 1.00 88.56 339 PRO A CA 1
ATOM 2392 C C . PRO A 1 339 ? 62.831 -0.199 -32.774 1.00 88.56 339 PRO A C 1
ATOM 2394 O O . PRO A 1 339 ? 63.814 -0.912 -32.976 1.00 88.56 339 PRO A O 1
ATOM 2397 N N . HIS A 1 340 ? 61.718 -0.301 -33.498 1.00 88.94 340 HIS A N 1
ATOM 2398 C CA . HIS A 1 340 ? 61.535 -1.203 -34.631 1.00 88.94 340 HIS A CA 1
ATOM 2399 C C . HIS A 1 340 ? 61.074 -0.420 -35.860 1.00 88.94 340 HIS A C 1
ATOM 2401 O O . HIS A 1 340 ? 60.033 0.234 -35.823 1.00 88.94 340 HIS A O 1
ATOM 2407 N N . THR A 1 341 ? 61.813 -0.516 -36.963 1.00 87.69 341 THR A N 1
ATOM 2408 C CA . THR A 1 341 ? 61.413 0.095 -38.236 1.00 87.69 341 THR A CA 1
ATOM 2409 C C . THR A 1 341 ? 60.241 -0.670 -38.846 1.00 87.69 341 THR A C 1
ATOM 2411 O O . THR A 1 341 ? 60.283 -1.896 -38.970 1.00 87.69 341 THR A O 1
ATOM 2414 N N . VAL A 1 342 ? 59.201 0.062 -39.227 1.00 88.94 342 VAL A N 1
ATOM 2415 C CA . VAL A 1 342 ? 57.986 -0.448 -39.865 1.00 88.94 342 VAL A CA 1
ATOM 2416 C C . VAL A 1 342 ? 57.616 0.441 -41.045 1.00 88.94 342 VAL A C 1
ATOM 2418 O O . VAL A 1 342 ? 57.971 1.614 -41.083 1.00 88.94 342 VAL A O 1
ATOM 2421 N N . ASP A 1 343 ? 56.849 -0.089 -41.987 1.00 88.25 343 ASP A N 1
ATOM 2422 C CA . ASP A 1 343 ? 56.247 0.721 -43.042 1.00 88.25 343 ASP A CA 1
ATOM 2423 C C . ASP A 1 343 ? 54.857 1.148 -42.593 1.00 88.25 343 ASP A C 1
ATOM 2425 O O . ASP A 1 343 ? 54.007 0.302 -42.293 1.00 88.25 343 ASP A O 1
ATOM 2429 N N . LEU A 1 344 ? 54.622 2.457 -42.537 1.00 88.06 344 LEU A N 1
ATOM 2430 C CA . LEU A 1 344 ? 53.303 3.023 -42.297 1.00 88.06 344 LEU A CA 1
ATOM 2431 C C . LEU A 1 344 ? 52.486 2.907 -43.586 1.00 88.06 344 LEU A C 1
ATOM 2433 O O . LEU A 1 344 ? 52.938 3.335 -44.643 1.00 88.06 344 LEU A O 1
ATOM 2437 N N . LEU A 1 345 ? 51.300 2.311 -43.481 1.00 85.56 345 LEU A N 1
ATOM 2438 C CA . LEU A 1 345 ? 50.389 1.995 -44.589 1.00 85.56 345 LEU A CA 1
ATOM 2439 C C . LEU A 1 345 ? 49.242 3.008 -44.685 1.00 85.56 345 LEU A C 1
ATOM 2441 O O . LEU A 1 345 ? 48.733 3.330 -45.759 1.00 85.56 345 LEU A O 1
ATOM 2445 N N . ASP A 1 346 ? 48.792 3.485 -43.529 1.00 84.81 346 ASP A N 1
ATOM 2446 C CA . ASP A 1 346 ? 47.873 4.606 -43.413 1.00 84.81 346 ASP A CA 1
ATOM 2447 C C . ASP A 1 346 ? 47.857 5.144 -41.990 1.00 84.81 346 ASP A C 1
ATOM 2449 O O . ASP A 1 346 ? 48.182 4.447 -41.025 1.00 84.81 346 ASP A O 1
ATOM 2453 N N . ILE A 1 347 ? 47.425 6.391 -41.872 1.00 85.38 347 ILE A N 1
ATOM 2454 C CA . ILE A 1 347 ? 47.254 7.088 -40.605 1.00 85.38 347 ILE A CA 1
ATOM 2455 C C . ILE A 1 347 ? 45.953 7.886 -40.629 1.00 85.38 347 ILE A C 1
ATOM 2457 O O . ILE A 1 347 ? 45.474 8.310 -41.680 1.00 85.38 347 ILE A O 1
ATOM 2461 N N . SER A 1 348 ? 45.344 8.037 -39.464 1.00 82.31 348 SER A N 1
ATOM 2462 C CA . SER A 1 348 ? 44.114 8.790 -39.229 1.00 82.31 348 SER A CA 1
ATOM 2463 C C . SER A 1 348 ? 44.176 9.452 -37.859 1.00 82.31 348 SER A C 1
ATOM 2465 O O . SER A 1 348 ? 45.066 9.137 -37.075 1.00 82.31 348 SER A O 1
ATOM 2467 N N . ALA A 1 349 ? 43.213 10.317 -37.541 1.00 77.00 349 ALA A N 1
ATOM 2468 C CA . ALA A 1 349 ? 43.174 11.025 -36.259 1.00 77.00 349 ALA A CA 1
ATOM 2469 C C . ALA A 1 349 ? 43.123 10.093 -35.033 1.00 77.00 349 ALA A C 1
ATOM 2471 O O . ALA A 1 349 ? 43.571 10.464 -33.955 1.00 77.00 349 ALA A O 1
ATOM 2472 N N . THR A 1 350 ? 42.597 8.875 -35.189 1.00 76.75 350 THR A N 1
ATOM 2473 C CA . THR A 1 350 ? 42.397 7.940 -34.072 1.00 76.75 350 THR A CA 1
ATOM 2474 C C . THR A 1 350 ? 43.372 6.768 -34.072 1.00 76.75 350 THR A C 1
ATOM 2476 O O . THR A 1 350 ? 43.415 6.022 -33.101 1.00 76.75 350 THR A O 1
ATOM 2479 N N . GLY A 1 351 ? 44.143 6.559 -35.139 1.00 85.44 351 GLY A N 1
ATOM 2480 C CA . GLY A 1 351 ? 45.013 5.391 -35.235 1.00 85.44 351 GLY A CA 1
ATOM 2481 C C . GLY A 1 351 ? 45.710 5.237 -36.579 1.00 85.44 351 GLY A C 1
ATOM 2482 O O . GLY A 1 351 ? 45.460 5.982 -37.528 1.00 85.44 351 GLY A O 1
ATOM 2483 N N . ALA A 1 352 ? 46.538 4.204 -36.686 1.00 86.19 352 ALA A N 1
ATOM 2484 C CA . ALA A 1 352 ? 47.385 3.947 -37.848 1.00 86.19 352 ALA A CA 1
ATOM 2485 C C . ALA A 1 352 ? 47.453 2.456 -38.198 1.00 86.19 352 ALA A C 1
ATOM 2487 O O . ALA A 1 352 ? 47.090 1.595 -37.394 1.00 86.19 352 ALA A O 1
ATOM 2488 N N . ARG A 1 353 ? 47.906 2.138 -39.411 1.00 87.94 353 ARG A N 1
ATOM 2489 C CA . ARG A 1 353 ? 48.295 0.779 -39.800 1.00 87.94 353 ARG A CA 1
ATOM 2490 C C . ARG A 1 353 ? 49.736 0.764 -40.261 1.00 87.94 353 ARG A C 1
ATOM 2492 O O . ARG A 1 353 ? 50.133 1.614 -41.050 1.00 87.94 353 ARG A O 1
ATOM 2499 N N . CYS A 1 354 ? 50.484 -0.233 -39.815 1.00 87.69 354 CYS A N 1
ATOM 2500 C CA . CYS A 1 354 ? 51.864 -0.442 -40.231 1.00 87.69 354 CYS A CA 1
ATOM 2501 C C . CYS A 1 354 ? 52.193 -1.930 -40.386 1.00 87.69 354 CYS A C 1
ATOM 2503 O O . CYS A 1 354 ? 51.399 -2.797 -40.006 1.00 87.69 354 CYS A O 1
ATOM 2505 N N . THR A 1 355 ? 53.348 -2.248 -40.966 1.00 88.75 355 THR A N 1
ATOM 2506 C CA . THR A 1 355 ? 53.874 -3.620 -40.980 1.00 88.75 355 THR A CA 1
ATOM 2507 C C . THR A 1 355 ? 54.248 -4.075 -39.566 1.00 88.75 355 THR A C 1
ATOM 2509 O O . THR A 1 355 ? 54.616 -3.274 -38.710 1.00 88.75 355 THR A O 1
ATOM 2512 N N . ALA A 1 356 ? 54.081 -5.366 -39.276 1.00 84.94 356 ALA A N 1
ATOM 2513 C CA . ALA A 1 356 ? 54.284 -5.894 -37.931 1.00 84.94 356 ALA A CA 1
ATOM 2514 C C . ALA A 1 356 ? 55.751 -6.281 -37.675 1.00 84.94 356 ALA A C 1
ATOM 2516 O O . ALA A 1 356 ? 56.269 -7.151 -38.383 1.00 84.94 356 ALA A O 1
ATOM 2517 N N . PRO A 1 357 ? 56.399 -5.736 -36.625 1.00 82.56 357 PRO A N 1
ATOM 2518 C CA . PRO A 1 357 ? 57.666 -6.256 -36.132 1.00 82.56 357 PRO A CA 1
ATOM 2519 C C . PRO A 1 357 ? 57.491 -7.668 -35.557 1.00 82.56 357 PRO A C 1
ATOM 2521 O O . PRO A 1 357 ? 56.419 -8.044 -35.071 1.00 82.56 357 PRO A O 1
ATOM 2524 N N . ALA A 1 358 ? 58.562 -8.461 -35.564 1.00 76.69 358 ALA A N 1
ATOM 2525 C CA . ALA A 1 358 ? 58.548 -9.783 -34.946 1.00 76.69 358 ALA A CA 1
ATOM 2526 C C . ALA A 1 358 ? 58.326 -9.676 -33.423 1.00 76.69 358 ALA A C 1
ATOM 2528 O O . ALA A 1 358 ? 59.037 -8.945 -32.742 1.00 76.69 358 ALA A O 1
ATOM 2529 N N . GLY A 1 359 ? 57.356 -10.427 -32.888 1.00 74.56 359 GLY A N 1
ATOM 2530 C CA . GLY A 1 359 ? 57.107 -10.526 -31.442 1.00 74.56 359 GLY A CA 1
ATOM 2531 C C . GLY A 1 359 ? 56.088 -9.540 -30.856 1.00 74.56 359 GLY A C 1
ATOM 2532 O O . GLY A 1 359 ? 55.837 -9.601 -29.657 1.00 74.56 359 GLY A O 1
ATOM 2533 N N . VAL A 1 360 ? 55.461 -8.679 -31.667 1.00 80.12 360 VAL A N 1
ATOM 2534 C CA . VAL A 1 360 ? 54.430 -7.731 -31.206 1.00 80.12 360 VAL A CA 1
ATOM 2535 C C . VAL A 1 360 ? 53.027 -8.322 -31.395 1.00 80.12 360 VAL A C 1
ATOM 2537 O O . VAL A 1 360 ? 52.647 -8.691 -32.508 1.00 80.12 360 VAL A O 1
ATOM 2540 N N . GLY A 1 361 ? 52.264 -8.429 -30.304 1.00 80.56 361 GLY A N 1
ATOM 2541 C CA . GLY A 1 361 ? 50.917 -9.014 -30.273 1.00 80.56 361 GLY A CA 1
ATOM 2542 C C . GLY A 1 361 ? 49.808 -8.001 -29.973 1.00 80.56 361 GLY A C 1
ATOM 2543 O O . GLY A 1 361 ? 50.075 -6.841 -29.658 1.00 80.56 361 GLY A O 1
ATOM 2544 N N . GLU A 1 362 ? 48.554 -8.446 -30.053 1.00 84.94 362 GLU A N 1
ATOM 2545 C CA . GLU A 1 362 ? 47.386 -7.647 -29.648 1.00 84.94 362 GLU A CA 1
ATOM 2546 C C . GLU A 1 362 ? 47.472 -7.264 -28.162 1.00 84.94 362 GLU A C 1
ATOM 2548 O O . GLU A 1 362 ? 47.968 -8.034 -27.342 1.00 84.94 362 GLU A O 1
ATOM 2553 N N . GLY A 1 363 ? 47.029 -6.056 -27.818 1.00 80.00 363 GLY A N 1
ATOM 2554 C CA . GLY A 1 363 ? 47.105 -5.495 -26.467 1.00 80.00 363 GLY A CA 1
ATOM 2555 C C . GLY A 1 363 ? 48.458 -4.879 -26.089 1.00 80.00 363 GLY A C 1
ATOM 2556 O O . GLY A 1 363 ? 48.581 -4.319 -25.003 1.00 80.00 363 GLY A O 1
ATOM 2557 N N . THR A 1 364 ? 49.473 -4.937 -26.958 1.00 86.75 364 THR A N 1
ATOM 2558 C CA . THR A 1 364 ? 50.795 -4.352 -26.669 1.00 86.75 364 THR A CA 1
ATOM 2559 C C . THR A 1 364 ? 50.735 -2.822 -26.722 1.00 86.75 364 THR A C 1
ATOM 2561 O O . THR A 1 364 ? 50.341 -2.256 -27.744 1.00 86.75 364 THR A O 1
ATOM 2564 N N . ALA A 1 365 ? 51.154 -2.145 -25.650 1.00 87.00 365 ALA A N 1
ATOM 2565 C CA . ALA A 1 365 ? 51.350 -0.694 -25.635 1.00 87.00 365 ALA A CA 1
ATOM 2566 C C . ALA A 1 365 ? 52.692 -0.320 -26.289 1.00 87.00 365 ALA A C 1
ATOM 2568 O O . ALA A 1 365 ? 53.713 -0.965 -26.038 1.00 87.00 365 ALA A O 1
ATOM 2569 N N . LEU A 1 366 ? 52.694 0.714 -27.128 1.00 91.00 366 LEU A N 1
ATOM 2570 C CA . LEU A 1 366 ? 53.855 1.149 -27.907 1.00 91.00 366 LEU A CA 1
ATOM 2571 C C . LEU A 1 366 ? 53.804 2.648 -28.221 1.00 91.00 366 LEU A C 1
ATOM 2573 O O . LEU A 1 366 ? 52.783 3.303 -28.026 1.00 91.00 366 LEU A O 1
ATOM 2577 N N . GLN A 1 367 ? 54.900 3.196 -28.736 1.00 89.81 367 GLN A N 1
ATOM 2578 C CA . GLN A 1 367 ? 54.923 4.548 -29.296 1.00 89.81 367 GLN A CA 1
ATOM 2579 C C . GLN A 1 367 ? 55.181 4.493 -30.798 1.00 89.81 367 GLN A C 1
ATOM 2581 O O . GLN A 1 367 ? 56.131 3.850 -31.238 1.00 89.81 367 GLN A O 1
ATOM 2586 N N . LEU A 1 368 ? 54.328 5.153 -31.578 1.00 89.25 368 LEU A N 1
ATOM 2587 C CA . LEU A 1 368 ? 54.513 5.320 -33.013 1.00 89.25 368 LEU A CA 1
ATOM 2588 C C . LEU A 1 368 ? 55.248 6.638 -33.266 1.00 89.25 368 LEU A C 1
ATOM 2590 O O . LEU A 1 368 ? 54.682 7.708 -33.072 1.00 89.25 368 LEU A O 1
ATOM 2594 N N . GLN A 1 369 ? 56.491 6.550 -33.712 1.00 89.69 369 GLN A N 1
ATOM 2595 C CA . GLN A 1 369 ? 57.307 7.675 -34.143 1.00 89.69 369 GLN A CA 1
ATOM 2596 C C . GLN A 1 369 ? 57.174 7.871 -35.652 1.00 89.69 369 GLN A C 1
ATOM 2598 O O . GLN A 1 369 ? 57.425 6.955 -36.443 1.00 89.69 369 GLN A O 1
ATOM 2603 N N . VAL A 1 370 ? 56.761 9.072 -36.048 1.00 86.12 370 VAL A N 1
ATOM 2604 C CA . VAL A 1 370 ? 56.548 9.456 -37.445 1.00 86.12 370 VAL A CA 1
ATOM 2605 C C . VAL A 1 370 ? 57.360 10.710 -37.735 1.00 86.12 370 VAL A C 1
ATOM 2607 O O . VAL A 1 370 ? 57.258 11.704 -37.015 1.00 86.12 370 VAL A O 1
ATOM 2610 N N . HIS A 1 371 ? 58.135 10.677 -38.817 1.00 85.75 371 HIS A N 1
ATOM 2611 C CA . HIS A 1 371 ? 58.874 11.832 -39.303 1.00 85.75 371 HIS A CA 1
ATOM 2612 C C . HIS A 1 371 ? 58.397 12.202 -40.710 1.00 85.75 371 HIS A C 1
ATOM 2614 O O . HIS A 1 371 ? 58.411 11.388 -41.635 1.00 85.75 371 HIS A O 1
ATOM 2620 N N . VAL A 1 372 ? 57.919 13.437 -40.855 1.00 83.12 372 VAL A N 1
ATOM 2621 C CA . VAL A 1 372 ? 57.388 13.973 -42.112 1.00 83.12 372 VAL A CA 1
ATOM 2622 C C . VAL A 1 372 ? 58.350 15.034 -42.629 1.00 83.12 372 VAL A C 1
ATOM 2624 O O . VAL A 1 372 ? 58.856 15.850 -41.860 1.00 83.12 372 VAL A O 1
ATOM 2627 N N . GLN A 1 373 ? 58.604 15.041 -43.936 1.00 78.56 373 GLN A N 1
ATOM 2628 C CA . GLN A 1 373 ? 59.528 15.985 -44.558 1.00 78.56 373 GLN A CA 1
ATOM 2629 C C . GLN A 1 373 ? 59.147 17.444 -44.241 1.00 78.56 373 GLN A C 1
ATOM 2631 O O . GLN A 1 373 ? 58.079 17.913 -44.627 1.00 78.56 373 GLN A O 1
ATOM 2636 N N . GLY A 1 374 ? 60.038 18.171 -43.558 1.00 70.19 374 GLY A N 1
ATOM 2637 C CA . GLY A 1 374 ? 59.819 19.571 -43.169 1.00 70.19 374 GLY A CA 1
ATOM 2638 C C . GLY A 1 374 ? 59.114 19.779 -41.820 1.00 70.19 374 GLY A C 1
ATOM 2639 O O . GLY A 1 374 ? 58.871 20.928 -41.457 1.00 70.19 374 GLY A O 1
ATOM 2640 N N . ALA A 1 375 ? 58.831 18.711 -41.066 1.00 77.31 375 ALA A N 1
ATOM 2641 C CA . ALA A 1 375 ? 58.264 18.756 -39.717 1.00 77.31 375 ALA A CA 1
ATOM 2642 C C . ALA A 1 375 ? 59.169 18.019 -38.704 1.00 77.31 375 ALA A C 1
ATOM 2644 O O . ALA A 1 375 ? 59.927 17.128 -39.094 1.00 77.31 375 ALA A O 1
ATOM 2645 N N . PRO A 1 376 ? 59.129 18.372 -37.404 1.00 75.81 376 PRO A N 1
ATOM 2646 C CA . PRO A 1 376 ? 59.836 17.614 -36.373 1.00 75.81 376 PRO A CA 1
ATOM 2647 C C . PRO A 1 376 ? 59.274 16.190 -36.243 1.00 75.81 376 PRO A C 1
ATOM 2649 O O . PRO A 1 376 ? 58.126 15.925 -36.591 1.00 75.81 376 PRO A O 1
ATOM 2652 N N . GLU A 1 377 ? 60.094 15.265 -35.746 1.00 81.44 377 GLU A N 1
ATOM 2653 C CA . GLU A 1 377 ? 59.651 13.912 -35.398 1.00 81.44 377 GLU A CA 1
ATOM 2654 C C . GLU A 1 377 ? 58.588 13.956 -34.289 1.00 81.44 377 GLU A C 1
ATOM 2656 O O . GLU A 1 377 ? 58.748 14.651 -33.282 1.00 81.44 377 GLU A O 1
ATOM 2661 N N . VAL A 1 378 ? 57.501 13.206 -34.477 1.00 85.69 378 VAL A N 1
ATOM 2662 C CA . VAL A 1 378 ? 56.378 13.135 -33.537 1.00 85.69 378 VAL A CA 1
ATOM 2663 C C . VAL A 1 378 ? 56.263 11.720 -32.991 1.00 85.69 378 VAL A C 1
ATOM 2665 O O . VAL A 1 378 ? 56.218 10.765 -33.763 1.00 85.69 378 VAL A O 1
ATOM 2668 N N . SER A 1 379 ? 56.161 11.588 -31.665 1.00 87.31 379 SER A N 1
ATOM 2669 C CA . SER A 1 379 ? 55.915 10.313 -30.983 1.00 87.31 379 SER A CA 1
ATOM 2670 C C . SER A 1 379 ? 54.473 10.240 -30.481 1.00 87.31 379 SER A C 1
ATOM 2672 O O . SER A 1 379 ? 54.055 11.057 -29.663 1.00 87.31 379 SER A O 1
ATOM 2674 N N . ILE A 1 380 ? 53.716 9.257 -30.969 1.00 87.81 380 ILE A N 1
ATOM 2675 C CA . ILE A 1 380 ? 52.284 9.083 -30.715 1.00 87.81 380 ILE A CA 1
ATOM 2676 C C . ILE A 1 380 ? 52.075 7.827 -29.850 1.00 87.81 380 ILE A C 1
ATOM 2678 O O . ILE A 1 380 ? 52.246 6.699 -30.336 1.00 87.81 380 ILE A O 1
ATOM 2682 N N . PRO A 1 381 ? 51.688 7.970 -28.570 1.00 88.25 381 PRO A N 1
ATOM 2683 C CA . PRO A 1 381 ? 51.354 6.834 -27.719 1.00 88.25 381 PRO A CA 1
ATOM 2684 C C . PRO A 1 381 ? 50.182 6.032 -28.299 1.00 88.25 381 PRO A C 1
ATOM 2686 O O . PRO A 1 381 ? 49.126 6.578 -28.624 1.00 88.25 381 PRO A O 1
ATOM 2689 N N . SER A 1 382 ? 50.377 4.724 -28.448 1.00 88.75 382 SER A N 1
ATOM 2690 C CA . SER A 1 382 ? 49.452 3.844 -29.161 1.00 88.75 382 SER A CA 1
ATOM 2691 C C . SER A 1 382 ? 49.371 2.455 -28.522 1.00 88.75 382 SER A C 1
ATOM 2693 O O . SER A 1 382 ? 50.246 2.030 -27.770 1.00 88.75 382 SER A O 1
ATOM 2695 N N . SER A 1 383 ? 48.331 1.702 -28.859 1.00 90.25 383 SER A N 1
ATOM 2696 C CA . SER A 1 383 ? 48.200 0.289 -28.497 1.00 90.25 383 SER A CA 1
ATOM 2697 C C . SER A 1 383 ? 47.826 -0.558 -29.708 1.00 90.25 383 SER A C 1
ATOM 2699 O O . SER A 1 383 ? 47.147 -0.093 -30.626 1.00 90.25 383 SER A O 1
ATOM 2701 N N . VAL A 1 384 ? 48.287 -1.807 -29.739 1.00 87.44 384 VAL A N 1
ATOM 2702 C CA . VAL A 1 384 ? 47.923 -2.750 -30.801 1.00 87.44 384 VAL A CA 1
ATOM 2703 C C . VAL A 1 384 ? 46.525 -3.277 -30.527 1.00 87.44 384 VAL A C 1
ATOM 2705 O O . VAL A 1 384 ? 46.326 -4.076 -29.618 1.00 87.44 384 VAL A O 1
ATOM 2708 N N . VAL A 1 385 ? 45.558 -2.887 -31.347 1.00 84.38 385 VAL A N 1
ATOM 2709 C CA . VAL A 1 385 ? 44.185 -3.397 -31.228 1.00 84.38 385 VAL A CA 1
ATOM 2710 C C . VAL A 1 385 ? 44.013 -4.703 -31.980 1.00 84.38 385 VAL A C 1
ATOM 2712 O O . VAL A 1 385 ? 43.205 -5.538 -31.582 1.00 84.38 385 VAL A O 1
ATOM 2715 N N . ARG A 1 386 ? 44.747 -4.889 -33.083 1.00 84.62 386 ARG A N 1
ATOM 2716 C CA . ARG A 1 386 ? 44.612 -6.098 -33.895 1.00 84.62 386 ARG A CA 1
ATOM 2717 C C . ARG A 1 386 ? 45.849 -6.403 -34.727 1.00 84.62 386 ARG A C 1
ATOM 2719 O O . ARG A 1 386 ? 46.454 -5.484 -35.279 1.00 84.62 386 ARG A O 1
ATOM 2726 N N . VAL A 1 387 ? 46.156 -7.687 -34.908 1.00 85.69 387 VAL A N 1
ATOM 2727 C CA . VAL A 1 387 ? 47.150 -8.152 -35.889 1.00 85.69 387 VAL A CA 1
ATOM 2728 C C . VAL A 1 387 ? 46.425 -8.744 -37.099 1.00 85.69 387 VAL A C 1
ATOM 2730 O O . VAL A 1 387 ? 45.626 -9.672 -36.992 1.00 85.69 387 VAL A O 1
ATOM 2733 N N . LEU A 1 388 ? 46.671 -8.186 -38.280 1.00 81.31 388 LEU A N 1
ATOM 2734 C CA . LEU A 1 388 ? 46.040 -8.572 -39.542 1.00 81.31 388 LEU A CA 1
ATOM 2735 C C . LEU A 1 388 ? 47.024 -9.387 -40.383 1.00 81.31 388 LEU A C 1
ATOM 2737 O O . LEU A 1 388 ? 48.184 -9.009 -40.512 1.00 81.31 388 LEU A O 1
ATOM 2741 N N . ASN A 1 389 ? 46.561 -10.479 -40.992 1.00 79.75 389 ASN A N 1
ATOM 2742 C CA . ASN A 1 389 ? 47.357 -11.269 -41.931 1.00 79.75 389 ASN A CA 1
ATOM 2743 C C . ASN A 1 389 ? 46.831 -11.016 -43.352 1.00 79.75 389 ASN A C 1
ATOM 2745 O O . ASN A 1 389 ? 45.651 -11.253 -43.614 1.00 79.75 389 ASN A O 1
ATOM 2749 N N . ARG A 1 390 ? 47.669 -10.471 -44.237 1.00 76.69 390 ARG A N 1
ATOM 2750 C CA . ARG A 1 390 ? 47.324 -10.142 -45.633 1.00 76.69 390 ARG A CA 1
ATOM 2751 C C . ARG A 1 390 ? 48.403 -10.660 -46.583 1.00 76.69 390 ARG A C 1
ATOM 2753 O O . ARG A 1 390 ? 49.494 -10.999 -46.132 1.00 76.69 390 ARG A O 1
ATOM 2760 N N . ASP A 1 391 ? 48.120 -10.645 -47.886 1.00 53.41 391 ASP A N 1
ATOM 2761 C CA . ASP A 1 391 ? 48.962 -11.184 -48.977 1.00 53.41 391 ASP A CA 1
ATOM 2762 C C . ASP A 1 391 ? 50.357 -10.524 -49.148 1.00 53.41 391 ASP A C 1
ATOM 2764 O O . ASP A 1 391 ? 51.038 -10.744 -50.143 1.00 53.41 391 ASP A O 1
ATOM 2768 N N . GLY A 1 392 ? 50.820 -9.743 -48.165 1.00 60.56 392 GLY A N 1
ATOM 2769 C CA . GLY A 1 392 ? 52.150 -9.127 -48.099 1.00 60.56 392 GLY A CA 1
ATOM 2770 C C . GLY A 1 392 ? 52.796 -9.153 -46.704 1.00 60.56 392 GLY A C 1
ATOM 2771 O O . GLY A 1 392 ? 53.759 -8.431 -46.479 1.00 60.56 392 GLY A O 1
ATOM 2772 N N . GLY A 1 393 ? 52.272 -9.946 -45.757 1.00 78.44 393 GLY A N 1
ATOM 2773 C CA . GLY A 1 393 ? 52.815 -10.094 -44.399 1.00 78.44 393 GLY A CA 1
ATOM 2774 C C . GLY A 1 393 ? 51.849 -9.682 -43.280 1.00 78.44 393 GLY A C 1
ATOM 2775 O O . GLY A 1 393 ? 50.691 -9.323 -43.516 1.00 78.44 393 GLY A O 1
ATOM 2776 N N . LYS A 1 394 ? 52.329 -9.751 -42.031 1.00 84.12 394 LYS A N 1
ATOM 2777 C CA . LYS A 1 394 ? 51.570 -9.323 -40.846 1.00 84.12 394 LYS A CA 1
ATOM 2778 C C . LYS A 1 394 ? 51.542 -7.793 -40.758 1.00 84.12 394 LYS A C 1
ATOM 2780 O O . LYS A 1 394 ? 52.571 -7.145 -40.924 1.00 84.12 394 LYS A O 1
ATOM 2785 N N . GLN A 1 395 ? 50.377 -7.227 -40.461 1.00 88.50 395 GLN A N 1
ATOM 2786 C CA . GLN A 1 395 ? 50.153 -5.791 -40.273 1.00 88.50 395 GLN A CA 1
ATOM 2787 C C . GLN A 1 395 ? 49.577 -5.536 -38.878 1.00 88.50 395 GLN A C 1
ATOM 2789 O O . GLN A 1 395 ? 48.761 -6.322 -38.394 1.00 88.50 395 GLN A O 1
ATOM 2794 N N . LEU A 1 396 ? 49.963 -4.435 -38.242 1.00 87.06 396 LEU A N 1
ATOM 2795 C CA . LEU A 1 396 ? 49.396 -3.984 -36.974 1.00 87.06 396 LEU A CA 1
ATOM 2796 C C . LEU A 1 396 ? 48.333 -2.920 -37.232 1.00 87.06 396 LEU A C 1
ATOM 2798 O O . LEU A 1 396 ? 48.550 -1.986 -38.003 1.00 87.06 396 LEU A O 1
ATOM 2802 N N . ALA A 1 397 ? 47.192 -3.051 -36.563 1.00 86.62 397 ALA A N 1
ATOM 2803 C CA . ALA A 1 397 ? 46.233 -1.972 -36.397 1.00 86.62 397 ALA A CA 1
ATOM 2804 C C . ALA A 1 397 ? 46.485 -1.311 -35.040 1.00 86.62 397 ALA A C 1
ATOM 2806 O O . ALA A 1 397 ? 46.289 -1.935 -33.994 1.00 86.62 397 ALA A O 1
ATOM 2807 N N . LEU A 1 398 ? 46.936 -0.062 -35.085 1.00 87.94 398 LEU A N 1
ATOM 2808 C CA . LEU A 1 398 ? 47.257 0.748 -33.921 1.00 87.94 398 LEU A CA 1
ATOM 2809 C C . LEU A 1 398 ? 46.092 1.674 -33.591 1.00 87.94 398 LEU A C 1
ATOM 2811 O O . LEU A 1 398 ? 45.490 2.264 -34.492 1.00 87.94 398 LEU A O 1
ATOM 2815 N N . ASP A 1 399 ? 45.823 1.818 -32.301 1.00 85.31 399 ASP A N 1
ATOM 2816 C CA . ASP A 1 399 ? 44.858 2.765 -31.761 1.00 85.31 399 ASP A CA 1
ATOM 2817 C C . ASP A 1 399 ? 45.575 3.760 -30.857 1.00 85.31 399 ASP A C 1
ATOM 2819 O O . ASP A 1 399 ? 46.331 3.363 -29.965 1.00 85.31 399 ASP A O 1
ATOM 2823 N N . PHE A 1 400 ? 45.384 5.047 -31.131 1.00 86.88 400 PHE A N 1
ATOM 2824 C CA . PHE A 1 400 ? 46.025 6.119 -30.378 1.00 86.88 400 PHE A CA 1
ATOM 2825 C C . PHE A 1 400 ? 45.342 6.265 -29.024 1.00 86.88 400 PHE A C 1
ATOM 2827 O O . PHE A 1 400 ? 44.114 6.164 -28.934 1.00 86.88 400 PHE A O 1
ATOM 2834 N N . THR A 1 401 ? 46.127 6.500 -27.972 1.00 81.19 401 THR A N 1
ATOM 2835 C CA . THR A 1 401 ? 45.567 6.744 -26.638 1.00 81.19 401 THR A CA 1
ATOM 2836 C C . THR A 1 401 ? 44.732 8.020 -26.636 1.00 81.19 401 THR A C 1
ATOM 2838 O O . THR A 1 401 ? 44.942 8.920 -27.445 1.00 81.19 401 THR A O 1
ATOM 2841 N N . GLU A 1 402 ? 43.798 8.127 -25.697 1.00 71.31 402 GLU A N 1
ATOM 2842 C CA . GLU A 1 402 ? 42.914 9.292 -25.569 1.00 71.31 402 GLU A CA 1
ATOM 2843 C C . GLU A 1 402 ? 43.699 10.614 -25.470 1.00 71.31 402 GLU A C 1
ATOM 2845 O O . GLU A 1 402 ? 43.401 11.570 -26.181 1.00 71.31 402 GLU A O 1
ATOM 2850 N N . SER A 1 403 ? 44.805 10.611 -24.717 1.00 72.00 403 SER A N 1
ATOM 2851 C CA . SER A 1 403 ? 45.755 11.729 -24.624 1.00 72.00 403 SER A CA 1
ATOM 2852 C C . SER A 1 403 ? 46.405 12.118 -25.957 1.00 72.00 403 SER A C 1
ATOM 2854 O O . SER A 1 403 ? 46.650 13.297 -26.203 1.00 72.00 403 SER A O 1
ATOM 2856 N N . ALA A 1 404 ? 46.679 11.142 -26.823 1.00 68.25 404 ALA A N 1
ATOM 2857 C CA . ALA A 1 404 ? 47.311 11.355 -28.120 1.00 68.25 404 ALA A CA 1
ATOM 2858 C C . ALA A 1 404 ? 46.311 11.864 -29.169 1.00 68.25 404 ALA A C 1
ATOM 2860 O O . ALA A 1 404 ? 46.672 12.651 -30.036 1.00 68.25 404 ALA A O 1
ATOM 2861 N N . ARG A 1 405 ? 45.038 11.458 -29.070 1.00 66.31 405 ARG A N 1
ATOM 2862 C CA . ARG A 1 405 ? 43.959 11.934 -29.953 1.00 66.31 405 ARG A CA 1
ATOM 2863 C C . ARG A 1 405 ? 43.604 13.404 -29.717 1.00 6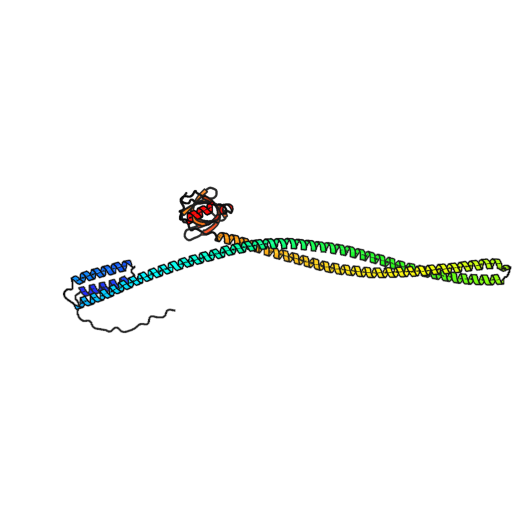6.31 405 ARG A C 1
ATOM 2865 O O . ARG A 1 405 ? 43.160 14.073 -30.644 1.00 66.31 405 ARG A O 1
ATOM 2872 N N . SER A 1 406 ? 43.794 13.901 -28.494 1.00 61.31 406 SER A N 1
ATOM 2873 C CA . SER A 1 406 ? 43.563 15.306 -28.131 1.00 61.31 406 SER A CA 1
ATOM 2874 C C . SER A 1 406 ? 44.728 16.247 -28.464 1.00 61.31 406 SER A C 1
ATOM 2876 O O . SER A 1 406 ? 44.583 17.464 -28.343 1.00 61.31 406 SER A O 1
ATOM 2878 N N . ASP A 1 407 ? 45.887 15.708 -28.850 1.00 70.62 407 ASP A N 1
ATOM 2879 C CA . ASP A 1 407 ? 47.092 16.490 -29.120 1.00 70.62 407 ASP A CA 1
ATOM 2880 C C . ASP A 1 407 ? 47.111 17.015 -30.570 1.00 70.62 407 ASP A C 1
ATOM 2882 O O . ASP A 1 407 ? 46.800 16.298 -31.526 1.00 70.62 407 ASP A O 1
ATOM 2886 N N . ARG A 1 408 ? 47.502 18.284 -30.755 1.00 70.75 408 ARG A N 1
ATOM 2887 C CA . ARG A 1 408 ? 47.588 18.926 -32.083 1.00 70.75 408 ARG A CA 1
ATOM 2888 C C . ARG A 1 408 ? 48.599 18.240 -33.000 1.00 70.75 408 ARG A C 1
ATOM 2890 O O . ARG A 1 408 ? 48.456 18.309 -34.217 1.00 70.75 408 ARG A O 1
ATOM 2897 N N . THR A 1 409 ? 49.562 17.532 -32.420 1.00 74.50 409 THR A N 1
ATOM 2898 C CA . THR A 1 409 ? 50.626 16.814 -33.126 1.00 74.50 409 THR A CA 1
ATOM 2899 C C . THR A 1 409 ? 50.104 15.822 -34.173 1.00 74.50 409 THR A C 1
ATOM 2901 O O . THR A 1 409 ? 50.625 15.779 -35.287 1.00 74.50 409 THR A O 1
ATOM 2904 N N . VAL A 1 410 ? 49.032 15.075 -33.879 1.00 74.75 410 VAL A N 1
ATOM 2905 C CA . VAL A 1 410 ? 48.423 14.130 -34.836 1.00 74.75 410 VAL A CA 1
ATOM 2906 C C . VAL A 1 410 ? 47.744 14.870 -35.994 1.00 74.75 410 VAL A C 1
ATOM 2908 O O . VAL A 1 410 ? 47.851 14.457 -37.151 1.00 74.75 410 VAL A O 1
ATOM 2911 N N . SER A 1 411 ? 47.077 15.989 -35.700 1.00 74.75 411 SER A N 1
ATOM 2912 C CA . SER A 1 411 ? 46.415 16.823 -36.709 1.00 74.75 411 SER A CA 1
ATOM 2913 C C . SER A 1 411 ? 47.421 17.475 -37.662 1.00 74.75 411 SER A C 1
ATOM 2915 O O . SER A 1 411 ? 47.173 17.524 -38.866 1.00 74.75 411 SER A O 1
ATOM 2917 N N . ASP A 1 412 ? 48.561 17.937 -37.148 1.00 78.56 412 ASP A N 1
ATOM 2918 C CA . ASP A 1 412 ? 49.615 18.568 -37.950 1.00 78.56 412 ASP A CA 1
ATOM 2919 C C . ASP A 1 412 ? 50.282 17.556 -38.898 1.00 78.56 412 ASP A C 1
ATOM 2921 O O . ASP A 1 412 ? 50.488 17.847 -40.080 1.00 78.56 412 ASP A O 1
ATOM 2925 N N . VAL A 1 413 ? 50.536 16.330 -38.421 1.00 78.69 413 VAL A N 1
ATOM 2926 C CA . VAL A 1 413 ? 51.055 15.222 -39.244 1.00 78.69 413 VAL A CA 1
ATOM 2927 C C . VAL A 1 413 ? 50.075 14.859 -40.364 1.00 78.69 413 VAL A C 1
ATOM 2929 O O . VAL A 1 413 ? 50.478 14.724 -41.520 1.00 78.69 413 VAL A O 1
ATOM 2932 N N . LEU A 1 414 ? 48.777 14.750 -40.059 1.00 77.38 414 LEU A N 1
ATOM 2933 C CA . LEU A 1 414 ? 47.743 14.497 -41.070 1.00 77.38 414 LEU A CA 1
ATOM 2934 C C . LEU A 1 414 ? 47.635 15.643 -42.084 1.00 77.38 414 LEU A C 1
ATOM 2936 O O . LEU A 1 414 ? 47.499 15.383 -43.281 1.00 77.38 414 LEU A O 1
ATOM 2940 N N . GLY A 1 415 ? 47.741 16.897 -41.636 1.00 76.50 415 GLY A N 1
ATOM 2941 C CA . GLY A 1 415 ? 47.765 18.081 -42.498 1.00 76.50 415 GLY A CA 1
ATOM 2942 C C . GLY A 1 415 ? 48.957 18.102 -43.463 1.00 76.50 415 GLY A C 1
ATOM 2943 O O . GLY A 1 415 ? 48.801 18.405 -44.645 1.00 76.50 415 GLY A O 1
ATOM 2944 N N . ALA A 1 416 ? 50.146 17.721 -42.992 1.00 78.00 416 ALA A N 1
ATOM 2945 C CA . ALA A 1 416 ? 51.344 17.633 -43.828 1.00 78.00 416 ALA A CA 1
ATOM 2946 C C . ALA A 1 416 ? 51.267 16.481 -44.850 1.00 78.00 416 ALA A C 1
ATOM 2948 O O . ALA A 1 416 ? 51.619 16.646 -46.017 1.00 78.00 416 ALA A O 1
ATOM 2949 N N . LEU A 1 417 ? 50.756 15.316 -44.448 1.00 78.06 417 LEU A N 1
ATOM 2950 C CA . LEU A 1 417 ? 50.620 14.162 -45.345 1.00 78.06 417 LEU A CA 1
ATOM 2951 C C . LEU A 1 417 ? 49.535 14.379 -46.410 1.00 78.06 417 LEU A C 1
ATOM 2953 O O . LEU A 1 417 ? 49.698 13.968 -47.558 1.00 78.06 417 LEU A O 1
ATOM 2957 N N . THR A 1 418 ? 48.442 15.064 -46.063 1.00 74.94 418 THR A N 1
ATOM 2958 C CA . THR A 1 418 ? 47.382 15.422 -47.024 1.00 74.94 418 THR A CA 1
ATOM 2959 C C . THR A 1 418 ? 47.810 16.504 -48.016 1.00 74.94 418 THR A C 1
ATOM 2961 O O . THR A 1 418 ? 47.318 16.502 -49.143 1.00 74.94 418 THR A O 1
ATOM 2964 N N . SER A 1 419 ? 48.754 17.382 -47.654 1.00 76.25 419 SER A N 1
ATOM 2965 C CA . SER A 1 419 ? 49.342 18.376 -48.566 1.00 76.25 419 SER A CA 1
ATOM 2966 C C . SER A 1 419 ? 50.452 17.819 -49.473 1.00 76.25 419 SER A C 1
ATOM 2968 O O . SER A 1 419 ? 50.974 18.547 -50.318 1.00 76.25 419 SER A O 1
ATOM 2970 N N . GLY A 1 420 ? 50.764 16.520 -49.358 1.00 70.50 420 GLY A N 1
ATOM 2971 C CA . GLY A 1 420 ? 51.682 15.797 -50.243 1.00 70.50 420 GLY A CA 1
ATOM 2972 C C . GLY A 1 420 ? 53.095 15.591 -49.693 1.00 70.50 420 GLY A C 1
ATOM 2973 O O . GLY A 1 420 ? 53.968 15.157 -50.446 1.00 70.50 420 GLY A O 1
ATOM 2974 N N . ALA A 1 421 ? 53.348 15.884 -48.412 1.00 77.19 421 ALA A N 1
ATOM 2975 C CA . ALA A 1 421 ? 54.641 15.604 -47.793 1.00 77.19 421 ALA A CA 1
ATOM 2976 C C . ALA A 1 421 ? 54.899 14.089 -47.692 1.00 77.19 421 ALA A C 1
ATOM 2978 O O . ALA A 1 421 ? 53.984 13.298 -47.458 1.00 77.19 421 ALA A O 1
ATOM 2979 N N . GLN A 1 422 ? 56.159 13.681 -47.855 1.00 77.75 422 GLN A N 1
ATOM 2980 C CA . GLN A 1 422 ? 56.564 12.279 -47.745 1.00 77.75 422 GLN A CA 1
ATOM 2981 C C . GLN A 1 422 ? 57.060 11.948 -46.335 1.00 77.75 422 GLN A C 1
ATOM 2983 O O . GLN A 1 422 ? 57.611 12.801 -45.633 1.00 77.75 422 GLN A O 1
ATOM 2988 N N . LEU A 1 423 ? 56.878 10.688 -45.936 1.00 79.44 423 LEU A N 1
ATOM 2989 C CA . LEU A 1 423 ? 57.540 10.141 -44.755 1.00 79.44 423 LEU A CA 1
ATOM 2990 C C . LEU A 1 423 ? 59.032 10.001 -45.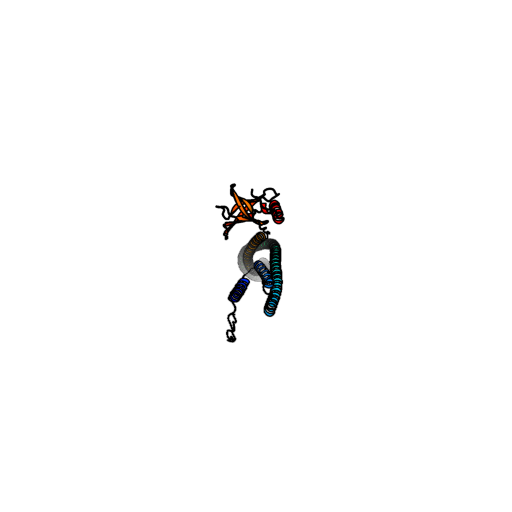028 1.00 79.44 423 LEU A C 1
ATOM 2992 O O . LEU A 1 423 ? 59.434 9.508 -46.084 1.00 79.44 423 LEU A O 1
ATOM 2996 N N . VAL A 1 424 ? 59.838 10.407 -44.059 1.00 75.12 424 VAL A N 1
ATOM 2997 C CA . VAL A 1 424 ? 61.293 10.291 -44.115 1.00 75.12 424 VAL A CA 1
ATOM 2998 C C . VAL A 1 424 ? 61.719 9.313 -43.029 1.00 75.12 424 VAL A C 1
ATOM 3000 O O . VAL A 1 424 ? 61.189 9.347 -41.922 1.00 75.12 424 VAL A O 1
ATOM 3003 N N . GLY A 1 425 ? 62.643 8.409 -43.359 1.00 65.75 425 GLY A N 1
ATOM 3004 C CA . GLY A 1 425 ? 63.195 7.484 -42.371 1.00 65.75 425 GLY A CA 1
ATOM 3005 C C . GLY A 1 425 ? 63.926 8.252 -41.274 1.00 65.75 425 GLY A C 1
ATOM 3006 O O . GLY A 1 425 ? 64.617 9.226 -41.578 1.00 65.75 425 GLY A O 1
ATOM 3007 N N . VAL A 1 426 ? 63.737 7.815 -40.029 1.00 55.62 426 VAL A N 1
ATOM 3008 C CA . VAL A 1 426 ? 64.500 8.289 -38.864 1.00 55.62 426 VAL A CA 1
ATOM 3009 C C . VAL A 1 426 ? 65.915 7.727 -38.904 1.00 55.62 426 VAL A C 1
ATOM 3011 O O . VAL A 1 426 ? 66.048 6.517 -39.212 1.00 55.62 426 VAL A O 1
#

Solvent-accessible surface area (backbone atoms only — not comparable to full-atom values): 22941 Å² total; per-residue (Å²): 138,88,83,79,92,80,87,84,81,83,86,80,91,71,80,91,76,80,91,72,67,71,70,60,57,56,54,51,50,53,53,57,55,56,61,64,58,62,80,78,55,54,80,70,52,51,54,54,49,54,51,52,49,53,53,50,48,57,59,51,65,75,72,62,90,81,54,76,71,58,55,54,53,50,50,54,51,48,52,53,49,49,57,50,49,53,50,51,50,54,52,48,53,53,51,49,52,53,48,52,51,50,51,51,52,51,53,49,52,54,49,53,52,48,53,53,56,48,55,54,46,58,52,50,47,54,53,51,52,54,52,49,55,52,48,54,54,54,48,53,54,50,51,56,50,44,52,53,52,53,54,50,31,54,50,48,54,53,51,40,55,52,50,51,54,50,46,52,52,53,54,52,52,48,57,52,49,52,52,52,47,55,53,47,53,52,52,42,52,52,51,44,52,50,32,53,53,50,29,53,51,19,52,53,45,26,52,52,20,49,54,42,32,53,51,15,59,72,51,43,83,83,12,51,73,55,24,56,53,17,52,52,48,26,50,53,18,55,50,47,31,54,52,26,52,52,49,43,54,51,42,52,50,52,50,51,53,46,52,54,49,53,56,48,49,52,53,48,53,55,49,45,53,52,51,53,53,51,40,53,51,51,51,52,51,34,53,50,48,53,54,46,45,57,51,48,55,52,53,48,52,52,50,52,52,51,47,54,52,50,52,58,45,44,60,51,49,58,70,68,60,43,70,66,46,81,43,83,33,43,29,35,40,29,47,94,84,46,80,38,82,28,42,34,48,27,40,32,64,50,31,36,32,29,46,52,62,92,92,74,54,64,75,41,64,34,33,44,34,45,32,40,63,96,52,76,75,43,77,39,48,26,30,26,73,38,75,44,83,52,104,87,49,52,28,34,36,35,36,43,38,74,76,40,51,74,37,66,67,51,56,52,53,52,53,43,49,74,74,66,46,50,54,37,72,132

Foldseek 3Di:
DDDDDDDDDDDDDDDDDDDDPPVVVVVVVVVVVLVVVVVPDDPVVLVVVLVVVVVVLVVVVVPDPDDVVVNVVVVVVNVVVVVVSVVVVVVVVVVVVVVVVVVVVVVVVVVVVVVVVLVVLVVLLVVLVVVLVVLVVVLVVLVVVLVVLLVVLVVLVVVLVVLVVVLVVLLVVLVVVLVVLVVLLVVLVVQLVVLVVQLVVLVVQLVVLVVQLVVLVVVPPVSVVSNVVSVVSNVVSVVSNVVSVVSNVVSVVVNVVSVVVNVVSVVSNVVSVVSVVVSVVSNVVSVVSVVVSVVSVVVSVVSVVVSVVSVVVSVVSVVVNFDKQAAWDWWWKAFPNDTDIWTWGIDTLFWTKTADDPPDAAFGWIWIWWDWVPDDIDTFTWGFHDWDQDPPHIMTTITTDPVRSPDCRSVVVVVRVVVPIHTDHD

Nearest PDB structures (foldseek):
  1qu7-assembly1_A  TM=6.063E-01  e=4.657E-07  Escherichia coli
  8c5v-assembly1_I  TM=5.418E-01  e=4.897E-06  Escherichia coli
  5nnv-assembly1_A  TM=4.402E-01  e=2.651E-03  Bacillus subtilis subsp. subtilis str. 168
  6grj-assembly1_B  TM=4.392E-01  e=4.773E-03  Aeromonas hydrophila
  6h2f-assembly1_A  TM=5.334E-01  e=1.628E-01  Aeromonas hydrophila subsp. hydrophila AL09-71

Radius of gyration: 63.73 Å; Cα contacts (8 Å, |Δi|>4): 371; chains: 1; bounding box: 125×44×196 Å

pLDDT: mean 79.63, std 18.25, range [28.95, 97.88]

Sequence (426 aa):
MALPAQPAPGAPSHGVPARLPGAAHDALLVLTAAGAAATTATGADVLLLVAAWAALAAALTVSVRGRRSVGARLAGALSAAAEAGERALAHGQDLESARAAREALAQDMFRVQRDAAQAMRERAELVVTEISGMAVHELSEVVTGVEAVREAAATIDERVTAAETITASVSEEARGTDRVVAALEESLRNVGGMAHMISRVADQTKLLALNATIEAARAGEAGKGFGVVADEVKALAEETARSTDQITQTVGSLGHDAQALAAALVRMSEGVAHVEGATGSLRAIAAEQHALVARLDNALGESIGSLQAMDSLSSRLERRGAQRVAVSGPATVVVGGAPHTVDLLDISATGARCTAPAGVGEGTALQLQVHVQGAPEVSIPSSVVRVLNRDGGKQLALDFTESARSDRTVSDVLGALTSGAQLVGV

Secondary structure (DSSP, 8-state):
----PPP--------------THHHHHHHHHHHHHHHGGG--HHHHHHHHHHHHHHHHHHHHH-SS-HHHHHHHHHHHHHHHHHHHHHHHHHHHHHHHHHHHHHHHHHHHHHHHHHHHHHHHHHHHHHHHHHHHHHHHHHHHHHHHHHHHHHHHHHHHHHHHHHHHHHHHHHHHHHHHHHHHHHHHHHHHHHHHHHHHHHHHHHHHHHHHHHHHHHHHTGGGGHHHHHHHHHHHHHHHHHHHHHHHHHHHHHHHHHHHHHHHHHHHHHHHHHHHHHHHHHHHHHHHHHHHHHHHHHHHHHHHHHHHHHHHHHHHHHHHHHHS-PEEEEEEEEEEETTEEEEEEEEEEETTEEEEEPPTT--TT-EEEEEE-BTTS--EEEEEEEEEEEEETTEEEEEEEE-HHHHTSHHHHHHHHHHHTTPPB---